Protein AF-0000000072981012 (afdb_homodimer)

Sequence (678 aa):
MKEIEVKGIKKIFNNKNVLDNISFSVEKGELMCLLGPSGCGKSTTLNIIAGLLQEDGGEILISGKNIKNIPVEKREIVIVFQEYMLFPHLNVYNNIAFGLNMRKENKNRIKEKVNKILEMLSLQGLEYKYPKELSGGQKQRVAIGRALAIEPRVLLLDEPFTSLDINIRNSIRELVLKIQKKLGITTILVTHDKEEALMMSDHISLMINGEIIQHGTPKEIYENPNSKEVANFFGERNYFKGKIIENKFYCEFGKFRVKGKKRDYSEIMINPENIKIYKDLENKNCIGEVVSSKYAGDRIYYVVKYKDKDIKIIDYSNNLLEMGEKVSFSIDFSKGVLIMKEIEVKGIKKIFNNKNVLDNISFSVEKGELMCLLGPSGCGKSTTLNIIAGLLQEDGGEILISGKNIKNIPVEKREIVIVFQEYMLFPHLNVYNNIAFGLNMRKENKNRIKEKVNKILEMLSLQGLEYKYPKELSGGQKQRVAIGRALAIEPRVLLLDEPFTSLDINIRNSIRELVLKIQKKLGITTILVTHDKEEALMMSDHISLMINGEIIQHGTPKEIYENPNSKEVANFFGERNYFKGKIIENKFYCEFGKFRVKGKKRDYSEIMINPENIKIYKDLENKNCIGEVVSSKYAGDRIYYVVKYKDKDIKIIDYSNNLLEMGEKVSFSIDFSKGVLI

Organism: Clostridium botulinum (strain Hall / ATCC 3502 / NCTC 13319 / Type A) (NCBI:txid441771)

Foldseek 3Di:
DWQKWWFQFWADDPNRTLAGGATDTFDFLFEEEAAEDPSSCLVVVLCCLLVVDPTPDTFMDGVRHTCNPPDNVRSLEDEQEQVLPFDQVAFLLCSLLVVVVVVVHDPVLSVVLSVVLCVLLVNPPRRGPGPVPDDLLNSLSSSVSSSPSVPGQEYEYEASQVVDDPVSSVVVLVSVLVVSNVSSHHYYYYDHDLVSNLVRGQKYFYGGNNYGQDIDHSCCQALAPPDPVSPPSNHDKDKFKFADDPQWTQGPQGIDGHDDDHDGIWIKIAHQAQKFKFLDDPPAPFKWFWADWDDDPQWIWTWTDTPPDTRIHIGRPPDGDDGGGMIGMDGDRVSIYID/DWFKWWFQFWADDPNRTLAGGATDTFRFLFEEEAAEDPSSCLVVVLCCLLVVDPTPDTFMDGVRHTCNPPDNLRSLEDEQEQVLPFDQVAFLLCSLLVVVVVVVHDPVLSVVLSVVLCVLLVNPPRRGPGPVPDDLLNSLSSSVSSSPSVPGQEYEYEASQVVDDPVSSVVVLVSVLVVSNVSSHHYYYYDHDLVSNLVRGQKYFYGGNNYGQDIDHSCCQALAPPDPVSPPSNHDKDKFKFADDPQWTQGPQGIDGHDDDHDGIWIKIAHQAQKFKFLDPPPAPFKWFWADWDDDPQWIWTWTDTPPDTRIHIGRPPDGDDGGGMIGMDGDRVSIYID

Nearest PDB structures (foldseek):
  8zx1-assembly1_D  TM=9.207E-01  e=3.035E-38  Escherichia coli
  8y5f-assembly1_D  TM=9.090E-01  e=2.027E-38  Escherichia coli
  1z47-assembly1_B-2  TM=8.978E-01  e=3.061E-36  Alicyclobacillus acidocaldarius
  4khz-assembly1_B  TM=9.073E-01  e=1.837E-34  Escherichia coli DH1
  3pux-assembly1_B  TM=8.669E-01  e=1.377E-34  Escherichia coli K-12

Radius of gyration: 27.17 Å; Cα contacts (8 Å, |Δi|>4): 1439; chains: 2; bounding box: 65×70×68 Å

Secondary structure (DSSP, 8-state):
-EEEEEEEEEEEETTEEEEEEEEEEEETT-EEEEE--TTSSHHHHHHHHHTSS--SEEEEEETTEE-TTS-GGGTTEEEE-TT----TTS-HHHHHHHHHHHTT--HHHHHHHHHHHHHHTT-TT-TT--GGGS-HHHHHHHHHHHHHHT--SEEEEESTTTTS-HHHHHHHHHHHHHHHHHHT-EEEEEES-HHHHHHH-SEEEEEETTEEEEEE-HHHHHHS-SSHHHHHHTS--EEEEEEEETTEEEETTEEEE------SSEEEEE-GGGEEEES--TT-SEEEEEEEEEE-SS-EEEEEEETTEEEEEEE-S---PPTT-EEEEEE-GGG-EE-/-EEEEEEEEEEEETTEEEEEEEEEEEETT-EEEEE--TTSSHHHHHHHHHTSS--SEEEEEETTEE-TTS-GGGTTEEEE-TT----TTS-HHHHHHHHHHHTT--HHHHHHHHHHHHHHTT-TT-TT--GGGS-HHHHHHHHHHHHHHT--SEEEEESTTTTS-HHHHHHHHHHHHHHHHHHT-EEEEEES-HHHHHHH-SEEEEEETTEEEEEE-HHHHHHS-SSHHHHHHTS--EEEEEEEETTEEEETTEEEE------SSEEEEE-GGGEEEES--TT-SEEEEEEEEEE-SS-EEEEEEETTEEEEEEE-S---PPTT-EEEEEE-GGG-EE-

Solvent-accessible surface area (backbone atoms only — not comparable to full-atom values): 36111 Å² total; per-residue (Å²): 106,63,33,36,37,38,40,41,30,22,32,70,53,98,88,36,74,44,30,54,52,33,60,52,74,38,41,62,37,32,37,32,21,41,32,34,60,87,87,22,38,62,67,60,51,50,31,36,73,54,56,79,38,82,66,74,38,61,51,45,27,49,68,81,38,72,45,86,87,51,54,46,90,72,61,44,51,38,76,41,51,57,80,42,78,69,56,70,90,33,28,44,48,51,47,28,36,42,60,40,57,74,67,64,54,54,69,68,56,47,52,51,51,46,51,51,44,28,56,75,61,72,40,71,93,41,45,80,38,37,57,89,76,46,53,72,66,53,43,44,45,46,36,51,36,26,49,51,60,65,61,41,61,30,41,35,34,43,39,69,52,74,89,46,54,62,70,57,28,52,54,49,49,51,49,52,51,51,50,34,62,73,70,41,37,19,30,40,36,34,38,61,50,62,56,58,44,27,44,66,28,61,30,37,37,35,31,54,83,12,26,64,77,49,74,39,34,41,65,45,47,66,66,55,35,89,37,66,68,55,42,52,68,79,37,82,69,36,77,43,64,34,31,38,55,92,40,26,37,38,39,97,87,44,76,42,72,45,97,57,77,84,39,74,70,45,32,36,37,36,55,20,68,50,29,48,78,36,75,67,59,86,89,41,94,36,65,29,30,26,71,39,64,31,44,52,79,75,35,33,44,34,31,29,38,40,92,96,39,79,44,53,29,39,42,67,82,81,72,85,66,54,70,69,38,66,30,12,43,51,74,50,63,83,68,40,33,77,84,105,64,33,36,38,39,42,41,30,23,30,69,53,97,88,37,75,45,29,54,53,33,61,53,71,38,42,63,36,33,38,34,22,42,32,34,59,86,87,21,38,63,67,61,52,51,32,35,74,53,55,78,38,83,66,76,36,61,49,45,26,50,68,81,38,71,44,86,88,50,54,46,89,72,61,44,53,37,76,42,51,58,81,42,76,69,56,70,91,34,28,45,48,50,47,27,35,41,60,41,56,74,67,63,53,54,68,68,55,48,52,52,51,45,52,51,43,29,55,75,60,71,41,71,91,42,44,81,39,38,56,90,76,44,54,72,67,53,43,44,43,46,36,51,36,26,49,52,60,64,60,41,62,32,41,36,33,42,40,70,52,74,88,47,55,64,69,57,29,53,54,50,49,51,49,50,51,52,49,34,62,73,69,41,37,18,30,42,36,33,39,61,51,65,56,58,43,28,44,67,30,61,31,35,36,35,31,54,83,12,25,64,77,48,73,36,36,42,63,46,48,67,67,54,35,87,37,66,68,56,42,52,69,80,35,82,70,37,77,43,65,34,32,39,55,96,42,25,36,38,40,97,88,44,77,40,74,46,96,57,79,85,40,73,70,43,31,36,36,36,54,21,68,48,28,48,78,34,75,60,63,75,93,44,91,37,66,29,30,27,71,39,65,32,43,51,80,76,35,32,43,35,31,28,39,40,90,96,38,79,43,55,30,38,43,67,83,82,73,85,65,55,70,70,39,65,28,14,44,49,74,51,65,85,66,40,34,76,84

pLDDT: mean 91.13, std 7.12, range [56.25, 98.06]

Structure (mmCIF, N/CA/C/O backbone):
data_AF-0000000072981012-model_v1
#
loop_
_entity.id
_entity.type
_entity.pdbx_description
1 polymer 'ABC-type quaternary amine transporter'
#
loop_
_atom_site.group_PDB
_atom_site.id
_atom_site.type_symbol
_atom_site.label_atom_id
_atom_site.label_alt_id
_atom_site.label_comp_id
_atom_site.label_asym_id
_atom_site.label_entity_id
_atom_site.label_seq_id
_atom_site.pdbx_PDB_ins_code
_atom_site.Cartn_x
_atom_site.Cartn_y
_atom_site.Cartn_z
_atom_site.occupancy
_atom_site.B_iso_or_equiv
_atom_site.auth_seq_id
_atom_site.auth_comp_id
_atom_site.auth_asym_id
_atom_site.auth_atom_id
_atom_site.pdbx_PDB_model_num
ATOM 1 N N . MET A 1 1 ? 0.684 -31.188 -10.961 1 84.06 1 MET A N 1
ATOM 2 C CA . MET A 1 1 ? 1.246 -31.234 -12.305 1 84.06 1 MET A CA 1
ATOM 3 C C . MET A 1 1 ? 1.528 -29.828 -12.82 1 84.06 1 MET A C 1
ATOM 5 O O . MET A 1 1 ? 0.723 -28.906 -12.625 1 84.06 1 MET A O 1
ATOM 9 N N . LYS A 1 2 ? 2.691 -29.656 -13.375 1 90.94 2 LYS A N 1
ATOM 10 C CA . LYS A 1 2 ? 3.096 -28.359 -13.883 1 90.94 2 LYS A CA 1
ATOM 11 C C . LYS A 1 2 ? 2.229 -27.922 -15.062 1 90.94 2 LYS A C 1
ATOM 13 O O . LYS A 1 2 ? 2.1 -28.672 -16.047 1 90.94 2 LYS A O 1
ATOM 18 N N . GLU A 1 3 ? 1.56 -26.844 -14.906 1 93.31 3 GLU A N 1
ATOM 19 C CA . GLU A 1 3 ? 0.727 -26.328 -15.984 1 93.31 3 GLU A CA 1
ATOM 20 C C . GLU A 1 3 ? 1.533 -25.422 -16.922 1 93.31 3 GLU A C 1
ATOM 22 O O . GLU A 1 3 ? 1.368 -25.484 -18.141 1 93.31 3 GLU A O 1
ATOM 27 N N . ILE A 1 4 ? 2.398 -24.656 -16.328 1 95.5 4 ILE A N 1
ATOM 28 C CA . ILE A 1 4 ? 3.27 -23.766 -17.094 1 95.5 4 ILE A CA 1
ATOM 29 C C . ILE A 1 4 ? 4.727 -24 -16.703 1 95.5 4 ILE A C 1
ATOM 31 O O . ILE A 1 4 ? 5.039 -24.109 -15.516 1 95.5 4 ILE A O 1
ATOM 35 N N . GLU A 1 5 ? 5.527 -24.125 -17.703 1 96.75 5 GLU A N 1
ATOM 36 C CA . GLU A 1 5 ? 6.969 -24.219 -17.484 1 96.75 5 GLU A CA 1
ATOM 37 C C . GLU A 1 5 ? 7.723 -23.203 -18.344 1 96.75 5 GLU A C 1
ATOM 39 O O . GLU A 1 5 ? 7.656 -23.25 -19.578 1 96.75 5 GLU A O 1
ATOM 44 N N . VAL A 1 6 ? 8.328 -22.297 -17.719 1 96.69 6 VAL A N 1
ATOM 45 C CA . VAL A 1 6 ? 9.195 -21.312 -18.375 1 96.69 6 VAL A CA 1
ATOM 46 C C . VAL A 1 6 ? 10.656 -21.719 -18.188 1 96.69 6 VAL A C 1
ATOM 48 O O . VAL A 1 6 ? 11.141 -21.859 -17.062 1 96.69 6 VAL A O 1
ATOM 51 N N . LYS A 1 7 ? 11.328 -21.922 -19.312 1 97.06 7 LYS A N 1
ATOM 52 C CA . LYS A 1 7 ? 12.672 -22.484 -19.25 1 97.06 7 LYS A CA 1
ATOM 53 C C . LYS A 1 7 ? 13.68 -21.578 -19.938 1 97.06 7 LYS A C 1
ATOM 55 O O . LYS A 1 7 ? 13.742 -21.531 -21.172 1 97.06 7 LYS A O 1
ATOM 60 N N . GLY A 1 8 ? 14.477 -20.906 -19.141 1 96.94 8 GLY A N 1
ATOM 61 C CA . GLY A 1 8 ? 15.641 -20.172 -19.625 1 96.94 8 GLY A CA 1
ATOM 62 C C . GLY A 1 8 ? 15.289 -19.062 -20.609 1 96.94 8 GLY A C 1
ATOM 63 O O . GLY A 1 8 ? 15.969 -18.891 -21.625 1 96.94 8 GLY A O 1
ATOM 64 N N . ILE A 1 9 ? 14.297 -18.344 -20.422 1 96.62 9 ILE A N 1
ATOM 65 C CA . ILE A 1 9 ? 13.836 -17.328 -21.344 1 96.62 9 ILE A CA 1
ATOM 66 C C . ILE A 1 9 ? 14.789 -16.141 -21.328 1 96.62 9 ILE A C 1
ATOM 68 O O . ILE A 1 9 ? 15.219 -15.695 -20.266 1 96.62 9 ILE A O 1
ATOM 72 N N . LYS A 1 10 ? 15.133 -15.734 -22.484 1 97.19 10 LYS A N 1
ATOM 73 C CA . LYS A 1 10 ? 15.977 -14.562 -22.688 1 97.19 10 LYS A CA 1
ATOM 74 C C . LYS A 1 10 ? 15.297 -13.555 -23.609 1 97.19 10 LYS A C 1
ATOM 76 O O . LYS A 1 10 ? 14.578 -13.93 -24.531 1 97.19 10 LYS A O 1
ATOM 81 N N . LYS A 1 11 ? 15.469 -12.305 -23.344 1 96.56 11 LYS A N 1
ATOM 82 C CA . LYS A 1 11 ? 14.961 -11.234 -24.203 1 96.56 11 LYS A CA 1
ATOM 83 C C . LYS A 1 11 ? 15.938 -10.07 -24.25 1 96.56 11 LYS A C 1
ATOM 85 O O . LYS A 1 11 ? 16.391 -9.578 -23.219 1 96.56 11 LYS A O 1
ATOM 90 N N . ILE A 1 12 ? 16.266 -9.656 -25.391 1 94.94 12 ILE A N 1
ATOM 91 C CA . ILE A 1 12 ? 17.188 -8.555 -25.625 1 94.94 12 ILE A CA 1
ATOM 92 C C . ILE A 1 12 ? 16.469 -7.418 -26.344 1 94.94 12 ILE A C 1
ATOM 94 O O . ILE A 1 12 ? 15.781 -7.645 -27.344 1 94.94 12 ILE A O 1
ATOM 98 N N . PHE A 1 13 ? 16.484 -6.219 -25.766 1 90.94 13 PHE A N 1
ATOM 99 C CA . PHE A 1 13 ? 16.016 -5.004 -26.422 1 90.94 13 PHE A CA 1
ATOM 100 C C . PHE A 1 13 ? 17.172 -4.039 -26.656 1 90.94 13 PHE A C 1
ATOM 102 O O . PHE A 1 13 ? 17.922 -3.723 -25.719 1 90.94 13 PHE A O 1
ATOM 109 N N . ASN A 1 14 ? 17.281 -3.467 -27.859 1 89.81 14 ASN A N 1
ATOM 110 C CA . ASN A 1 14 ? 18.312 -2.473 -28.156 1 89.81 14 ASN A CA 1
ATOM 111 C C . ASN A 1 14 ? 19.656 -2.861 -27.562 1 89.81 14 ASN A C 1
ATOM 113 O O . ASN A 1 14 ? 20.281 -2.066 -26.859 1 89.81 14 ASN A O 1
ATOM 117 N N . ASN A 1 15 ? 20.047 -4.059 -27.562 1 88.25 15 ASN A N 1
ATOM 118 C CA . ASN A 1 15 ? 21.328 -4.621 -27.156 1 88.25 15 ASN A CA 1
ATOM 119 C C . ASN A 1 15 ? 21.438 -4.707 -25.641 1 88.25 15 ASN A C 1
ATOM 121 O O . ASN A 1 15 ? 22.547 -4.727 -25.094 1 88.25 15 ASN A O 1
ATOM 125 N N . LYS A 1 16 ? 20.391 -4.531 -25 1 89.44 16 LYS A N 1
ATOM 126 C CA . LYS A 1 16 ? 20.375 -4.723 -23.547 1 89.44 16 LYS A CA 1
ATOM 127 C C . LYS A 1 16 ? 19.594 -5.984 -23.172 1 89.44 16 LYS A C 1
ATOM 129 O O . LYS A 1 16 ? 18.5 -6.223 -23.688 1 89.44 16 LYS A O 1
ATOM 134 N N . ASN A 1 17 ? 20.203 -6.812 -22.328 1 91.56 17 ASN A N 1
ATOM 135 C CA . ASN A 1 17 ? 19.531 -8 -21.828 1 91.56 17 ASN A CA 1
ATOM 136 C C . ASN A 1 17 ? 18.469 -7.652 -20.781 1 91.56 17 ASN A C 1
ATOM 138 O O . ASN A 1 17 ? 18.797 -7.367 -19.625 1 91.56 17 ASN A O 1
ATOM 142 N N . VAL A 1 18 ? 17.25 -7.703 -21.219 1 92.62 18 VAL A N 1
ATOM 143 C CA . VAL A 1 18 ? 16.141 -7.355 -20.328 1 92.62 18 VAL A CA 1
ATOM 144 C C . VAL A 1 18 ? 15.758 -8.57 -19.484 1 92.62 18 VAL A C 1
ATOM 146 O O . VAL A 1 18 ? 15.469 -8.438 -18.297 1 92.62 18 VAL A O 1
ATOM 149 N N . LEU A 1 19 ? 15.68 -9.695 -20.109 1 96.88 19 LEU A N 1
ATOM 150 C CA . LEU A 1 19 ? 15.492 -10.969 -19.422 1 96.88 19 LEU A CA 1
ATOM 151 C C . LEU A 1 19 ? 16.688 -11.883 -19.609 1 96.88 19 LEU A C 1
ATOM 153 O O . LEU A 1 19 ? 17.172 -12.055 -20.734 1 96.88 19 LEU A O 1
ATOM 157 N N . ASP A 1 20 ? 17.172 -12.375 -18.5 1 95.81 20 ASP A N 1
ATOM 158 C CA . ASP A 1 20 ? 18.359 -13.227 -18.547 1 95.81 20 ASP A CA 1
ATOM 159 C C . ASP A 1 20 ? 18.094 -14.562 -17.844 1 95.81 20 ASP A C 1
ATOM 161 O O . ASP A 1 20 ? 18.312 -14.688 -16.641 1 95.81 20 ASP A O 1
ATOM 165 N N . ASN A 1 21 ? 17.672 -15.57 -18.625 1 95.5 21 ASN A N 1
ATOM 166 C CA . ASN A 1 21 ? 17.531 -16.953 -18.172 1 95.5 21 ASN A CA 1
ATOM 167 C C . ASN A 1 21 ? 16.422 -17.094 -17.125 1 95.5 21 ASN A C 1
ATOM 169 O O . ASN A 1 21 ? 16.656 -17.594 -16.031 1 95.5 21 ASN A O 1
ATOM 173 N N . ILE A 1 22 ? 15.297 -16.609 -17.453 1 97.06 22 ILE A N 1
ATOM 174 C CA . ILE A 1 22 ? 14.141 -16.688 -16.562 1 97.06 22 ILE A CA 1
ATOM 175 C C . ILE A 1 22 ? 13.578 -18.109 -16.562 1 97.06 22 ILE A C 1
ATOM 177 O O . ILE A 1 22 ? 13.234 -18.641 -17.625 1 97.06 22 ILE A O 1
ATOM 181 N N . SER A 1 23 ? 13.531 -18.719 -15.398 1 97.31 23 SER A N 1
ATOM 182 C CA . SER A 1 23 ? 12.984 -20.078 -15.289 1 97.31 23 SER A CA 1
ATOM 183 C C . SER A 1 23 ? 12.094 -20.203 -14.055 1 97.31 23 SER A C 1
ATOM 185 O O . SER A 1 23 ? 12.477 -19.766 -12.961 1 97.31 23 SER A O 1
ATOM 187 N N . PHE A 1 24 ? 10.93 -20.688 -14.258 1 96.19 24 PHE A N 1
ATOM 188 C CA . PHE A 1 24 ? 10.016 -21.031 -13.172 1 96.19 24 PHE A CA 1
ATOM 189 C C . PHE A 1 24 ? 8.891 -21.922 -13.68 1 96.19 24 PHE A C 1
ATOM 191 O O . PHE A 1 24 ? 8.742 -22.125 -14.883 1 96.19 24 PHE A O 1
ATOM 198 N N . SER A 1 25 ? 8.172 -22.484 -12.758 1 96.56 25 SER A N 1
ATOM 199 C CA . SER A 1 25 ? 7.016 -23.312 -13.109 1 96.56 25 SER A CA 1
ATOM 200 C C . SER A 1 25 ? 5.816 -22.969 -12.234 1 96.56 25 SER A C 1
ATOM 202 O O . SER A 1 25 ? 5.973 -22.453 -11.125 1 96.56 25 SER A O 1
ATOM 204 N N . VAL A 1 26 ? 4.676 -23.188 -12.781 1 96.94 26 VAL A N 1
ATOM 205 C CA . VAL A 1 26 ? 3.416 -22.984 -12.07 1 96.94 26 VAL A CA 1
ATOM 206 C C . VAL A 1 26 ? 2.576 -24.25 -12.133 1 96.94 26 VAL A C 1
ATOM 208 O O . VAL A 1 26 ? 2.381 -24.828 -13.203 1 96.94 26 VAL A O 1
ATOM 211 N N . GLU A 1 27 ? 2.125 -24.672 -10.992 1 96.44 27 GLU A N 1
ATOM 212 C CA . GLU A 1 27 ? 1.292 -25.859 -10.93 1 96.44 27 GLU A CA 1
ATOM 213 C C . GLU A 1 27 ? -0.148 -25.562 -11.336 1 96.44 27 GLU A C 1
ATOM 215 O O . GLU A 1 27 ? -0.581 -24.406 -11.273 1 96.44 27 GLU A O 1
ATOM 220 N N . LYS A 1 28 ? -0.795 -26.641 -11.781 1 96.12 28 LYS A N 1
ATOM 221 C CA . LYS A 1 28 ? -2.193 -26.5 -12.172 1 96.12 28 LYS A CA 1
ATOM 222 C C . LYS A 1 28 ? -3.037 -25.984 -11.016 1 96.12 28 LYS A C 1
ATOM 224 O O . LYS A 1 28 ? -2.951 -26.5 -9.898 1 96.12 28 LYS A O 1
ATOM 229 N N . GLY A 1 29 ? -3.773 -24.891 -11.258 1 95.44 29 GLY A N 1
ATOM 230 C CA . GLY A 1 29 ? -4.695 -24.359 -10.273 1 95.44 29 GLY A CA 1
ATOM 231 C C . GLY A 1 29 ? -4.027 -23.422 -9.281 1 95.44 29 GLY A C 1
ATOM 232 O O . GLY A 1 29 ? -4.695 -22.812 -8.438 1 95.44 29 GLY A O 1
ATOM 233 N N . GLU A 1 30 ? -2.797 -23.203 -9.484 1 95.94 30 GLU A N 1
ATOM 234 C CA . GLU A 1 30 ? -2.008 -22.391 -8.555 1 95.94 30 GLU A CA 1
ATOM 235 C C . GLU A 1 30 ? -2.025 -20.922 -8.953 1 95.94 30 GLU A C 1
ATOM 237 O O . GLU A 1 30 ? -2.191 -20.594 -10.133 1 95.94 30 GLU A O 1
ATOM 242 N N . LEU A 1 31 ? -1.947 -20.078 -7.93 1 97.12 31 LEU A N 1
ATOM 243 C CA . LEU A 1 31 ? -1.676 -18.672 -8.164 1 97.12 31 LEU A CA 1
ATOM 244 C C . LEU A 1 31 ? -0.22 -18.328 -7.852 1 97.12 31 LEU A C 1
ATOM 246 O O . LEU A 1 31 ? 0.199 -18.375 -6.695 1 97.12 31 LEU A O 1
ATOM 250 N N . MET A 1 32 ? 0.485 -18.062 -8.883 1 97.75 32 MET A N 1
ATOM 251 C CA . MET A 1 32 ? 1.888 -17.688 -8.75 1 97.75 32 MET A CA 1
ATOM 252 C C . MET A 1 32 ? 2.072 -16.188 -9 1 97.75 32 MET A C 1
ATOM 254 O O . MET A 1 32 ? 1.52 -15.648 -9.953 1 97.75 32 MET A O 1
ATOM 258 N N . CYS A 1 33 ? 2.824 -15.562 -8.117 1 97.62 33 CYS A N 1
ATOM 259 C CA . CYS A 1 33 ? 3.104 -14.148 -8.305 1 97.62 33 CYS A CA 1
ATOM 260 C C . CYS A 1 33 ? 4.52 -13.93 -8.82 1 97.62 33 CYS A C 1
ATOM 262 O O . CYS A 1 33 ? 5.465 -14.555 -8.328 1 97.62 33 CYS A O 1
ATOM 264 N N . LEU A 1 34 ? 4.613 -13.281 -9.891 1 97.38 34 LEU A N 1
ATOM 265 C CA . LEU A 1 34 ? 5.879 -12.695 -10.328 1 97.38 34 LEU A CA 1
ATOM 266 C C . LEU A 1 34 ? 6.062 -11.305 -9.742 1 97.38 34 LEU A C 1
ATOM 268 O O . LEU A 1 34 ? 5.426 -10.344 -10.195 1 97.38 34 LEU A O 1
ATOM 272 N N . LEU A 1 35 ? 6.934 -11.258 -8.742 1 96.25 35 LEU A N 1
ATOM 273 C CA . LEU A 1 35 ? 7.121 -10.055 -7.945 1 96.25 35 LEU A CA 1
ATOM 274 C C . LEU A 1 35 ? 8.453 -9.391 -8.258 1 96.25 35 LEU A C 1
ATOM 276 O O . LEU A 1 35 ? 9.453 -10.078 -8.508 1 96.25 35 LEU A O 1
ATOM 280 N N . GLY A 1 36 ? 8.484 -8.102 -8.25 1 93.5 36 GLY A N 1
ATOM 281 C CA . GLY A 1 36 ? 9.719 -7.367 -8.484 1 93.5 36 GLY A CA 1
ATOM 282 C C . GLY A 1 36 ? 9.5 -5.879 -8.672 1 93.5 36 GLY A C 1
ATOM 283 O O . GLY A 1 36 ? 8.359 -5.422 -8.789 1 93.5 36 GLY A O 1
ATOM 284 N N . PRO A 1 37 ? 10.617 -5.156 -8.672 1 89.31 37 PRO A N 1
ATOM 285 C CA . PRO A 1 37 ? 10.5 -3.711 -8.883 1 89.31 37 PRO A CA 1
ATOM 286 C C . PRO A 1 37 ? 10.078 -3.352 -10.305 1 89.31 37 PRO A C 1
ATOM 288 O O . PRO A 1 37 ? 10.023 -4.223 -11.18 1 89.31 37 PRO A O 1
ATOM 291 N N . SER A 1 38 ? 9.727 -2.129 -10.445 1 82.88 38 SER A N 1
ATOM 292 C CA . SER A 1 38 ? 9.344 -1.656 -11.766 1 82.88 38 SER A CA 1
ATOM 293 C C . SER A 1 38 ? 10.508 -1.766 -12.75 1 82.88 38 SER A C 1
ATOM 295 O O . SER A 1 38 ? 11.648 -1.471 -12.398 1 82.88 38 SER A O 1
ATOM 297 N N . GLY A 1 39 ? 10.219 -2.223 -13.867 1 83.31 39 GLY A N 1
ATOM 298 C CA . GLY A 1 39 ? 11.203 -2.234 -14.938 1 83.31 39 GLY A CA 1
ATOM 299 C C . GLY A 1 39 ? 12.102 -3.461 -14.914 1 83.31 39 GLY A C 1
ATOM 300 O O . GLY A 1 39 ? 13.039 -3.564 -15.695 1 83.31 39 GLY A O 1
ATOM 301 N N . CYS A 1 40 ? 11.75 -4.391 -14.078 1 89.44 40 CYS A N 1
ATOM 302 C CA . CYS A 1 40 ? 12.672 -5.516 -13.945 1 89.44 40 CYS A CA 1
ATOM 303 C C . CYS A 1 40 ? 12.359 -6.602 -14.969 1 89.44 40 CYS A C 1
ATOM 305 O O . CYS A 1 40 ? 13.07 -7.602 -15.055 1 89.44 40 CYS A O 1
ATOM 307 N N . GLY A 1 41 ? 11.234 -6.477 -15.695 1 93.38 41 GLY A N 1
ATOM 308 C CA . GLY A 1 41 ? 10.984 -7.406 -16.781 1 93.38 41 GLY A CA 1
ATOM 309 C C . GLY A 1 41 ? 9.734 -8.25 -16.562 1 93.38 41 GLY A C 1
ATOM 310 O O . GLY A 1 41 ? 9.477 -9.18 -17.328 1 93.38 41 GLY A O 1
ATOM 311 N N . LYS A 1 42 ? 8.953 -8.008 -15.539 1 94.75 42 LYS A N 1
ATOM 312 C CA . LYS A 1 42 ? 7.781 -8.82 -15.219 1 94.75 42 LYS A CA 1
ATOM 313 C C . LYS A 1 42 ? 6.777 -8.82 -16.375 1 94.75 42 LYS A C 1
ATOM 315 O O . LYS A 1 42 ? 6.344 -9.883 -16.812 1 94.75 42 LYS A O 1
ATOM 320 N N . SER A 1 43 ? 6.477 -7.613 -16.906 1 92.38 43 SER A N 1
ATOM 321 C CA . SER A 1 43 ? 5.52 -7.488 -18 1 92.38 43 SER A CA 1
ATOM 322 C C . SER A 1 43 ? 6.066 -8.117 -19.281 1 92.38 43 SER A C 1
ATOM 324 O O . SER A 1 43 ? 5.316 -8.734 -20.031 1 92.38 43 SER A O 1
ATOM 326 N N . THR A 1 44 ? 7.324 -7.934 -19.531 1 94.88 44 THR A N 1
ATOM 327 C CA . THR A 1 44 ? 7.965 -8.578 -20.672 1 94.88 44 THR A CA 1
ATOM 328 C C . THR A 1 44 ? 7.797 -10.094 -20.609 1 94.88 44 THR A C 1
ATOM 330 O O . THR A 1 44 ? 7.441 -10.727 -21.594 1 94.88 44 THR A O 1
ATOM 333 N N . THR A 1 45 ? 7.984 -10.609 -19.453 1 96.44 45 THR A N 1
ATOM 334 C CA . THR A 1 45 ? 7.828 -12.039 -19.25 1 96.44 45 THR A CA 1
ATOM 335 C C . THR A 1 45 ? 6.391 -12.477 -19.516 1 96.44 45 THR A C 1
ATOM 337 O O . THR A 1 45 ? 6.156 -13.453 -20.234 1 96.44 45 THR A O 1
ATOM 340 N N . LEU A 1 46 ? 5.449 -11.742 -18.984 1 95.56 46 LEU A N 1
ATOM 341 C CA . LEU A 1 46 ? 4.035 -12.055 -19.172 1 95.56 46 LEU A CA 1
ATOM 342 C C . LEU A 1 46 ? 3.656 -12.008 -20.641 1 95.56 46 LEU A C 1
ATOM 344 O O . LEU A 1 46 ? 2.924 -12.867 -21.125 1 95.56 46 LEU A O 1
ATOM 348 N N . ASN A 1 47 ? 4.16 -11.039 -21.359 1 94.31 47 ASN A N 1
ATOM 349 C CA . ASN A 1 47 ? 3.857 -10.883 -22.766 1 94.31 47 ASN A CA 1
ATOM 350 C C . ASN A 1 47 ? 4.441 -12.023 -23.594 1 94.31 47 ASN A C 1
ATOM 352 O O . ASN A 1 47 ? 3.848 -12.438 -24.594 1 94.31 47 ASN A O 1
ATOM 356 N N . ILE A 1 48 ? 5.551 -12.445 -23.203 1 94.94 48 ILE A N 1
ATOM 357 C CA . ILE A 1 48 ? 6.16 -13.586 -23.891 1 94.94 48 ILE A CA 1
ATOM 358 C C . ILE A 1 48 ? 5.301 -14.836 -23.672 1 94.94 48 ILE A C 1
ATOM 360 O O . ILE A 1 48 ? 5.027 -15.578 -24.609 1 94.94 48 ILE A O 1
ATOM 364 N N . ILE A 1 49 ? 4.828 -15.008 -22.453 1 94.5 49 ILE A N 1
ATOM 365 C CA . ILE A 1 49 ? 3.977 -16.156 -22.125 1 94.5 49 ILE A CA 1
ATOM 366 C C . ILE A 1 49 ? 2.676 -16.062 -22.922 1 94.5 49 ILE A C 1
ATOM 368 O O . ILE A 1 49 ? 2.209 -17.047 -23.484 1 94.5 49 ILE A O 1
ATOM 372 N N . ALA A 1 50 ? 2.152 -14.906 -23.047 1 92.44 50 ALA A N 1
ATOM 373 C CA . ALA A 1 50 ? 0.886 -14.68 -23.75 1 92.44 50 ALA A CA 1
ATOM 374 C C . ALA A 1 50 ? 1.055 -14.797 -25.25 1 92.44 50 ALA A C 1
ATOM 376 O O . ALA A 1 50 ? 0.07 -14.906 -25.984 1 92.44 50 ALA A O 1
ATOM 377 N N . GLY A 1 51 ? 2.26 -14.656 -25.766 1 91.56 51 GLY A N 1
ATOM 378 C CA . GLY A 1 51 ? 2.531 -14.727 -27.188 1 91.56 51 GLY A CA 1
ATOM 379 C C . GLY A 1 51 ? 2.527 -13.367 -27.875 1 91.56 51 GLY A C 1
ATOM 380 O O . GLY A 1 51 ? 2.535 -13.281 -29.094 1 91.56 51 GLY A O 1
ATOM 381 N N . LEU A 1 52 ? 2.514 -12.32 -27.094 1 91.94 52 LEU A N 1
ATOM 382 C CA . LEU A 1 52 ? 2.488 -10.961 -27.625 1 91.94 52 LEU A CA 1
ATOM 383 C C . LEU A 1 52 ? 3.9 -10.469 -27.922 1 91.94 52 LEU A C 1
ATOM 385 O O . LEU A 1 52 ? 4.078 -9.469 -28.625 1 91.94 52 LEU A O 1
ATOM 389 N N . LEU A 1 53 ? 4.867 -11.125 -27.359 1 91.75 53 LEU A N 1
ATOM 390 C CA . LEU A 1 53 ? 6.281 -10.836 -27.562 1 91.75 53 LEU A CA 1
ATOM 391 C C . LEU A 1 53 ? 7.078 -12.117 -27.766 1 91.75 53 LEU A C 1
ATOM 393 O O . LEU A 1 53 ? 6.84 -13.117 -27.078 1 91.75 53 LEU A O 1
ATOM 397 N N . GLN A 1 54 ? 8.023 -12.117 -28.688 1 92.5 54 GLN A N 1
ATOM 398 C CA . GLN A 1 54 ? 8.836 -13.297 -28.953 1 92.5 54 GLN A CA 1
ATOM 399 C C . GLN A 1 54 ? 10.102 -13.305 -28.109 1 92.5 54 GLN A C 1
ATOM 401 O O . GLN A 1 54 ? 10.766 -12.281 -27.969 1 92.5 54 GLN A O 1
ATOM 406 N N . GLU A 1 55 ? 10.375 -14.367 -27.562 1 94.81 55 GLU A N 1
ATOM 407 C CA . GLU A 1 55 ? 11.609 -14.523 -26.812 1 94.81 55 GLU A CA 1
ATOM 408 C C . GLU A 1 55 ? 12.812 -14.656 -27.734 1 94.81 55 GLU A C 1
ATOM 410 O O . GLU A 1 55 ? 12.664 -15 -28.906 1 94.81 55 GLU A O 1
ATOM 415 N N . ASP A 1 56 ? 14.023 -14.414 -27.234 1 95.81 56 ASP A N 1
ATOM 416 C CA . ASP A 1 56 ? 15.258 -14.562 -28 1 95.81 56 ASP A CA 1
ATOM 417 C C . ASP A 1 56 ? 15.992 -15.844 -27.609 1 95.81 56 ASP A C 1
ATOM 419 O O . ASP A 1 56 ? 17 -16.188 -28.234 1 95.81 56 ASP A O 1
ATOM 423 N N . GLY A 1 57 ? 15.523 -16.516 -26.641 1 95.31 57 GLY A N 1
ATOM 424 C CA . GLY A 1 57 ? 16.047 -17.797 -26.188 1 95.31 57 GLY A CA 1
ATOM 425 C C . GLY A 1 57 ? 15.18 -18.453 -25.141 1 95.31 57 GLY A C 1
ATOM 426 O O . GLY A 1 57 ? 14.336 -17.797 -24.531 1 95.31 57 GLY A O 1
ATOM 427 N N . GLY A 1 58 ? 15.336 -19.734 -25 1 96.25 58 GLY A N 1
ATOM 428 C CA . GLY A 1 58 ? 14.547 -20.5 -24.047 1 96.25 58 GLY A CA 1
ATOM 429 C C . GLY A 1 58 ? 13.25 -21.031 -24.625 1 96.25 58 GLY A C 1
ATOM 430 O O . GLY A 1 58 ? 13.055 -20.984 -25.844 1 96.25 58 GLY A O 1
ATOM 431 N N . GLU A 1 59 ? 12.43 -21.609 -23.734 1 96.06 59 GLU A N 1
ATOM 432 C CA . GLU A 1 59 ? 11.156 -22.141 -24.219 1 96.06 59 GLU A CA 1
ATOM 433 C C . GLU A 1 59 ? 10.094 -22.109 -23.109 1 96.06 59 GLU A C 1
ATOM 435 O O . GLU A 1 59 ? 10.43 -21.984 -21.938 1 96.06 59 GLU A O 1
ATOM 440 N N . ILE A 1 60 ? 8.891 -22.156 -23.516 1 95.56 60 ILE A N 1
ATOM 441 C CA . ILE A 1 60 ? 7.746 -22.172 -22.609 1 95.56 60 ILE A CA 1
ATOM 442 C C . ILE A 1 60 ? 6.867 -23.391 -22.938 1 95.56 60 ILE A C 1
ATOM 444 O O . ILE A 1 60 ? 6.555 -23.641 -24.109 1 95.56 60 ILE A O 1
ATOM 448 N N . LEU A 1 61 ? 6.582 -24.109 -21.922 1 95.19 61 LEU A N 1
ATOM 449 C CA . LEU A 1 61 ? 5.688 -25.25 -22.062 1 95.19 61 LEU A CA 1
ATOM 450 C C . LEU A 1 61 ? 4.379 -25.031 -21.312 1 95.19 61 LEU A C 1
ATOM 452 O O . LEU A 1 61 ? 4.383 -24.531 -20.188 1 95.19 61 LEU A O 1
ATOM 456 N N . ILE A 1 62 ? 3.279 -25.359 -21.953 1 92.12 62 ILE A N 1
ATOM 457 C CA . ILE A 1 62 ? 1.966 -25.391 -21.328 1 92.12 62 ILE A CA 1
ATOM 458 C C . ILE A 1 62 ? 1.404 -26.812 -21.359 1 92.12 62 ILE A C 1
ATOM 460 O O . ILE A 1 62 ? 1.225 -27.391 -22.422 1 92.12 62 ILE A O 1
ATOM 464 N N . SER A 1 63 ? 1.181 -27.297 -20.234 1 90.25 63 SER A N 1
ATOM 465 C CA . SER A 1 63 ? 0.757 -28.688 -20.109 1 90.25 63 SER A CA 1
ATOM 466 C C . SER A 1 63 ? 1.697 -29.609 -20.859 1 90.25 63 SER A C 1
ATOM 468 O O . SER A 1 63 ? 1.248 -30.484 -21.625 1 90.25 63 SER A O 1
ATOM 470 N N . GLY A 1 64 ? 2.977 -29.266 -20.875 1 90.5 64 GLY A N 1
ATOM 471 C CA . GLY A 1 64 ? 4.004 -30.125 -21.453 1 90.5 64 GLY A CA 1
ATOM 472 C C . GLY A 1 64 ? 4.242 -29.859 -22.922 1 90.5 64 GLY A C 1
ATOM 473 O O . GLY A 1 64 ? 5.148 -30.438 -23.531 1 90.5 64 GLY A O 1
ATOM 474 N N . LYS A 1 65 ? 3.467 -29 -23.5 1 90.88 65 LYS A N 1
ATOM 475 C CA . LYS A 1 65 ? 3.59 -28.703 -24.922 1 90.88 65 LYS A CA 1
ATOM 476 C C . LYS A 1 65 ? 4.277 -27.375 -25.172 1 90.88 65 LYS A C 1
ATOM 478 O O . LYS A 1 65 ? 3.906 -26.359 -24.562 1 90.88 65 LYS A O 1
ATOM 483 N N . ASN A 1 66 ? 5.223 -27.422 -26.016 1 92.56 66 ASN A N 1
ATOM 484 C CA . ASN A 1 66 ? 5.922 -26.203 -26.391 1 92.56 66 ASN A CA 1
ATOM 485 C C . ASN A 1 66 ? 5.016 -25.25 -27.156 1 92.56 66 ASN A C 1
ATOM 487 O O . ASN A 1 66 ? 4.379 -25.641 -28.125 1 92.56 66 ASN A O 1
ATOM 491 N N . ILE A 1 67 ? 4.953 -24.016 -26.766 1 89.06 67 ILE A N 1
ATOM 492 C CA . ILE A 1 67 ? 3.951 -23.109 -27.312 1 89.06 67 ILE A CA 1
ATOM 493 C C . ILE A 1 67 ? 4.602 -22.188 -28.344 1 89.06 67 ILE A C 1
ATOM 495 O O . ILE A 1 67 ? 3.947 -21.297 -28.891 1 89.06 67 ILE A O 1
ATOM 499 N N . LYS A 1 68 ? 5.859 -22.297 -28.609 1 83.69 68 LYS A N 1
ATOM 500 C CA . LYS A 1 68 ? 6.602 -21.406 -29.484 1 83.69 68 LYS A CA 1
ATOM 501 C C . LYS A 1 68 ? 5.875 -21.219 -30.828 1 83.69 68 LYS A C 1
ATOM 503 O O . LYS A 1 68 ? 5.766 -20.109 -31.328 1 83.69 68 LYS A O 1
ATOM 508 N N . ASN A 1 69 ? 5.289 -22.266 -31.406 1 82.94 69 ASN A N 1
ATOM 509 C CA . ASN A 1 69 ? 4.668 -22.172 -32.719 1 82.94 69 ASN A CA 1
ATOM 510 C C . ASN A 1 69 ? 3.146 -22.188 -32.625 1 82.94 69 ASN A C 1
ATOM 512 O O . ASN A 1 69 ? 2.457 -22.391 -33.625 1 82.94 69 ASN A O 1
ATOM 516 N N . ILE A 1 70 ? 2.666 -21.953 -31.422 1 86.69 70 ILE A N 1
ATOM 517 C CA . ILE A 1 70 ? 1.219 -21.906 -31.25 1 86.69 70 ILE A CA 1
ATOM 518 C C . ILE A 1 70 ? 0.746 -20.453 -31.266 1 86.69 70 ILE A C 1
ATOM 520 O O . IL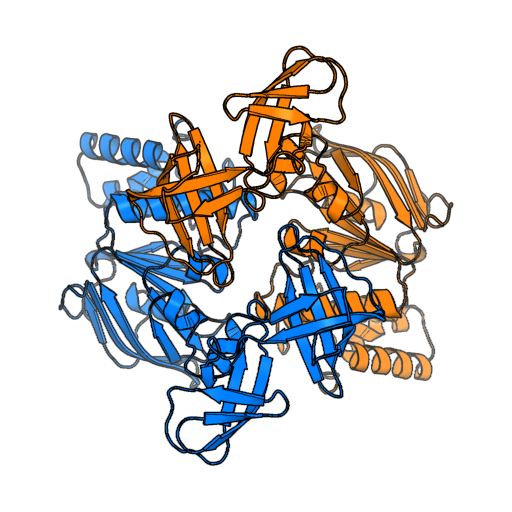E A 1 70 ? 1.255 -19.609 -30.516 1 86.69 70 ILE A O 1
ATOM 524 N N . PRO A 1 71 ? -0.191 -20.188 -32.156 1 84 71 PRO A N 1
ATOM 525 C CA . PRO A 1 71 ? -0.722 -18.828 -32.188 1 84 71 PRO A CA 1
ATOM 526 C C . PRO A 1 71 ? -1.389 -18.406 -30.875 1 84 71 PRO A C 1
ATOM 528 O O . PRO A 1 71 ? -1.86 -19.266 -30.125 1 84 71 PRO A O 1
ATOM 531 N N . VAL A 1 72 ? -1.425 -17.109 -30.641 1 84 72 VAL A N 1
ATOM 532 C CA . VAL A 1 72 ? -1.901 -16.516 -29.391 1 84 72 VAL A CA 1
ATOM 533 C C . VAL A 1 72 ? -3.316 -17 -29.094 1 84 72 VAL A C 1
ATOM 535 O O . VAL A 1 72 ? -3.613 -17.406 -27.969 1 84 72 VAL A O 1
ATOM 538 N N . GLU A 1 73 ? -4.133 -17.078 -30.125 1 81 73 GLU A N 1
ATOM 539 C CA . GLU A 1 73 ? -5.551 -17.375 -29.953 1 81 73 GLU A CA 1
ATOM 540 C C . GLU A 1 73 ? -5.762 -18.844 -29.594 1 81 73 GLU A C 1
ATOM 542 O O . GLU A 1 73 ? -6.836 -19.219 -29.109 1 81 73 GLU A O 1
ATOM 547 N N . LYS A 1 74 ? -4.734 -19.625 -29.766 1 83.06 74 LYS A N 1
ATOM 548 C CA . LYS A 1 74 ? -4.871 -21.062 -29.531 1 83.06 74 LYS A CA 1
ATOM 549 C C . LYS A 1 74 ? -4.152 -21.484 -28.266 1 83.06 74 LYS A C 1
ATOM 551 O O . LYS A 1 74 ? -4.18 -22.656 -27.891 1 83.06 74 LYS A O 1
ATOM 556 N N . ARG A 1 75 ? -3.549 -20.562 -27.562 1 84.94 75 ARG A N 1
ATOM 557 C CA . ARG A 1 75 ? -2.76 -20.875 -26.375 1 84.94 75 ARG A CA 1
ATOM 558 C C . ARG A 1 75 ? -3.656 -21.109 -25.156 1 84.94 75 ARG A C 1
ATOM 560 O O . ARG A 1 75 ? -3.209 -21.641 -24.141 1 84.94 75 ARG A O 1
ATOM 567 N N . GLU A 1 76 ? -4.914 -20.75 -25.266 1 89.12 76 GLU A N 1
ATOM 568 C CA . GLU A 1 76 ? -5.863 -20.844 -24.156 1 89.12 76 GLU A CA 1
ATOM 569 C C . GLU A 1 76 ? -5.406 -20.031 -22.953 1 89.12 76 GLU A C 1
ATOM 571 O O . GLU A 1 76 ? -5.547 -20.453 -21.812 1 89.12 76 GLU A O 1
ATOM 576 N N . ILE A 1 77 ? -4.672 -19.016 -23.266 1 93.06 77 ILE A N 1
ATOM 577 C CA . ILE A 1 77 ? -4.184 -18.062 -22.266 1 93.06 77 ILE A CA 1
ATOM 578 C C . ILE A 1 77 ? -4.867 -16.719 -22.484 1 93.06 77 ILE A C 1
ATOM 580 O O . ILE A 1 77 ? -5.035 -16.266 -23.609 1 93.06 77 ILE A O 1
ATOM 584 N N . VAL A 1 78 ? -5.285 -16.172 -21.375 1 93 78 VAL A N 1
ATOM 585 C CA . VAL A 1 78 ? -5.863 -14.828 -21.453 1 93 78 VAL A CA 1
ATOM 586 C C . VAL A 1 78 ? -5.109 -13.883 -20.531 1 93 78 VAL A C 1
ATOM 588 O O . VAL A 1 78 ? -4.762 -14.258 -19.406 1 93 78 VAL A O 1
ATOM 591 N N . ILE A 1 79 ? -4.836 -12.734 -21.016 1 93.38 79 ILE A N 1
ATOM 592 C CA . ILE A 1 79 ? -4.117 -11.727 -20.234 1 93.38 79 ILE A CA 1
ATOM 593 C C . ILE A 1 79 ? -5.051 -10.555 -19.922 1 93.38 79 ILE A C 1
ATOM 595 O O . ILE A 1 79 ? -5.832 -10.133 -20.781 1 93.38 79 ILE A O 1
ATOM 599 N N . VAL A 1 80 ? -5.027 -10.172 -18.656 1 92.75 80 VAL A N 1
ATOM 600 C CA . VAL A 1 80 ? -5.684 -8.945 -18.234 1 92.75 80 VAL A CA 1
ATOM 601 C C . VAL A 1 80 ? -4.633 -7.871 -17.953 1 92.75 80 VAL A C 1
ATOM 603 O O . VAL A 1 80 ? -3.783 -8.039 -17.062 1 92.75 80 VAL A O 1
ATOM 606 N N . PHE A 1 81 ? -4.812 -6.715 -18.656 1 87.69 81 PHE A N 1
ATOM 607 C CA . PHE A 1 81 ? -3.828 -5.645 -18.547 1 87.69 81 PHE A CA 1
ATOM 608 C C . PHE A 1 81 ? -4.199 -4.668 -17.453 1 87.69 81 PHE A C 1
ATOM 610 O O . PHE A 1 81 ? -5.34 -4.656 -16.984 1 87.69 81 PHE A O 1
ATOM 617 N N . GLN A 1 82 ? -3.232 -3.832 -17.172 1 82.12 82 GLN A N 1
ATOM 618 C CA . GLN A 1 82 ? -3.402 -2.795 -16.172 1 82.12 82 GLN A CA 1
ATOM 619 C C . GLN A 1 82 ? -4.469 -1.786 -16.594 1 82.12 82 GLN A C 1
ATOM 621 O O . GLN A 1 82 ? -5.25 -1.321 -15.758 1 82.12 82 GLN A O 1
ATOM 626 N N . GLU A 1 83 ? -4.566 -1.272 -17.797 1 81.94 83 GLU A N 1
ATOM 627 C CA . GLU A 1 83 ? -5.512 -0.28 -18.297 1 81.94 83 GLU A CA 1
ATOM 628 C C . GLU A 1 83 ? -6.867 -0.913 -18.594 1 81.94 83 GLU A C 1
ATOM 630 O O . GLU A 1 83 ? -7.734 -0.282 -19.203 1 81.94 83 GLU A O 1
ATOM 635 N N . TYR A 1 84 ? -7.32 -1.811 -18.141 1 83.44 84 TYR A N 1
ATOM 636 C CA . TYR A 1 84 ? -8.555 -2.57 -18.266 1 83.44 84 TYR A CA 1
ATOM 637 C C . TYR A 1 84 ? -8.773 -3.029 -19.703 1 83.44 84 TYR A C 1
ATOM 639 O O . TYR A 1 84 ? -9.211 -4.16 -19.938 1 83.44 84 TYR A O 1
ATOM 647 N N . MET A 1 85 ? -8.508 -2.076 -20.703 1 85.94 85 MET A N 1
ATOM 648 C CA . MET A 1 85 ? -8.625 -2.314 -22.141 1 85.94 85 MET A CA 1
ATOM 649 C C . MET A 1 85 ? -10.031 -2.777 -22.5 1 85.94 85 MET A C 1
ATOM 651 O O . MET A 1 85 ? -10.195 -3.762 -23.219 1 85.94 85 MET A O 1
ATOM 655 N N . LEU A 1 86 ? -11.055 -2.193 -21.844 1 93.38 86 LEU A N 1
ATOM 656 C CA . LEU A 1 86 ? -12.445 -2.5 -22.172 1 93.38 86 LEU A CA 1
ATOM 657 C C . LEU A 1 86 ? -12.836 -1.858 -23.5 1 93.38 86 LEU A C 1
ATOM 659 O O . LEU A 1 86 ? -12.32 -0.801 -23.859 1 93.38 86 LEU A O 1
ATOM 663 N N . PHE A 1 87 ? -13.758 -2.527 -24.219 1 93.31 87 PHE A N 1
ATOM 664 C CA . PHE A 1 87 ? -14.32 -1.927 -25.422 1 93.31 87 PHE A CA 1
ATOM 665 C C . PHE A 1 87 ? -15.297 -0.818 -25.062 1 93.31 87 PHE A C 1
ATOM 667 O O . PHE A 1 87 ? -16.375 -1.084 -24.531 1 93.31 87 PHE A O 1
ATOM 674 N N . PRO A 1 88 ? -14.945 0.346 -25.438 1 93 88 PRO A N 1
ATOM 675 C CA . PRO A 1 88 ? -15.773 1.473 -24.984 1 93 88 PRO A CA 1
ATOM 676 C C . PRO A 1 88 ? -17.156 1.475 -25.625 1 93 88 PRO A C 1
ATOM 678 O O . PRO A 1 88 ? -18.094 2.033 -25.062 1 93 88 PRO A O 1
ATOM 681 N N . HIS A 1 89 ? -17.281 0.838 -26.781 1 93.81 89 HIS A N 1
ATOM 682 C CA . HIS A 1 89 ? -18.531 0.868 -27.531 1 93.81 89 HIS A CA 1
ATOM 683 C C . HIS A 1 89 ? -19.406 -0.325 -27.188 1 93.81 89 HIS A C 1
ATOM 685 O O . HIS A 1 89 ? -20.516 -0.463 -27.703 1 93.81 89 HIS A O 1
ATOM 691 N N . LEU A 1 90 ? -18.969 -1.218 -26.344 1 96.5 90 LEU A N 1
ATOM 692 C CA . LEU A 1 90 ? -19.75 -2.354 -25.875 1 96.5 90 LEU A CA 1
ATOM 693 C C . LEU A 1 90 ? -20.156 -2.162 -24.422 1 96.5 90 LEU A C 1
ATOM 695 O O . LEU A 1 90 ? -19.391 -1.625 -23.609 1 96.5 90 LEU A O 1
ATOM 699 N N . ASN A 1 91 ? -21.297 -2.549 -24.156 1 97.5 91 ASN A N 1
ATOM 700 C CA . ASN A 1 91 ? -21.719 -2.514 -22.766 1 97.5 91 ASN A CA 1
ATOM 701 C C . ASN A 1 91 ? -21.094 -3.641 -21.953 1 97.5 91 ASN A C 1
ATOM 703 O O . ASN A 1 91 ? -20.328 -4.449 -22.5 1 97.5 91 ASN A O 1
ATOM 707 N N . VAL A 1 92 ? -21.344 -3.66 -20.688 1 98.06 92 VAL A N 1
ATOM 708 C CA . VAL A 1 92 ? -20.75 -4.621 -19.766 1 98.06 92 VAL A CA 1
ATOM 709 C C . VAL A 1 92 ? -21.047 -6.043 -20.234 1 98.06 92 VAL A C 1
ATOM 711 O O . VAL A 1 92 ? -20.141 -6.871 -20.328 1 98.06 92 VAL A O 1
ATOM 714 N N . TYR A 1 93 ? -22.266 -6.312 -20.594 1 98 93 TYR A N 1
ATOM 715 C CA . TYR A 1 93 ? -22.672 -7.637 -21.047 1 98 93 TYR A CA 1
ATOM 716 C C . TYR A 1 93 ? -21.859 -8.047 -22.281 1 98 93 TYR A C 1
ATOM 718 O O . TYR A 1 93 ? -21.297 -9.133 -22.328 1 98 93 TYR A O 1
ATOM 726 N N . ASN A 1 94 ? -21.766 -7.219 -23.203 1 97.06 94 ASN A N 1
ATOM 727 C CA . ASN A 1 94 ? -21.109 -7.531 -24.469 1 97.06 94 ASN A CA 1
ATOM 728 C C . ASN A 1 94 ? -19.594 -7.602 -24.312 1 97.06 94 ASN A C 1
ATOM 730 O O . ASN A 1 94 ? -18.922 -8.352 -25.031 1 97.06 94 ASN A O 1
ATOM 734 N N . ASN A 1 95 ? -19.062 -6.773 -23.438 1 97.44 95 ASN A N 1
ATOM 735 C CA . ASN A 1 95 ? -17.656 -6.914 -23.109 1 97.44 95 ASN A CA 1
ATOM 736 C C . ASN A 1 95 ? -17.328 -8.32 -22.609 1 97.44 95 ASN A C 1
ATOM 738 O O . ASN A 1 95 ? -16.391 -8.961 -23.094 1 97.44 95 ASN A O 1
ATOM 742 N N . ILE A 1 96 ? -18.125 -8.773 -21.703 1 97.5 96 ILE A N 1
ATOM 743 C CA . ILE A 1 96 ? -17.906 -10.078 -21.094 1 97.5 96 ILE A CA 1
ATOM 744 C C . ILE A 1 96 ? -18.188 -11.18 -22.109 1 97.5 96 ILE A C 1
ATOM 746 O O . ILE A 1 96 ? -17.484 -12.195 -22.141 1 97.5 96 ILE A O 1
ATOM 750 N N . ALA A 1 97 ? -19.125 -10.945 -23 1 97.12 97 ALA A N 1
ATOM 751 C CA . ALA A 1 97 ? -19.562 -11.961 -23.953 1 97.12 97 ALA A CA 1
ATOM 752 C C . ALA A 1 97 ? -18.641 -11.969 -25.188 1 97.12 97 ALA A C 1
ATOM 754 O O . ALA A 1 97 ? -18.734 -12.859 -26.031 1 97.12 97 ALA A O 1
ATOM 755 N N . PHE A 1 98 ? -17.828 -11.078 -25.266 1 93.62 98 PHE A N 1
ATOM 756 C CA . PHE A 1 98 ? -17.078 -10.828 -26.5 1 93.62 98 PHE A CA 1
ATOM 757 C C . PHE A 1 98 ? -16.375 -12.094 -26.969 1 93.62 98 PHE A C 1
ATOM 759 O O . PHE A 1 98 ? -16.562 -12.523 -28.109 1 93.62 98 PHE A O 1
ATOM 766 N N . GLY A 1 99 ? -15.594 -12.68 -26.078 1 91 99 GLY A N 1
ATOM 767 C CA . GLY A 1 99 ? -14.867 -13.883 -26.438 1 91 99 GLY A CA 1
ATOM 768 C C . GLY A 1 99 ? -15.766 -15.039 -26.812 1 91 99 GLY A C 1
ATOM 769 O O . GLY A 1 99 ? -15.438 -15.82 -27.719 1 91 99 GLY A O 1
ATOM 770 N N . LEU A 1 100 ? -16.844 -15.148 -26.172 1 94.31 100 LEU A N 1
ATOM 771 C CA . LEU A 1 100 ? -17.797 -16.203 -26.469 1 94.31 100 LEU A CA 1
ATOM 772 C C . LEU A 1 100 ? -18.438 -16 -27.844 1 94.31 100 LEU A C 1
ATOM 774 O O . LEU A 1 100 ? -18.641 -16.953 -28.594 1 94.31 100 LEU A O 1
ATOM 778 N N . ASN A 1 101 ? -18.719 -14.758 -28.094 1 93.06 101 ASN A N 1
ATOM 779 C CA . ASN A 1 101 ? -19.266 -14.414 -29.406 1 93.06 101 ASN A CA 1
ATOM 780 C C . ASN A 1 101 ? -18.281 -14.742 -30.531 1 93.06 101 ASN A C 1
ATOM 782 O O . ASN A 1 101 ? -18.672 -15.266 -31.578 1 93.06 101 ASN A O 1
ATOM 786 N N . MET A 1 102 ? -17.094 -14.469 -30.281 1 89.38 102 MET A N 1
ATOM 787 C CA . MET A 1 102 ? -16.047 -14.727 -31.266 1 89.38 102 MET A CA 1
ATOM 788 C C . MET A 1 102 ? -15.898 -16.219 -31.516 1 89.38 102 MET A C 1
ATOM 790 O O . MET A 1 102 ? -15.578 -16.641 -32.625 1 89.38 102 MET A O 1
ATOM 794 N N . ARG A 1 103 ? -16.141 -17 -30.5 1 90.31 103 ARG A N 1
ATOM 795 C CA . ARG A 1 103 ? -16.062 -18.453 -30.609 1 90.31 103 ARG A CA 1
ATOM 796 C C . ARG A 1 103 ? -17.359 -19.031 -31.188 1 90.31 103 ARG A C 1
ATOM 798 O O . ARG A 1 103 ? -17.516 -20.25 -31.297 1 90.31 103 ARG A O 1
ATOM 805 N N . LYS A 1 104 ? -18.312 -18.219 -31.469 1 92 104 LYS A N 1
ATOM 806 C CA . LYS A 1 104 ? -19.609 -18.578 -32.031 1 92 104 LYS A CA 1
ATOM 807 C C . LYS A 1 104 ? -20.344 -19.578 -31.156 1 92 104 LYS A C 1
ATOM 809 O O . LYS A 1 104 ? -20.859 -20.578 -31.656 1 92 104 LYS A O 1
ATOM 814 N N . GLU A 1 105 ? -20.234 -19.297 -29.938 1 92 105 GLU A N 1
ATOM 815 C CA . GLU A 1 105 ? -20.984 -20.125 -28.984 1 92 105 GLU A CA 1
ATOM 816 C C . GLU A 1 105 ? -22.484 -19.891 -29.109 1 92 105 GLU A C 1
ATOM 818 O O . GLU A 1 105 ? -22.922 -18.859 -29.625 1 92 105 GLU A O 1
ATOM 823 N N . ASN A 1 106 ? -23.234 -20.859 -28.625 1 94.69 106 ASN A N 1
ATOM 824 C CA . ASN A 1 106 ? -24.688 -20.75 -28.625 1 94.69 106 ASN A CA 1
ATOM 825 C C . ASN A 1 106 ? -25.156 -19.594 -27.766 1 94.69 106 ASN A C 1
ATOM 827 O O . ASN A 1 106 ? -24.625 -19.359 -26.672 1 94.69 106 ASN A O 1
ATOM 831 N N . LYS A 1 107 ? -26.188 -18.922 -28.312 1 94.44 107 LYS A N 1
ATOM 832 C CA . LYS A 1 107 ? -26.688 -17.719 -27.641 1 94.44 107 LYS A CA 1
ATOM 833 C C . LYS A 1 107 ? -27.172 -18.047 -26.234 1 94.44 107 LYS A C 1
ATOM 835 O O . LYS A 1 107 ? -26.984 -17.25 -25.312 1 94.44 107 LYS A O 1
ATOM 840 N N . ASN A 1 108 ? -27.766 -19.125 -26.094 1 95.81 108 ASN A N 1
ATOM 841 C CA . ASN A 1 108 ? -28.25 -19.516 -24.766 1 95.81 108 ASN A CA 1
ATOM 842 C C . ASN A 1 108 ? -27.109 -19.797 -23.812 1 95.81 108 ASN A C 1
ATOM 844 O O . ASN A 1 108 ? -27.172 -19.422 -22.641 1 95.81 108 ASN A O 1
ATOM 848 N N . ARG A 1 109 ? -26.109 -20.391 -24.328 1 94.38 109 ARG A N 1
ATOM 849 C CA . ARG A 1 109 ? -24.938 -20.672 -23.531 1 94.38 109 ARG A CA 1
ATOM 850 C C . ARG A 1 109 ? -24.203 -19.391 -23.141 1 94.38 109 ARG A C 1
ATOM 852 O O . ARG A 1 109 ? -23.719 -19.266 -22.016 1 94.38 109 ARG A O 1
ATOM 859 N N . ILE A 1 110 ? -24.188 -18.531 -24.094 1 96.56 110 ILE A N 1
ATOM 860 C CA . ILE A 1 110 ? -23.547 -17.234 -23.828 1 96.56 110 ILE A CA 1
ATOM 861 C C . ILE A 1 110 ? -24.281 -16.516 -22.703 1 96.56 110 ILE A C 1
ATOM 863 O O . ILE A 1 110 ? -23.656 -16.047 -21.75 1 96.56 110 ILE A O 1
ATOM 867 N N . LYS A 1 111 ? -25.578 -16.5 -22.812 1 96.62 111 LYS A N 1
ATOM 868 C CA . LYS A 1 111 ? -26.391 -15.828 -21.797 1 96.62 111 LYS A CA 1
ATOM 869 C C . LYS A 1 111 ? -26.172 -16.453 -20.422 1 96.62 111 LYS A C 1
ATOM 871 O O . LYS A 1 111 ? -26.016 -15.742 -19.422 1 96.62 111 LYS A O 1
ATOM 876 N N . GLU A 1 112 ? -26.109 -17.688 -20.391 1 96.25 112 GLU A N 1
ATOM 877 C CA . GLU A 1 112 ? -25.922 -18.391 -19.141 1 96.25 112 GLU A CA 1
ATOM 878 C C . GLU A 1 112 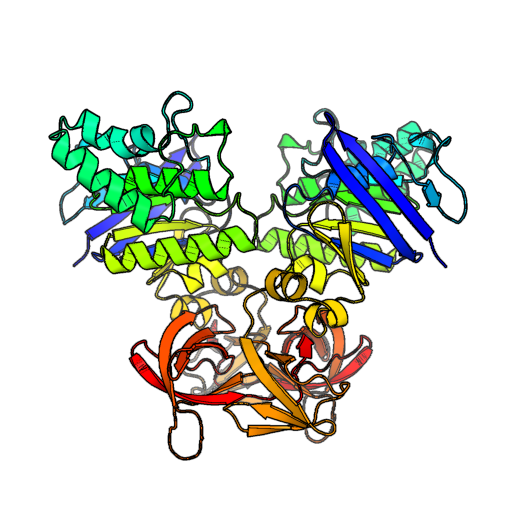? -24.547 -18.109 -18.547 1 96.25 112 GLU A C 1
ATOM 880 O O . GLU A 1 112 ? -24.422 -17.797 -17.359 1 96.25 112 GLU A O 1
ATOM 885 N N . LYS A 1 113 ? -23.516 -18.219 -19.344 1 95.31 113 LYS A N 1
ATOM 886 C CA . LYS A 1 113 ? -22.156 -18.016 -18.891 1 95.31 113 LYS A CA 1
ATOM 887 C C . LYS A 1 113 ? -21.938 -16.562 -18.422 1 95.31 113 LYS A C 1
ATOM 889 O O . LYS A 1 113 ? -21.359 -16.328 -17.359 1 95.31 113 LYS A O 1
ATOM 894 N N . VAL A 1 114 ? -22.484 -15.648 -19.172 1 97.06 114 VAL A N 1
ATOM 895 C CA . VAL A 1 114 ? -22.328 -14.234 -18.844 1 97.06 114 VAL A CA 1
ATOM 896 C C . VAL A 1 114 ? -23.031 -13.914 -17.531 1 97.06 114 VAL A C 1
ATOM 898 O O . VAL A 1 114 ? -22.5 -13.219 -16.672 1 97.06 114 VAL A O 1
ATOM 901 N N . ASN A 1 115 ? -24.203 -14.438 -17.391 1 96.81 115 ASN A N 1
ATOM 902 C CA . ASN A 1 115 ? -24.953 -14.195 -16.156 1 96.81 115 ASN A CA 1
ATOM 903 C C . ASN A 1 115 ? -24.234 -14.75 -14.938 1 96.81 115 ASN A C 1
ATOM 905 O O . ASN A 1 115 ? -24.219 -14.133 -13.875 1 96.81 115 ASN A O 1
ATOM 909 N N . LYS A 1 116 ? -23.656 -15.867 -15.117 1 95.81 116 LYS A N 1
ATOM 910 C CA . LYS A 1 116 ? -22.891 -16.469 -14.031 1 95.81 116 LYS A CA 1
ATOM 911 C C . LYS A 1 116 ? -21.703 -15.594 -13.641 1 95.81 116 LYS A C 1
ATOM 913 O O . LYS A 1 116 ? -21.438 -15.398 -12.453 1 95.81 116 LYS A O 1
ATOM 918 N N . ILE A 1 117 ? -21.047 -15.086 -14.586 1 95.81 117 ILE A N 1
ATOM 919 C CA . ILE A 1 117 ? -19.891 -14.227 -14.367 1 95.81 117 ILE A CA 1
ATOM 920 C C . ILE A 1 117 ? -20.328 -12.938 -13.672 1 95.81 117 ILE A C 1
ATOM 922 O O . ILE A 1 117 ? -19.672 -12.492 -12.727 1 95.81 117 ILE A O 1
ATOM 926 N N . LEU A 1 118 ? -21.422 -12.391 -14.164 1 96.94 118 LEU A N 1
ATOM 927 C CA . LEU A 1 118 ? -21.938 -11.164 -13.57 1 96.94 118 LEU A CA 1
ATOM 928 C C . LEU A 1 118 ? -22.266 -11.375 -12.094 1 96.94 118 LEU A C 1
ATOM 930 O O . LEU A 1 118 ? -21.969 -10.508 -11.266 1 96.94 118 LEU A O 1
ATOM 934 N N . GLU A 1 119 ? -22.766 -12.445 -11.828 1 95.62 119 GLU A N 1
ATOM 935 C CA . GLU A 1 119 ? -23.094 -12.781 -10.445 1 95.62 119 GLU A CA 1
ATOM 936 C C . GLU A 1 119 ? -21.844 -12.977 -9.617 1 95.62 119 GLU A C 1
ATOM 938 O O . GLU A 1 119 ? -21.719 -12.43 -8.516 1 95.62 119 GLU A O 1
ATOM 943 N N . MET A 1 120 ? -20.922 -13.688 -10.117 1 93.69 120 MET A N 1
ATOM 944 C CA . MET A 1 120 ? -19.672 -14.008 -9.422 1 93.69 120 MET A CA 1
ATOM 945 C C . MET A 1 120 ? -18.891 -12.742 -9.102 1 93.69 120 MET A C 1
ATOM 947 O O . MET A 1 120 ? -18.25 -12.656 -8.055 1 93.69 120 MET A O 1
ATOM 951 N N . LEU A 1 121 ? -19 -11.719 -9.938 1 94.56 121 LEU A N 1
ATOM 952 C CA . LEU A 1 121 ? -18.203 -10.5 -9.789 1 94.56 121 LEU A CA 1
ATOM 953 C C . LEU A 1 121 ? -19.062 -9.352 -9.273 1 94.56 121 LEU A C 1
ATOM 955 O O . LEU A 1 121 ? -18.641 -8.195 -9.305 1 94.56 121 LEU A O 1
ATOM 959 N N . SER A 1 122 ? -20.266 -9.617 -8.859 1 93.19 122 SER A N 1
ATOM 960 C CA . SER A 1 122 ? -21.188 -8.641 -8.289 1 93.19 122 SER A CA 1
ATOM 961 C C . SER A 1 122 ? -21.406 -7.469 -9.242 1 93.19 122 SER A C 1
ATOM 963 O O . SER A 1 122 ? -21.281 -6.309 -8.852 1 93.19 122 SER A O 1
ATOM 965 N N . LEU A 1 123 ? -21.703 -7.855 -10.453 1 95.69 123 LEU A N 1
ATOM 966 C CA . LEU A 1 123 ? -21.922 -6.844 -11.484 1 95.69 123 LEU A CA 1
ATOM 967 C C . LEU A 1 123 ? -23.375 -6.824 -11.938 1 95.69 123 LEU A C 1
ATOM 969 O O . LEU A 1 123 ? -23.703 -6.18 -12.93 1 95.69 123 LEU A O 1
ATOM 973 N N . GLN A 1 124 ? -24.188 -7.555 -11.219 1 96.06 124 GLN A N 1
ATOM 974 C CA . GLN A 1 124 ? -25.594 -7.602 -11.578 1 96.06 124 GLN A CA 1
ATOM 975 C C . GLN A 1 124 ? -26.203 -6.199 -11.594 1 96.06 124 GLN A C 1
ATOM 977 O O . GLN A 1 124 ? -25.922 -5.391 -10.703 1 96.06 124 GLN A O 1
ATOM 982 N N . GLY A 1 125 ? -27.016 -5.914 -12.602 1 95.25 125 GLY A N 1
ATOM 983 C CA . GLY A 1 125 ? -27.656 -4.613 -12.719 1 95.25 125 GLY A CA 1
ATOM 984 C C . GLY A 1 125 ? -26.859 -3.631 -13.562 1 95.25 125 GLY A C 1
ATOM 985 O O . GLY A 1 125 ? -27.359 -2.555 -13.898 1 95.25 125 GLY A O 1
ATOM 986 N N . LEU A 1 126 ? -25.688 -4.012 -13.945 1 96.75 126 LEU A N 1
ATOM 987 C CA . LEU A 1 126 ? -24.844 -3.104 -14.695 1 96.75 126 LEU A CA 1
ATOM 988 C C . LEU A 1 126 ? -24.656 -3.592 -16.125 1 96.75 126 LEU A C 1
ATOM 990 O O . LEU A 1 126 ? -23.828 -3.045 -16.875 1 96.75 126 LEU A O 1
ATOM 994 N N . GLU A 1 127 ? -25.406 -4.562 -16.516 1 96.94 127 GLU A N 1
ATOM 995 C CA . GLU A 1 127 ? -25.234 -5.281 -17.781 1 96.94 127 GLU A CA 1
ATOM 996 C C . GLU A 1 127 ? -25.234 -4.324 -18.969 1 96.94 127 GLU A C 1
ATOM 998 O O . GLU A 1 127 ? -24.484 -4.512 -19.922 1 96.94 127 GLU A O 1
ATOM 1003 N N . TYR A 1 128 ? -26 -3.338 -18.844 1 96.69 128 TYR A N 1
ATOM 1004 C CA . TYR A 1 128 ? -26.234 -2.516 -20.016 1 96.69 128 TYR A CA 1
ATOM 1005 C C . TYR A 1 128 ? -25.531 -1.17 -19.891 1 96.69 128 TYR A C 1
ATOM 1007 O O . TYR A 1 128 ? -25.672 -0.304 -20.766 1 96.69 128 TYR A O 1
ATOM 1015 N N . LYS A 1 129 ? -24.766 -1.026 -18.906 1 96.88 129 LYS A N 1
ATOM 1016 C CA . LYS A 1 129 ? -23.922 0.165 -18.766 1 96.88 129 LYS A CA 1
ATOM 1017 C C . LYS A 1 129 ? -22.688 0.066 -19.656 1 96.88 129 LYS A C 1
ATOM 1019 O O . LYS A 1 129 ? -22.234 -1.034 -19.984 1 96.88 129 LYS A O 1
ATOM 1024 N N . TYR A 1 130 ? -22.219 1.209 -19.984 1 95.69 130 TYR A N 1
ATOM 1025 C CA . TYR A 1 130 ? -20.984 1.285 -20.75 1 95.69 130 TYR A CA 1
ATOM 1026 C C . TYR A 1 130 ? -19.797 1.614 -19.844 1 95.69 130 TYR A C 1
ATOM 1028 O O . TYR A 1 130 ? -19.984 2.129 -18.75 1 95.69 130 TYR A O 1
ATOM 1036 N N . PRO A 1 131 ? -18.562 1.311 -20.266 1 94.31 131 PRO A N 1
ATOM 1037 C CA . PRO A 1 131 ? -17.359 1.509 -19.438 1 94.31 131 PRO A CA 1
ATOM 1038 C C . PRO A 1 131 ? -17.266 2.926 -18.875 1 94.31 131 PRO A C 1
ATOM 1040 O O . PRO A 1 131 ? -16.844 3.113 -17.734 1 94.31 131 PRO A O 1
ATOM 1043 N N . LYS A 1 132 ? -17.656 3.881 -19.594 1 91 132 LYS A N 1
ATOM 1044 C CA . LYS A 1 132 ? -17.562 5.273 -19.172 1 91 132 LYS A CA 1
ATOM 1045 C C . LYS A 1 132 ? -18.438 5.539 -17.953 1 91 132 LYS A C 1
ATOM 1047 O O . LYS A 1 132 ? -18.234 6.523 -17.234 1 91 132 LYS A O 1
ATOM 1052 N N . GLU A 1 133 ? -19.375 4.684 -17.734 1 93.38 133 GLU A N 1
ATOM 1053 C CA . GLU A 1 133 ? -20.328 4.859 -16.641 1 93.38 133 GLU A CA 1
ATOM 1054 C C . GLU A 1 133 ? -19.922 4.066 -15.406 1 93.38 133 GLU A C 1
ATOM 1056 O O . GLU A 1 133 ? -20.609 4.09 -14.391 1 93.38 133 GLU A O 1
ATOM 1061 N N . LEU A 1 134 ? -18.844 3.385 -15.492 1 92.25 134 LEU A N 1
ATOM 1062 C CA . LEU A 1 134 ? -18.438 2.471 -14.438 1 92.25 134 LEU A CA 1
ATOM 1063 C C . LEU A 1 134 ? -17.328 3.086 -13.586 1 92.25 134 LEU A C 1
ATOM 1065 O O . LEU A 1 134 ? -16.531 3.893 -14.086 1 92.25 134 LEU A O 1
ATOM 1069 N N . SER A 1 135 ? -17.297 2.713 -12.273 1 84.81 135 SER A N 1
ATOM 1070 C CA . SER A 1 135 ? -16.156 3.037 -11.43 1 84.81 135 SER A CA 1
ATOM 1071 C C . SER A 1 135 ? -14.938 2.205 -11.805 1 84.81 135 SER A C 1
ATOM 1073 O O . SER A 1 135 ? -15.047 1.229 -12.547 1 84.81 135 SER A O 1
ATOM 1075 N N . GLY A 1 136 ? -13.781 2.625 -11.352 1 84.12 136 GLY A N 1
ATOM 1076 C CA . GLY A 1 136 ? -12.555 1.879 -11.602 1 84.12 136 GLY A CA 1
ATOM 1077 C C . GLY A 1 136 ? -12.648 0.426 -11.18 1 84.12 136 GLY A C 1
ATOM 1078 O O . GLY A 1 136 ? -12.234 -0.47 -11.914 1 84.12 136 GLY A O 1
ATOM 1079 N N . GLY A 1 137 ? -13.188 0.231 -9.984 1 87.88 137 GLY A N 1
ATOM 1080 C CA . GLY A 1 137 ? -13.359 -1.127 -9.5 1 87.88 137 GLY A CA 1
ATOM 1081 C C . GLY A 1 137 ? -14.297 -1.955 -10.352 1 87.88 137 GLY A C 1
ATOM 1082 O O . GLY A 1 137 ? -14.062 -3.143 -10.578 1 87.88 137 GLY A O 1
ATOM 1083 N N . GLN A 1 138 ? -15.344 -1.312 -10.812 1 91.94 138 GLN A N 1
ATOM 1084 C CA . GLN A 1 138 ? -16.281 -1.99 -11.695 1 91.94 138 GLN A CA 1
ATOM 1085 C C . GLN A 1 138 ? -15.633 -2.346 -13.023 1 91.94 138 GLN A C 1
ATOM 1087 O O . GLN A 1 138 ? -15.805 -3.457 -13.531 1 91.94 138 GLN A O 1
ATOM 1092 N N . LYS A 1 139 ? -14.891 -1.421 -13.555 1 93.25 139 LYS A N 1
ATOM 1093 C CA . LYS A 1 139 ? -14.18 -1.677 -14.805 1 93.25 139 LYS A CA 1
ATOM 1094 C C . LYS A 1 139 ? -13.25 -2.879 -14.68 1 93.25 139 LYS A C 1
ATOM 1096 O O . LYS A 1 139 ? -13.195 -3.725 -15.57 1 93.25 139 LYS A O 1
ATOM 1101 N N . GLN A 1 140 ? -12.578 -2.92 -13.555 1 91.94 140 GLN A N 1
ATOM 1102 C CA . GLN A 1 140 ? -11.656 -4.023 -13.305 1 91.94 140 GLN A CA 1
ATOM 1103 C C . GLN A 1 140 ? -12.398 -5.359 -13.266 1 91.94 140 GLN A C 1
ATOM 1105 O O . GLN A 1 140 ? -11.93 -6.355 -13.82 1 91.94 140 GLN A O 1
ATOM 1110 N N . ARG A 1 141 ? -13.453 -5.363 -12.57 1 93.94 141 ARG A N 1
ATOM 1111 C CA . ARG A 1 141 ? -14.25 -6.582 -12.469 1 93.94 141 ARG A CA 1
ATOM 1112 C C . ARG A 1 141 ? -14.766 -7.02 -13.836 1 93.94 141 ARG A C 1
ATOM 1114 O O . ARG A 1 141 ? -14.789 -8.211 -14.148 1 93.94 141 ARG A O 1
ATOM 1121 N N . VAL A 1 142 ? -15.125 -6.062 -14.68 1 96.19 142 VAL A N 1
ATOM 1122 C CA . VAL A 1 142 ? -15.578 -6.379 -16.031 1 96.19 142 VAL A CA 1
ATOM 1123 C C . VAL A 1 142 ? -14.43 -6.984 -16.844 1 96.19 142 VAL A C 1
ATOM 1125 O O . VAL A 1 142 ? -14.617 -7.969 -17.547 1 96.19 142 VAL A O 1
ATOM 1128 N N . ALA A 1 143 ? -13.281 -6.363 -16.703 1 94.69 143 ALA A N 1
ATOM 1129 C CA . ALA A 1 143 ? -12.109 -6.875 -17.422 1 94.69 143 ALA A CA 1
ATOM 1130 C C . ALA A 1 143 ? -11.812 -8.312 -17.016 1 94.69 143 ALA A C 1
ATOM 1132 O O . ALA A 1 143 ? -11.547 -9.164 -17.875 1 94.69 143 ALA A O 1
ATOM 1133 N N . ILE A 1 144 ? -11.867 -8.578 -15.773 1 94.62 144 ILE A N 1
ATOM 1134 C CA . ILE A 1 144 ? -11.625 -9.914 -15.25 1 94.62 144 ILE A CA 1
ATOM 1135 C C . ILE A 1 144 ? -12.719 -10.859 -15.734 1 94.62 144 ILE A C 1
ATOM 1137 O O . ILE A 1 144 ? -12.445 -11.992 -16.141 1 94.62 144 ILE A O 1
ATOM 1141 N N . GLY A 1 145 ? -13.938 -10.367 -15.695 1 95.81 145 GLY A N 1
ATOM 1142 C CA . GLY A 1 145 ? -15.062 -11.156 -16.172 1 95.81 145 GLY A CA 1
ATOM 1143 C C . GLY A 1 145 ? -14.922 -11.562 -17.625 1 95.81 145 GLY A C 1
ATOM 1144 O O . GLY A 1 145 ? -15.211 -12.703 -17.984 1 95.81 145 GLY A O 1
ATOM 1145 N N . ARG A 1 146 ? -14.531 -10.68 -18.422 1 95.75 146 ARG A N 1
ATOM 1146 C CA . ARG A 1 146 ? -14.297 -10.961 -19.828 1 95.75 146 ARG A CA 1
ATOM 1147 C C . ARG A 1 146 ? -13.281 -12.078 -20 1 95.75 146 ARG A C 1
ATOM 1149 O O . ARG A 1 146 ? -13.477 -12.984 -20.828 1 95.75 146 ARG A O 1
ATOM 1156 N N . ALA A 1 147 ? -12.266 -11.992 -19.203 1 94.06 147 ALA A N 1
ATOM 1157 C CA . ALA A 1 147 ? -11.211 -13 -19.281 1 94.06 147 ALA A CA 1
ATOM 1158 C C . ALA A 1 147 ? -11.727 -14.359 -18.812 1 94.06 147 ALA A C 1
ATOM 1160 O O . ALA A 1 147 ? -11.422 -15.391 -19.422 1 94.06 147 ALA A O 1
ATOM 1161 N N . LEU A 1 148 ? -12.547 -14.414 -17.844 1 94.75 148 LEU A N 1
ATOM 1162 C CA . LEU A 1 148 ? -13.008 -15.648 -17.219 1 94.75 148 LEU A CA 1
ATOM 1163 C C . LEU A 1 148 ? -14.086 -16.312 -18.062 1 94.75 148 LEU A C 1
ATOM 1165 O O . LEU A 1 148 ? -14.266 -17.531 -18 1 94.75 148 LEU A O 1
ATOM 1169 N N . ALA A 1 149 ? -14.75 -15.508 -18.781 1 93.81 149 ALA A N 1
ATOM 1170 C CA . ALA A 1 149 ? -15.891 -16 -19.547 1 93.81 149 ALA A CA 1
ATOM 1171 C C . ALA A 1 149 ? -15.477 -17.141 -20.484 1 93.81 149 ALA A C 1
ATOM 1173 O O . ALA A 1 149 ? -16.234 -18.094 -20.672 1 93.81 149 ALA A O 1
ATOM 1174 N N . ILE A 1 150 ? -14.352 -17.078 -21.016 1 91.5 150 ILE A N 1
ATOM 1175 C CA . ILE A 1 150 ? -13.961 -18.062 -22.016 1 91.5 150 ILE A CA 1
ATOM 1176 C C . ILE A 1 150 ? -13.273 -19.234 -21.344 1 91.5 150 ILE A C 1
ATOM 1178 O O . ILE A 1 150 ? -12.773 -20.141 -22.016 1 91.5 150 ILE A O 1
ATOM 1182 N N . GLU A 1 151 ? -13.172 -19.156 -19.984 1 90.81 151 GLU A N 1
ATOM 1183 C CA . GLU A 1 151 ? -12.633 -20.266 -19.203 1 90.81 151 GLU A CA 1
ATOM 1184 C C . GLU A 1 151 ? -11.219 -20.625 -19.641 1 90.81 151 GLU A C 1
ATOM 1186 O O . GLU A 1 151 ? -10.969 -21.766 -20.047 1 90.81 151 GLU A O 1
ATOM 1191 N N . PRO A 1 152 ? -10.352 -19.75 -19.484 1 92.94 152 PRO A N 1
ATOM 1192 C CA . PRO A 1 152 ? -8.977 -20 -19.922 1 92.94 152 PRO A CA 1
ATOM 1193 C C . PRO A 1 152 ? -8.258 -21.047 -19.078 1 92.94 152 PRO A C 1
ATOM 1195 O O . PRO A 1 152 ? -8.602 -21.25 -17.922 1 92.94 152 PRO A O 1
ATOM 1198 N N . ARG A 1 153 ? -7.273 -21.641 -19.703 1 92.25 153 ARG A N 1
ATOM 1199 C CA . ARG A 1 153 ? -6.41 -22.562 -18.984 1 92.25 153 ARG A CA 1
ATOM 1200 C C . ARG A 1 153 ? -5.48 -21.812 -18.031 1 92.25 153 ARG A C 1
ATOM 1202 O O . ARG A 1 153 ? -5.207 -22.266 -16.922 1 92.25 153 ARG A O 1
ATOM 1209 N N . VAL A 1 154 ? -5.035 -20.719 -18.562 1 95.19 154 VAL A N 1
ATOM 1210 C CA . VAL A 1 154 ? -4.133 -19.875 -17.781 1 95.19 154 VAL A CA 1
ATOM 1211 C C . VAL A 1 154 ? -4.605 -18.422 -17.828 1 95.19 154 VAL A C 1
ATOM 1213 O O . VAL A 1 154 ? -4.945 -17.922 -18.891 1 95.19 154 VAL A O 1
ATOM 1216 N N . LEU A 1 155 ? -4.652 -17.859 -16.656 1 96.31 155 LEU A N 1
ATOM 1217 C CA . LEU A 1 155 ? -4.996 -16.453 -16.531 1 96.31 155 LEU A CA 1
ATOM 1218 C C . LEU A 1 155 ? -3.777 -15.625 -16.141 1 96.31 155 LEU A C 1
ATOM 1220 O O . LEU A 1 155 ? -3.098 -15.938 -15.156 1 96.31 155 LEU A O 1
ATOM 1224 N N . LEU A 1 156 ? -3.436 -14.633 -16.953 1 96.94 156 LEU A N 1
ATOM 1225 C CA . LEU A 1 156 ? -2.342 -13.711 -16.672 1 96.94 156 LEU A CA 1
ATOM 1226 C C . LEU A 1 156 ? -2.875 -12.344 -16.25 1 96.94 156 LEU A C 1
ATOM 1228 O O . LEU A 1 156 ? -3.721 -11.766 -16.922 1 96.94 156 LEU A O 1
ATOM 1232 N N . LEU A 1 157 ? -2.414 -11.898 -15.117 1 96 157 LEU A N 1
ATOM 1233 C CA . LEU A 1 157 ? -2.822 -10.594 -14.594 1 96 157 LEU A CA 1
ATOM 1234 C C . LEU A 1 157 ? -1.626 -9.656 -14.484 1 96 157 LEU A C 1
ATOM 1236 O O . LEU A 1 157 ? -0.689 -9.922 -13.734 1 96 157 LEU A O 1
ATOM 1240 N N . ASP A 1 158 ? -1.663 -8.609 -15.219 1 94.12 158 ASP A N 1
ATOM 1241 C CA . ASP A 1 158 ? -0.57 -7.645 -15.227 1 94.12 158 ASP A CA 1
ATOM 1242 C C . ASP A 1 158 ? -0.922 -6.41 -14.398 1 94.12 158 ASP A C 1
ATOM 1244 O O . ASP A 1 158 ? -1.484 -5.445 -14.922 1 94.12 158 ASP A O 1
ATOM 1248 N N . GLU A 1 159 ? -0.551 -6.43 -13.109 1 89.88 159 GLU A N 1
ATOM 1249 C CA . GLU A 1 159 ? -0.77 -5.355 -12.148 1 89.88 159 GLU A CA 1
ATOM 1250 C C . GLU A 1 159 ? -2.229 -4.91 -12.141 1 89.88 159 GLU A C 1
ATOM 1252 O O . GLU A 1 159 ? -2.52 -3.717 -12.25 1 89.88 159 GLU A O 1
ATOM 1257 N N . PRO A 1 160 ? -3.088 -5.789 -11.82 1 88.69 160 PRO A N 1
ATOM 1258 C CA . PRO A 1 160 ? -4.516 -5.52 -12.008 1 88.69 160 PRO A CA 1
ATOM 1259 C C . PRO A 1 160 ? -5.082 -4.578 -10.945 1 88.69 160 PRO A C 1
ATOM 1261 O O . PRO A 1 160 ? -6.152 -3.996 -11.148 1 88.69 160 PRO A O 1
ATOM 1264 N N . PHE A 1 161 ? -4.332 -4.34 -9.891 1 85.75 161 PHE A N 1
ATOM 1265 C CA . PHE A 1 161 ? -4.973 -3.637 -8.789 1 85.75 161 PHE A CA 1
ATOM 1266 C C . PHE A 1 161 ? -4.285 -2.301 -8.531 1 85.75 161 PHE A C 1
ATOM 1268 O O . PHE A 1 161 ? -4.645 -1.585 -7.59 1 85.75 161 PHE A O 1
ATOM 1275 N N . THR A 1 162 ? -3.367 -1.847 -9.273 1 76.12 162 THR A N 1
ATOM 1276 C CA . THR A 1 162 ? -2.5 -0.704 -9 1 76.12 162 THR A CA 1
ATOM 1277 C C . THR A 1 162 ? -3.275 0.604 -9.125 1 76.12 162 THR A C 1
ATOM 1279 O O . THR A 1 162 ? -2.957 1.588 -8.453 1 76.12 162 THR A O 1
ATOM 1282 N N . SER A 1 163 ? -4.254 0.656 -9.898 1 68.69 163 SER A N 1
ATOM 1283 C CA . SER A 1 163 ? -4.934 1.913 -10.195 1 68.69 163 SER A CA 1
ATOM 1284 C C . SER A 1 163 ? -6.086 2.158 -9.227 1 68.69 163 SER A C 1
ATOM 1286 O O . SER A 1 163 ? -6.723 3.213 -9.266 1 68.69 163 SER A O 1
ATOM 1288 N N . LEU A 1 164 ? -6.293 1.235 -8.352 1 71.88 164 LEU A N 1
ATOM 1289 C CA . LEU A 1 164 ? -7.449 1.301 -7.469 1 71.88 164 LEU A CA 1
ATOM 1290 C C . LEU A 1 164 ? -7.066 1.878 -6.113 1 71.88 164 LEU A C 1
ATOM 1292 O O . LEU A 1 164 ? -5.914 1.755 -5.684 1 71.88 164 LEU A O 1
ATOM 1296 N N . ASP A 1 165 ? -8.023 2.588 -5.551 1 75.5 165 ASP A N 1
ATOM 1297 C CA . ASP A 1 165 ? -7.805 2.996 -4.168 1 75.5 165 ASP A CA 1
ATOM 1298 C C . ASP A 1 165 ? -7.691 1.783 -3.246 1 75.5 165 ASP A C 1
ATOM 1300 O O . ASP A 1 165 ? -8.086 0.676 -3.619 1 75.5 165 ASP A O 1
ATOM 1304 N N . ILE A 1 166 ? -7.191 1.989 -2.105 1 69.69 166 ILE A N 1
ATOM 1305 C CA . ILE A 1 166 ? -6.758 0.923 -1.209 1 69.69 166 ILE A CA 1
ATOM 1306 C C . ILE A 1 166 ? -7.953 0.052 -0.829 1 69.69 166 ILE A C 1
ATOM 1308 O O . ILE A 1 166 ? -7.859 -1.178 -0.831 1 69.69 166 ILE A O 1
ATOM 1312 N N . ASN A 1 167 ? -9.055 0.61 -0.513 1 73.5 167 ASN A N 1
ATOM 1313 C CA . ASN A 1 167 ? -10.195 -0.183 -0.068 1 73.5 167 ASN A CA 1
ATOM 1314 C C . ASN A 1 167 ? -10.781 -1.01 -1.208 1 73.5 167 ASN A C 1
ATOM 1316 O O . ASN A 1 167 ? -11.094 -2.188 -1.027 1 73.5 167 ASN A O 1
ATOM 1320 N N . ILE A 1 168 ? -10.875 -0.401 -2.334 1 78.69 168 ILE A N 1
ATOM 1321 C CA . ILE A 1 168 ? -11.375 -1.104 -3.512 1 78.69 168 ILE A CA 1
ATOM 1322 C C . ILE A 1 168 ? -10.383 -2.188 -3.926 1 78.69 168 ILE A C 1
ATOM 1324 O O . ILE A 1 168 ? -10.781 -3.311 -4.246 1 78.69 168 ILE A O 1
ATOM 1328 N N . ARG A 1 169 ? -9.188 -1.847 -3.717 1 84.69 169 ARG A N 1
ATOM 1329 C CA . ARG A 1 169 ? -8.117 -2.781 -4.055 1 84.69 169 ARG A CA 1
ATOM 1330 C C . ARG A 1 169 ? -8.227 -4.055 -3.225 1 84.69 169 ARG A C 1
ATOM 1332 O O . ARG A 1 169 ? -8.18 -5.16 -3.768 1 84.69 169 ARG A O 1
ATOM 1339 N N . ASN A 1 170 ? -8.383 -3.916 -1.994 1 83.31 170 ASN A N 1
ATOM 1340 C CA . ASN A 1 170 ? -8.469 -5.066 -1.1 1 83.31 170 ASN A CA 1
ATOM 1341 C C . ASN A 1 170 ? -9.688 -5.93 -1.417 1 83.31 170 ASN A C 1
ATOM 1343 O O . ASN A 1 170 ? -9.586 -7.16 -1.456 1 83.31 170 ASN A O 1
ATOM 1347 N N . SER A 1 171 ? -10.75 -5.289 -1.675 1 86.06 171 SER A N 1
ATOM 1348 C CA . SER A 1 171 ? -11.977 -6.02 -1.958 1 86.06 171 SER A CA 1
ATOM 1349 C C . SER A 1 171 ? -11.867 -6.812 -3.256 1 86.06 171 SER A C 1
ATOM 1351 O O . SER A 1 171 ? -12.266 -7.977 -3.316 1 86.06 171 SER A O 1
ATOM 1353 N N . ILE A 1 172 ? -11.32 -6.219 -4.219 1 88.94 172 ILE A N 1
ATOM 1354 C CA . ILE A 1 172 ? -11.203 -6.879 -5.516 1 88.94 172 ILE A CA 1
ATOM 1355 C C . ILE A 1 172 ? -10.172 -7.996 -5.434 1 88.94 172 ILE A C 1
ATOM 1357 O O . ILE A 1 172 ? -10.352 -9.07 -6.02 1 88.94 172 ILE A O 1
ATOM 1361 N N . ARG A 1 173 ? -9.117 -7.73 -4.691 1 89.56 173 ARG A N 1
ATOM 1362 C CA . ARG A 1 173 ? -8.125 -8.773 -4.477 1 89.56 173 ARG A CA 1
ATOM 1363 C C . ARG A 1 173 ? -8.758 -10.023 -3.877 1 89.56 173 ARG A C 1
ATOM 1365 O O . ARG A 1 173 ? -8.516 -11.141 -4.348 1 89.56 173 ARG A O 1
ATOM 1372 N N . GLU A 1 174 ? -9.531 -9.805 -2.957 1 88.38 174 GLU A N 1
ATOM 1373 C CA . GLU A 1 174 ? -10.203 -10.914 -2.285 1 88.38 174 GLU A CA 1
ATOM 1374 C C . GLU A 1 174 ? -11.141 -11.648 -3.234 1 88.38 174 GLU A C 1
ATOM 1376 O O . GLU A 1 174 ? -11.203 -12.883 -3.23 1 88.38 174 GLU A O 1
ATOM 1381 N N . LEU A 1 175 ? -11.812 -10.875 -3.912 1 89.56 175 LEU A N 1
ATOM 1382 C CA . LEU A 1 175 ? -12.75 -11.453 -4.867 1 89.56 175 LEU A CA 1
ATOM 1383 C C . LEU A 1 175 ? -12.016 -12.305 -5.898 1 89.56 175 LEU A C 1
ATOM 1385 O O . LEU A 1 175 ? -12.406 -13.445 -6.16 1 89.56 175 LEU A O 1
ATOM 1389 N N . VAL A 1 176 ? -10.961 -11.797 -6.402 1 90.75 176 VAL A N 1
ATOM 1390 C CA . VAL A 1 176 ? -10.195 -12.492 -7.434 1 90.75 176 VAL A CA 1
ATOM 1391 C C . VAL A 1 176 ? -9.617 -13.789 -6.863 1 90.75 176 VAL A C 1
ATOM 1393 O O . VAL A 1 176 ? -9.672 -14.836 -7.508 1 90.75 176 VAL A O 1
ATOM 1396 N N . LEU A 1 177 ? -9.109 -13.719 -5.723 1 91.31 177 LEU A N 1
ATOM 1397 C CA . LEU A 1 177 ? -8.547 -14.898 -5.07 1 91.31 177 LEU A CA 1
ATOM 1398 C C . LEU A 1 177 ? -9.625 -15.961 -4.863 1 91.31 177 LEU A C 1
ATOM 1400 O O . LEU A 1 177 ? -9.398 -17.141 -5.152 1 91.31 177 LEU A O 1
ATOM 1404 N N . LYS A 1 178 ? -10.711 -15.539 -4.395 1 90.12 178 LYS A N 1
ATOM 1405 C CA . LYS A 1 178 ? -11.828 -16.453 -4.16 1 90.12 178 LYS A CA 1
ATOM 1406 C C . LYS A 1 178 ? -12.25 -17.156 -5.449 1 90.12 178 LYS A C 1
ATOM 1408 O O . LYS A 1 178 ? -12.461 -18.359 -5.473 1 90.12 178 LYS A O 1
ATOM 1413 N N . ILE A 1 179 ? -12.359 -16.375 -6.418 1 92.38 179 ILE A N 1
ATOM 1414 C CA . ILE A 1 179 ? -12.797 -16.906 -7.707 1 92.38 179 ILE A CA 1
ATOM 1415 C C . ILE A 1 179 ? -11.742 -17.859 -8.258 1 92.38 179 ILE A C 1
ATOM 1417 O O . ILE A 1 179 ? -12.078 -18.938 -8.758 1 92.38 179 ILE A O 1
ATOM 1421 N N . GLN A 1 180 ? -10.516 -17.484 -8.234 1 93.06 180 GLN A N 1
ATOM 1422 C CA . GLN A 1 180 ? -9.422 -18.328 -8.711 1 93.06 180 GLN A CA 1
ATOM 1423 C C . GLN A 1 180 ? -9.414 -19.672 -7.988 1 93.06 180 GLN A C 1
ATOM 1425 O O . GLN A 1 180 ? -9.281 -20.719 -8.625 1 93.06 180 GLN A O 1
ATOM 1430 N N . LYS A 1 181 ? -9.57 -19.703 -6.746 1 90.44 181 LYS A N 1
ATOM 1431 C CA . LYS A 1 181 ? -9.586 -20.922 -5.957 1 90.44 181 LYS A CA 1
ATOM 1432 C C . LYS A 1 181 ? -10.805 -21.781 -6.281 1 90.44 181 LYS A C 1
ATOM 1434 O O . LYS A 1 181 ? -10.695 -23 -6.426 1 90.44 181 LYS A O 1
ATOM 1439 N N . LYS A 1 182 ? -11.883 -21.125 -6.414 1 90.62 182 LYS A N 1
ATOM 1440 C CA . LYS A 1 182 ? -13.133 -21.828 -6.703 1 90.62 182 LYS A CA 1
ATOM 1441 C C . LYS A 1 182 ? -13.07 -22.5 -8.062 1 90.62 182 LYS A C 1
ATOM 1443 O O . LYS A 1 182 ? -13.477 -23.656 -8.203 1 90.62 182 LYS A O 1
ATOM 1448 N N . LEU A 1 183 ? -12.547 -21.828 -9.039 1 92.5 183 LEU A N 1
ATOM 1449 C CA . LEU A 1 183 ? -12.531 -22.328 -10.406 1 92.5 183 LEU A CA 1
ATOM 1450 C C . LEU A 1 183 ? -11.281 -23.172 -10.664 1 92.5 183 LEU A C 1
ATOM 1452 O O . LEU A 1 183 ? -11.219 -23.891 -11.656 1 92.5 183 LEU A O 1
ATOM 1456 N N . GLY A 1 184 ? -10.289 -23 -9.82 1 93.69 184 GLY A N 1
ATOM 1457 C CA . GLY A 1 184 ? -9.047 -23.734 -9.977 1 93.69 184 GLY A CA 1
ATOM 1458 C C . GLY A 1 184 ? -8.258 -23.312 -11.203 1 93.69 184 GLY A C 1
ATOM 1459 O O . GLY A 1 184 ? -7.656 -24.141 -11.875 1 93.69 184 GLY A O 1
ATOM 1460 N N . ILE A 1 185 ? -8.359 -22.109 -11.531 1 94.94 185 ILE A N 1
ATOM 1461 C CA . ILE A 1 185 ? -7.668 -21.625 -12.727 1 94.94 185 ILE A CA 1
ATOM 1462 C C . ILE A 1 185 ? -6.203 -21.344 -12.398 1 94.94 185 ILE A C 1
ATOM 1464 O O . ILE A 1 185 ? -5.898 -20.75 -11.359 1 94.94 185 ILE A O 1
ATOM 1468 N N . THR A 1 186 ? -5.316 -21.812 -13.258 1 97.12 186 THR A N 1
ATOM 1469 C CA . THR A 1 186 ? -3.902 -21.469 -13.125 1 97.12 186 THR A CA 1
ATOM 1470 C C . THR A 1 186 ? -3.674 -20 -13.422 1 97.12 186 THR A C 1
ATOM 1472 O O . THR A 1 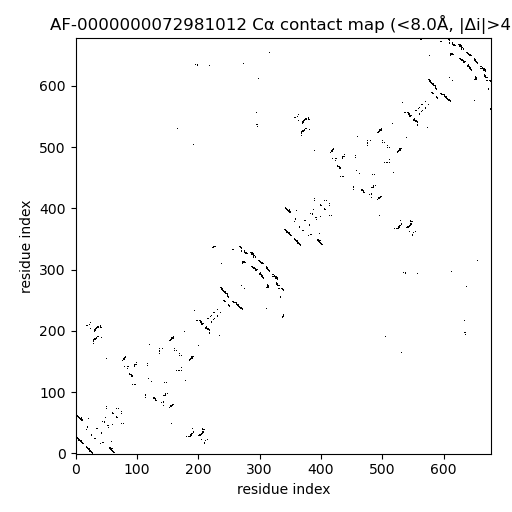186 ? -4.105 -19.5 -14.461 1 97.12 186 THR A O 1
ATOM 1475 N N . THR A 1 187 ? -3.021 -19.297 -12.461 1 97.38 187 THR A N 1
ATOM 1476 C CA . THR A 1 187 ? -2.936 -17.844 -12.594 1 97.38 187 THR A CA 1
ATOM 1477 C C . THR A 1 187 ? -1.518 -17.359 -12.312 1 97.38 187 THR A C 1
ATOM 1479 O O . THR A 1 187 ? -0.87 -17.828 -11.375 1 97.38 187 THR A O 1
ATOM 1482 N N . ILE A 1 188 ? -1.038 -16.484 -13.164 1 97.75 188 ILE A N 1
ATOM 1483 C CA . ILE A 1 188 ? 0.187 -15.727 -12.906 1 97.75 188 ILE A CA 1
ATOM 1484 C C . ILE A 1 188 ? -0.143 -14.25 -12.703 1 97.75 188 ILE A C 1
ATOM 1486 O O . ILE A 1 188 ? -0.735 -13.617 -13.578 1 97.75 188 ILE A O 1
ATOM 1490 N N . LEU A 1 189 ? 0.208 -13.797 -11.555 1 97.12 189 LEU A N 1
ATOM 1491 C CA . LEU A 1 189 ? -0.031 -12.406 -11.203 1 97.12 189 LEU A CA 1
ATOM 1492 C C . LEU A 1 189 ? 1.28 -11.633 -11.125 1 97.12 189 LEU A C 1
ATOM 1494 O O . LEU A 1 189 ? 2.197 -12.023 -10.406 1 97.12 189 LEU A O 1
ATOM 1498 N N . VAL A 1 190 ? 1.335 -10.648 -11.93 1 95.62 190 VAL A N 1
ATOM 1499 C CA . VAL A 1 190 ? 2.475 -9.734 -11.867 1 95.62 190 VAL A CA 1
ATOM 1500 C C . VAL A 1 190 ? 2.139 -8.539 -10.977 1 95.62 190 VAL A C 1
ATOM 1502 O O . VAL A 1 190 ? 1.078 -7.93 -11.125 1 95.62 190 VAL A O 1
ATOM 1505 N N . THR A 1 191 ? 3.053 -8.25 -10.07 1 92.25 191 THR A N 1
ATOM 1506 C CA . THR A 1 191 ? 2.828 -7.105 -9.195 1 92.25 191 THR A CA 1
ATOM 1507 C C . THR A 1 191 ? 4.145 -6.613 -8.602 1 92.25 191 THR A C 1
ATOM 1509 O O . THR A 1 191 ? 5.129 -7.352 -8.555 1 92.25 191 THR A O 1
ATOM 1512 N N . HIS A 1 192 ? 4.148 -5.43 -8.242 1 89.31 192 HIS A N 1
ATOM 1513 C CA . HIS A 1 192 ? 5.262 -4.883 -7.473 1 89.31 192 HIS A CA 1
ATOM 1514 C C . HIS A 1 192 ? 4.891 -4.727 -6 1 89.31 192 HIS A C 1
ATOM 1516 O O . HIS A 1 192 ? 5.715 -4.289 -5.191 1 89.31 192 HIS A O 1
ATOM 1522 N N . ASP A 1 193 ? 3.713 -5.078 -5.656 1 88.31 193 ASP A N 1
ATOM 1523 C CA . ASP A 1 193 ? 3.223 -4.949 -4.289 1 88.31 193 ASP A CA 1
ATOM 1524 C C . ASP A 1 193 ? 3.547 -6.195 -3.471 1 88.31 193 ASP A C 1
ATOM 1526 O O . ASP A 1 193 ? 2.949 -7.254 -3.682 1 88.31 193 ASP A O 1
ATOM 1530 N N . LYS A 1 194 ? 4.375 -5.977 -2.514 1 91.94 194 LYS A N 1
ATOM 1531 C CA . LYS A 1 194 ? 4.855 -7.117 -1.739 1 91.94 194 LYS A CA 1
ATOM 1532 C C . LYS A 1 194 ? 3.732 -7.734 -0.912 1 91.94 194 LYS A C 1
ATOM 1534 O O . LYS A 1 194 ? 3.656 -8.953 -0.77 1 91.94 194 LYS A O 1
ATOM 1539 N N . GLU A 1 195 ? 2.936 -6.895 -0.326 1 90.5 195 GLU A N 1
ATOM 1540 C CA . GLU A 1 195 ? 1.862 -7.414 0.514 1 90.5 195 GLU A CA 1
ATOM 1541 C C . GLU A 1 195 ? 0.857 -8.219 -0.309 1 90.5 195 GLU A C 1
ATOM 1543 O O . GLU A 1 195 ? 0.377 -9.258 0.135 1 90.5 195 GLU A O 1
ATOM 1548 N N . GLU A 1 196 ? 0.577 -7.727 -1.435 1 91.69 196 GLU A N 1
ATOM 1549 C CA . GLU A 1 196 ? -0.3 -8.445 -2.357 1 91.69 196 GLU A CA 1
ATOM 1550 C C . GLU A 1 196 ? 0.245 -9.836 -2.674 1 91.69 196 GLU A C 1
ATOM 1552 O O . GLU A 1 196 ? -0.486 -10.82 -2.605 1 91.69 196 GLU A O 1
ATOM 1557 N N . ALA A 1 197 ? 1.466 -9.852 -2.982 1 95.44 197 ALA A N 1
ATOM 1558 C CA . ALA A 1 197 ? 2.107 -11.117 -3.33 1 95.44 197 ALA A CA 1
ATOM 1559 C C . ALA A 1 197 ? 2.084 -12.086 -2.15 1 95.44 197 ALA A C 1
ATOM 1561 O O . ALA A 1 197 ? 1.746 -13.258 -2.312 1 95.44 197 ALA A O 1
ATOM 1562 N N . LEU A 1 198 ? 2.342 -11.57 -1.012 1 96 198 LEU A N 1
ATOM 1563 C CA . LEU A 1 198 ? 2.404 -12.414 0.177 1 96 198 LEU A CA 1
ATOM 1564 C C . LEU A 1 198 ? 1.029 -12.977 0.521 1 96 198 LEU A C 1
ATOM 1566 O O . LEU A 1 198 ? 0.906 -14.141 0.898 1 96 198 LEU A O 1
ATOM 1570 N N . MET A 1 199 ? 0.059 -12.172 0.308 1 94.31 199 MET A N 1
ATOM 1571 C CA . MET A 1 199 ? -1.271 -12.531 0.792 1 94.31 199 MET A CA 1
ATOM 1572 C C . MET A 1 199 ? -1.996 -13.414 -0.22 1 94.31 199 MET A C 1
ATOM 1574 O O . MET A 1 199 ? -2.824 -14.242 0.156 1 94.31 199 MET A O 1
ATOM 1578 N N . MET A 1 200 ? -1.672 -13.305 -1.456 1 94.5 200 MET A N 1
ATOM 1579 C CA . MET A 1 200 ? -2.516 -13.922 -2.475 1 94.5 200 MET A CA 1
ATOM 1580 C C . MET A 1 200 ? -1.86 -15.188 -3.033 1 94.5 200 MET A C 1
ATOM 1582 O O . MET A 1 200 ? -2.551 -16.094 -3.482 1 94.5 200 MET A O 1
ATOM 1586 N N . SER A 1 201 ? -0.609 -15.281 -3.006 1 96.44 201 SER A N 1
ATOM 1587 C CA . SER A 1 201 ? 0.081 -16.25 -3.848 1 96.44 201 SER A CA 1
ATOM 1588 C C . SER A 1 201 ? 0.317 -17.562 -3.102 1 96.44 201 SER A C 1
ATOM 1590 O O . SER A 1 201 ? 0.476 -17.562 -1.88 1 96.44 201 SER A O 1
ATOM 1592 N N . ASP A 1 202 ? 0.326 -18.609 -3.883 1 96.19 202 ASP A N 1
ATOM 1593 C CA . ASP A 1 202 ? 0.845 -19.891 -3.398 1 96.19 202 ASP A CA 1
ATOM 1594 C C . ASP A 1 202 ? 2.371 -19.906 -3.436 1 96.19 202 ASP A C 1
ATOM 1596 O O . ASP A 1 202 ? 3.014 -20.406 -2.506 1 96.19 202 ASP A O 1
ATOM 1600 N N . HIS A 1 203 ? 2.812 -19.391 -4.469 1 97.56 203 HIS A N 1
ATOM 1601 C CA . HIS A 1 203 ? 4.25 -19.234 -4.641 1 97.56 203 HIS A CA 1
ATOM 1602 C C . HIS A 1 203 ? 4.582 -17.859 -5.215 1 97.56 203 HIS A C 1
ATOM 1604 O O . HIS A 1 203 ? 3.748 -17.25 -5.887 1 97.56 203 HIS A O 1
ATOM 1610 N N . ILE A 1 204 ? 5.793 -17.422 -4.898 1 98 204 ILE A N 1
ATOM 1611 C CA . ILE A 1 204 ? 6.297 -16.141 -5.395 1 98 204 ILE A CA 1
ATOM 1612 C C . ILE A 1 204 ? 7.625 -16.359 -6.117 1 98 204 ILE A C 1
ATOM 1614 O O . ILE A 1 204 ? 8.484 -17.109 -5.637 1 98 204 ILE A O 1
ATOM 1618 N N . SER A 1 205 ? 7.766 -15.828 -7.285 1 97.94 205 SER A N 1
ATOM 1619 C CA . SER A 1 205 ? 9.047 -15.648 -7.961 1 97.94 205 SER A CA 1
ATOM 1620 C C . SER A 1 205 ? 9.492 -14.188 -7.926 1 97.94 205 SER A C 1
ATOM 1622 O O . SER A 1 205 ? 8.875 -13.328 -8.555 1 97.94 205 SER A O 1
ATOM 1624 N N . LEU A 1 206 ? 10.508 -13.977 -7.195 1 97.69 206 LEU A N 1
ATOM 1625 C CA . LEU A 1 206 ? 11.031 -12.625 -7.105 1 97.69 206 LEU A CA 1
ATOM 1626 C C . LEU A 1 206 ? 12.031 -12.352 -8.227 1 97.69 206 LEU A C 1
ATOM 1628 O O . LEU A 1 206 ? 13.031 -13.055 -8.352 1 97.69 206 LEU A O 1
ATOM 1632 N N . MET A 1 207 ? 11.719 -11.336 -8.984 1 96.62 207 MET A N 1
ATOM 1633 C CA . MET A 1 207 ? 12.539 -10.961 -10.133 1 96.62 207 MET A CA 1
ATOM 1634 C C . MET A 1 207 ? 13.266 -9.648 -9.875 1 96.62 207 MET A C 1
ATOM 1636 O O . MET A 1 207 ? 12.648 -8.656 -9.477 1 96.62 207 MET A O 1
ATOM 1640 N N . ILE A 1 208 ? 14.562 -9.711 -10.031 1 94.19 208 ILE A N 1
ATOM 1641 C CA . ILE A 1 208 ? 15.391 -8.516 -9.938 1 94.19 208 ILE A CA 1
ATOM 1642 C C . ILE A 1 208 ? 16.344 -8.453 -11.133 1 94.19 208 ILE A C 1
ATOM 1644 O O . ILE A 1 208 ? 17.016 -9.438 -11.453 1 94.19 208 ILE A O 1
ATOM 1648 N N . ASN A 1 209 ? 16.375 -7.324 -11.844 1 92.06 209 ASN A N 1
ATOM 1649 C CA . ASN A 1 209 ? 17.281 -7.059 -12.953 1 92.06 209 ASN A CA 1
ATOM 1650 C C . ASN A 1 209 ? 17.219 -8.164 -14 1 92.06 209 ASN A C 1
ATOM 1652 O O . ASN A 1 209 ? 18.266 -8.672 -14.438 1 92.06 209 ASN A O 1
ATOM 1656 N N . GLY A 1 210 ? 16.062 -8.641 -14.234 1 95.06 210 GLY A N 1
ATOM 1657 C CA . GLY A 1 210 ? 15.844 -9.555 -15.344 1 95.06 210 GLY A CA 1
ATOM 1658 C C . GLY A 1 210 ? 16.125 -11 -14.984 1 95.06 210 GLY A C 1
ATOM 1659 O O . GLY A 1 210 ? 16.234 -11.852 -15.867 1 95.06 210 GLY A O 1
ATOM 1660 N N . GLU A 1 211 ? 16.25 -11.25 -13.703 1 96.38 211 GLU A N 1
ATOM 1661 C CA . GLU A 1 211 ? 16.516 -12.609 -13.219 1 96.38 211 GLU A CA 1
ATOM 1662 C C . GLU A 1 211 ? 15.602 -12.969 -12.055 1 96.38 211 GLU A C 1
ATOM 1664 O O . GLU A 1 211 ? 15.195 -12.094 -11.289 1 96.38 211 GLU A O 1
ATOM 1669 N N . ILE A 1 212 ? 15.297 -14.25 -12 1 97.31 212 ILE A N 1
ATOM 1670 C CA . ILE A 1 212 ? 14.602 -14.742 -10.812 1 97.31 212 ILE A CA 1
ATOM 1671 C C . ILE A 1 212 ? 15.617 -15.023 -9.703 1 97.31 212 ILE A C 1
ATOM 1673 O O . ILE A 1 212 ? 16.453 -15.93 -9.836 1 97.31 212 ILE A O 1
ATOM 1677 N N . ILE A 1 213 ? 15.5 -14.359 -8.609 1 96.75 213 ILE A N 1
ATOM 1678 C CA . ILE A 1 213 ? 16.531 -14.453 -7.578 1 96.75 213 ILE A CA 1
ATOM 1679 C C . ILE A 1 213 ? 16.109 -15.469 -6.52 1 96.75 213 ILE A C 1
ATOM 1681 O O . ILE A 1 213 ? 16.969 -16.078 -5.871 1 96.75 213 ILE A O 1
ATOM 1685 N N . GLN A 1 214 ? 14.852 -15.609 -6.289 1 97.31 214 GLN A N 1
ATOM 1686 C CA . GLN A 1 214 ? 14.352 -16.609 -5.348 1 97.31 214 GLN A CA 1
ATOM 1687 C C . GLN A 1 214 ? 12.906 -16.984 -5.676 1 97.31 214 GLN A C 1
ATOM 1689 O O . GLN A 1 214 ? 12.102 -16.141 -6.059 1 97.31 214 GLN A O 1
ATOM 1694 N N . HIS A 1 215 ? 12.695 -18.234 -5.629 1 96.94 215 HIS A N 1
ATOM 1695 C CA . HIS A 1 215 ? 11.367 -18.812 -5.789 1 96.94 215 HIS A CA 1
ATOM 1696 C C . HIS A 1 215 ? 10.969 -19.641 -4.57 1 96.94 215 HIS A C 1
ATOM 1698 O O . HIS A 1 215 ? 11.781 -20.406 -4.039 1 96.94 215 HIS A O 1
ATOM 1704 N N . GLY A 1 216 ? 9.719 -19.406 -4.07 1 96.94 216 GLY A N 1
ATOM 1705 C CA . GLY A 1 216 ? 9.234 -20.172 -2.932 1 96.94 216 GLY A CA 1
ATOM 1706 C C . GLY A 1 216 ? 7.867 -19.719 -2.447 1 96.94 216 GLY A C 1
ATOM 1707 O O . GLY A 1 216 ? 7.215 -18.891 -3.096 1 96.94 216 GLY A O 1
ATOM 1708 N N . THR A 1 217 ? 7.418 -20.297 -1.405 1 96.44 217 THR A N 1
ATOM 1709 C CA . THR A 1 217 ? 6.18 -19.859 -0.773 1 96.44 217 THR A CA 1
ATOM 1710 C C . THR A 1 217 ? 6.355 -18.484 -0.145 1 96.44 217 THR A C 1
ATOM 1712 O O . THR A 1 217 ? 7.48 -18.047 0.112 1 96.44 217 THR A O 1
ATOM 1715 N N . PRO A 1 218 ? 5.281 -17.797 0.073 1 96.31 218 PRO A N 1
ATOM 1716 C CA . PRO A 1 218 ? 5.379 -16.5 0.744 1 96.31 218 PRO A CA 1
ATOM 1717 C C . PRO A 1 218 ? 6.152 -16.578 2.059 1 96.31 218 PRO A C 1
ATOM 1719 O O . PRO A 1 218 ? 7.023 -15.734 2.312 1 96.31 218 PRO A O 1
ATOM 1722 N N . LYS A 1 219 ? 5.926 -17.578 2.811 1 94.38 219 LYS A N 1
ATOM 1723 C CA . LYS A 1 219 ? 6.602 -17.734 4.098 1 94.38 219 LYS A CA 1
ATOM 1724 C C . LYS A 1 219 ? 8.102 -17.953 3.912 1 94.38 219 LYS A C 1
ATOM 1726 O O . LYS A 1 219 ? 8.914 -17.328 4.598 1 94.38 219 LYS A O 1
ATOM 1731 N N . GLU A 1 220 ? 8.414 -18.75 2.994 1 94.81 220 GLU A N 1
ATOM 1732 C CA . GLU A 1 220 ? 9.82 -19.047 2.727 1 94.81 220 GLU A CA 1
ATOM 1733 C C . GLU A 1 220 ? 10.578 -17.812 2.254 1 94.81 220 GLU A C 1
ATOM 1735 O O . GLU A 1 220 ? 11.664 -17.516 2.754 1 94.81 220 GLU A O 1
ATOM 1740 N N . ILE A 1 221 ? 9.984 -17.125 1.348 1 95.75 221 ILE A N 1
ATOM 1741 C CA . ILE A 1 221 ? 10.664 -15.984 0.744 1 95.75 221 ILE A CA 1
ATOM 1742 C C . ILE A 1 221 ? 10.828 -14.875 1.776 1 95.75 221 ILE A C 1
ATOM 1744 O O . ILE A 1 221 ? 11.859 -14.188 1.804 1 95.75 221 ILE A O 1
ATOM 1748 N N . TYR A 1 222 ? 9.883 -14.703 2.672 1 95.81 222 TYR A N 1
ATOM 1749 C CA . TYR A 1 222 ? 9.914 -13.633 3.658 1 95.81 222 TYR A CA 1
ATOM 1750 C C . TYR A 1 222 ? 10.805 -14.008 4.844 1 95.81 222 TYR A C 1
ATOM 1752 O O . TYR A 1 222 ? 11.609 -13.195 5.305 1 95.81 222 TYR A O 1
ATOM 1760 N N . GLU A 1 223 ? 10.719 -15.188 5.281 1 93.38 223 GLU A N 1
ATOM 1761 C CA . GLU A 1 223 ? 11.375 -15.578 6.527 1 93.38 223 GLU A CA 1
ATOM 1762 C C . GLU A 1 223 ? 12.766 -16.141 6.266 1 93.38 223 GLU A C 1
ATOM 1764 O O . GLU A 1 223 ? 13.625 -16.125 7.152 1 93.38 223 GLU A O 1
ATOM 1769 N N . ASN A 1 224 ? 12.93 -16.656 5.055 1 94.31 224 ASN A N 1
ATOM 1770 C CA . ASN A 1 224 ? 14.211 -17.266 4.723 1 94.31 224 ASN A CA 1
ATOM 1771 C C . ASN A 1 224 ? 14.734 -16.766 3.381 1 94.31 224 ASN A C 1
ATOM 1773 O O . ASN A 1 224 ? 14.984 -17.562 2.471 1 94.31 224 ASN A O 1
ATOM 1777 N N . PRO A 1 225 ? 14.945 -15.484 3.348 1 96.44 225 PRO A N 1
ATOM 1778 C CA . PRO A 1 225 ? 15.562 -14.977 2.125 1 96.44 225 PRO A CA 1
ATOM 1779 C C . PRO A 1 225 ? 16.953 -15.547 1.887 1 96.44 225 PRO A C 1
ATOM 1781 O O . PRO A 1 225 ? 17.719 -15.75 2.84 1 96.44 225 PRO A O 1
ATOM 1784 N N . ASN A 1 226 ? 17.297 -15.766 0.665 1 95.56 226 ASN A N 1
ATOM 1785 C CA . ASN A 1 226 ? 18.578 -16.391 0.356 1 95.56 226 ASN A CA 1
ATOM 1786 C C . ASN A 1 226 ? 19.672 -15.344 0.2 1 95.56 226 ASN A C 1
ATOM 1788 O O . ASN A 1 226 ? 20.844 -15.695 0.026 1 95.56 226 ASN A O 1
ATOM 1792 N N . SER A 1 227 ? 19.328 -14.055 0.235 1 95 227 SER A N 1
ATOM 1793 C CA . SER A 1 227 ? 20.281 -12.969 0.1 1 95 227 SER A CA 1
ATOM 1794 C C . SER A 1 227 ? 19.766 -11.688 0.757 1 95 227 SER A C 1
ATOM 1796 O O . SER A 1 227 ? 18.578 -11.586 1.075 1 95 227 SER A O 1
ATOM 1798 N N . LYS A 1 228 ? 20.656 -10.758 0.941 1 94.56 228 LYS A N 1
ATOM 1799 C CA . LYS A 1 228 ? 20.281 -9.461 1.488 1 94.56 228 LYS A CA 1
ATOM 1800 C C . LYS A 1 228 ? 19.359 -8.711 0.531 1 94.56 228 LYS A C 1
ATOM 1802 O O . LYS A 1 228 ? 18.469 -7.973 0.965 1 94.56 228 LYS A O 1
ATOM 1807 N N . GLU A 1 229 ? 19.578 -8.922 -0.694 1 93.81 229 GLU A N 1
ATOM 1808 C CA . GLU A 1 229 ? 18.75 -8.273 -1.71 1 93.81 229 GLU A CA 1
ATOM 1809 C C . GLU A 1 229 ? 17.297 -8.695 -1.592 1 93.81 229 GLU A C 1
ATOM 1811 O O . GLU A 1 229 ? 16.391 -7.848 -1.615 1 93.81 229 GLU A O 1
ATOM 1816 N N . VAL A 1 230 ? 17.094 -9.977 -1.397 1 95.25 230 VAL A N 1
ATOM 1817 C CA . VAL A 1 230 ? 15.734 -10.5 -1.232 1 95.25 230 VAL A CA 1
ATOM 1818 C C . VAL A 1 230 ? 15.141 -9.984 0.074 1 95.25 230 VAL A C 1
ATOM 1820 O O . VAL A 1 230 ? 14 -9.516 0.1 1 95.25 230 VAL A O 1
ATOM 1823 N N . ALA A 1 231 ? 15.953 -10.055 1.084 1 94.94 231 ALA A N 1
ATOM 1824 C CA . ALA A 1 231 ? 15.5 -9.609 2.398 1 94.94 231 ALA A CA 1
ATOM 1825 C C . ALA A 1 231 ? 15.086 -8.141 2.369 1 94.94 231 ALA A C 1
ATOM 1827 O O . ALA A 1 231 ? 13.984 -7.793 2.797 1 94.94 231 ALA A O 1
ATOM 1828 N N . ASN A 1 232 ? 15.922 -7.34 1.78 1 93 232 ASN A N 1
ATOM 1829 C CA . ASN A 1 232 ? 15.703 -5.898 1.778 1 93 232 ASN A CA 1
ATOM 1830 C C . ASN A 1 232 ? 14.562 -5.504 0.848 1 93 232 ASN A C 1
ATOM 1832 O O . ASN A 1 232 ? 14.008 -4.406 0.965 1 93 232 ASN A O 1
ATOM 1836 N N . PHE A 1 233 ? 14.25 -6.355 -0.052 1 92.56 233 PHE A N 1
ATOM 1837 C CA . PHE A 1 233 ? 13.109 -6.082 -0.924 1 92.56 233 PHE A CA 1
ATOM 1838 C C . PHE A 1 233 ? 11.812 -6.023 -0.124 1 92.56 233 PHE A C 1
ATOM 1840 O O . PHE A 1 233 ? 10.922 -5.234 -0.435 1 92.56 233 PHE A O 1
ATOM 1847 N N . PHE A 1 234 ? 11.68 -6.805 0.881 1 93.19 234 PHE A N 1
ATOM 1848 C CA . PHE A 1 234 ? 10.438 -6.906 1.646 1 93.19 234 PHE A CA 1
ATOM 1849 C C . PHE A 1 234 ? 10.438 -5.906 2.799 1 93.19 234 PHE A C 1
ATOM 1851 O O . PHE A 1 234 ? 9.477 -5.848 3.568 1 93.19 234 PHE A O 1
ATOM 1858 N N . GLY A 1 235 ? 11.477 -5.195 2.949 1 88.94 235 GLY A N 1
ATOM 1859 C CA . GLY A 1 235 ? 11.5 -4.164 3.975 1 88.94 235 GLY A CA 1
ATOM 1860 C C . GLY A 1 235 ? 12.828 -4.086 4.711 1 88.94 235 GLY A C 1
ATOM 1861 O O . GLY A 1 235 ? 13.781 -4.789 4.363 1 88.94 235 GLY A O 1
ATOM 1862 N N . GLU A 1 236 ? 12.797 -3.264 5.734 1 89.06 236 GLU A N 1
ATOM 1863 C CA . GLU A 1 236 ? 14.016 -3.082 6.512 1 89.06 236 GLU A CA 1
ATOM 1864 C C . GLU A 1 236 ? 14.305 -4.305 7.383 1 89.06 236 GLU A C 1
ATOM 1866 O O . GLU A 1 236 ? 13.383 -4.926 7.914 1 89.06 236 GLU A O 1
ATOM 1871 N N . ARG A 1 237 ? 15.555 -4.59 7.457 1 95.19 237 ARG A N 1
ATOM 1872 C CA . ARG A 1 237 ? 16.047 -5.699 8.273 1 95.19 237 ARG A CA 1
ATOM 1873 C C . ARG A 1 237 ? 17.156 -5.25 9.203 1 95.19 237 ARG A C 1
ATOM 1875 O O . ARG A 1 237 ? 17.688 -4.145 9.055 1 95.19 237 ARG A O 1
ATOM 1882 N N . ASN A 1 238 ? 17.375 -6.117 10.227 1 96.5 238 ASN A N 1
ATOM 1883 C CA . ASN A 1 238 ? 18.547 -5.941 11.078 1 96.5 238 ASN A CA 1
ATOM 1884 C C . ASN A 1 238 ? 19.625 -6.969 10.766 1 96.5 238 ASN A C 1
ATOM 1886 O O . ASN A 1 238 ? 19.344 -8.164 10.641 1 96.5 238 ASN A O 1
ATOM 1890 N N . TYR A 1 239 ? 20.797 -6.469 10.609 1 95.25 239 TYR A N 1
ATOM 1891 C CA . TYR A 1 239 ? 21.938 -7.344 10.328 1 95.25 239 TYR A CA 1
ATOM 1892 C C . TYR A 1 239 ? 22.984 -7.246 11.422 1 95.25 239 TYR A C 1
ATOM 1894 O O . TYR A 1 239 ? 23.484 -6.16 11.719 1 95.25 239 TYR A O 1
ATOM 1902 N N . PHE A 1 240 ? 23.297 -8.398 11.945 1 93.19 240 PHE A N 1
ATOM 1903 C CA . PHE A 1 240 ? 24.297 -8.438 13.016 1 93.19 240 PHE A CA 1
ATOM 1904 C C . PHE A 1 240 ? 25.484 -9.305 12.625 1 93.19 240 PHE A C 1
ATOM 1906 O O . PHE A 1 240 ? 25.312 -10.477 12.266 1 93.19 240 PHE A O 1
ATOM 1913 N N . LYS A 1 241 ? 26.625 -8.711 12.719 1 92.31 241 LYS A N 1
ATOM 1914 C CA . LYS A 1 241 ? 27.844 -9.453 12.414 1 92.31 241 LYS A CA 1
ATOM 1915 C C . LYS A 1 241 ? 28.266 -10.32 13.594 1 92.31 241 LYS A C 1
ATOM 1917 O O . LYS A 1 241 ? 28 -9.977 14.75 1 92.31 241 LYS A O 1
ATOM 1922 N N . GLY A 1 242 ? 28.859 -11.492 13.188 1 90.06 242 GLY A N 1
ATOM 1923 C CA . GLY A 1 242 ? 29.375 -12.383 14.219 1 90.06 242 GLY A CA 1
ATOM 1924 C C . GLY A 1 242 ? 30.234 -13.5 13.664 1 90.06 242 GLY A C 1
ATOM 1925 O O . GLY A 1 242 ? 30.703 -13.43 12.531 1 90.06 242 GLY A O 1
ATOM 1926 N N . LYS A 1 243 ? 30.609 -14.367 14.586 1 88.69 243 LYS A N 1
ATOM 1927 C CA . LYS A 1 243 ? 31.422 -15.516 14.227 1 88.69 243 LYS A CA 1
ATOM 1928 C C . LYS A 1 243 ? 30.719 -16.828 14.555 1 88.69 243 LYS A C 1
ATOM 1930 O O . LYS A 1 243 ? 30.016 -16.922 15.57 1 88.69 243 LYS A O 1
ATOM 1935 N N . ILE A 1 244 ? 30.828 -17.688 13.609 1 86.44 244 ILE A N 1
ATOM 1936 C CA . ILE A 1 244 ? 30.234 -18.984 13.852 1 86.44 244 ILE A CA 1
ATOM 1937 C C . ILE A 1 244 ? 31.312 -19.984 14.289 1 86.44 244 ILE A C 1
ATOM 1939 O O . ILE A 1 244 ? 32.312 -20.172 13.594 1 86.44 244 ILE A O 1
ATOM 1943 N N . ILE A 1 245 ? 31.156 -20.484 15.492 1 83.44 245 ILE A N 1
ATOM 1944 C CA . ILE A 1 245 ? 32.062 -21.516 16.016 1 83.44 245 ILE A CA 1
ATOM 1945 C C . ILE A 1 245 ? 31.234 -22.719 16.484 1 83.44 245 ILE A C 1
ATOM 1947 O O . ILE A 1 245 ? 30.391 -22.609 17.375 1 83.44 245 ILE A O 1
ATOM 1951 N N . GLU A 1 246 ? 31.469 -23.922 16 1 82.19 246 GLU A N 1
ATOM 1952 C CA . GLU A 1 246 ? 30.812 -25.156 16.391 1 82.19 246 GLU A CA 1
ATOM 1953 C C . GLU A 1 246 ? 29.297 -24.984 16.422 1 82.19 246 GLU A C 1
ATOM 1955 O O . GLU A 1 246 ? 28.641 -25.281 17.422 1 82.19 246 GLU A O 1
ATOM 1960 N N . ASN A 1 247 ? 28.672 -24.391 15.555 1 80.81 247 ASN A N 1
ATOM 1961 C CA . ASN A 1 247 ? 27.234 -24.234 15.375 1 80.81 247 ASN A CA 1
ATOM 1962 C C . ASN A 1 247 ? 26.641 -23.188 16.328 1 80.81 247 ASN A C 1
ATOM 1964 O O . ASN A 1 247 ? 25.484 -23.281 16.703 1 80.81 247 ASN A O 1
ATOM 1968 N N . LYS A 1 248 ? 27.609 -22.422 16.766 1 87 248 LYS A N 1
ATOM 1969 C CA . LYS A 1 248 ? 27.172 -21.297 17.609 1 87 248 LYS A CA 1
ATOM 1970 C C . LYS A 1 248 ? 27.578 -19.969 17 1 87 248 LYS A C 1
ATOM 1972 O O . LYS A 1 248 ? 28.672 -19.828 16.469 1 87 248 LYS A O 1
ATOM 1977 N N . PHE A 1 249 ? 26.625 -19.062 17.016 1 88.19 249 PHE A N 1
ATOM 1978 C CA . PHE A 1 249 ? 26.859 -17.719 16.531 1 88.19 249 PHE A CA 1
ATOM 1979 C C . PHE A 1 249 ? 27.219 -16.781 17.672 1 88.19 249 PHE A C 1
ATOM 1981 O O . PHE A 1 249 ? 26.438 -16.609 18.609 1 88.19 249 PHE A O 1
ATOM 1988 N N . TYR A 1 250 ? 28.375 -16.203 17.609 1 88.69 250 TYR A N 1
ATOM 1989 C CA . TYR A 1 250 ? 28.875 -15.25 18.609 1 88.69 250 TYR A CA 1
ATOM 1990 C C . TYR A 1 250 ? 28.781 -13.82 18.078 1 88.69 250 TYR A C 1
ATOM 1992 O O . TYR A 1 250 ? 29.344 -13.5 17.031 1 88.69 250 TYR A O 1
ATOM 2000 N N . CYS A 1 251 ? 28.016 -12.945 18.75 1 88.44 251 CYS A N 1
ATOM 2001 C CA . CYS A 1 251 ? 27.922 -11.539 18.406 1 88.44 251 CYS A CA 1
ATOM 2002 C C . CYS A 1 251 ? 27.906 -10.664 19.656 1 88.44 251 CYS A C 1
ATOM 2004 O O . CYS A 1 251 ? 28.156 -11.148 20.75 1 88.44 251 CYS A O 1
ATOM 2006 N N . GLU A 1 252 ? 27.719 -9.352 19.453 1 85.88 252 GLU A N 1
ATOM 2007 C CA . GLU A 1 252 ? 27.781 -8.391 20.562 1 85.88 252 GLU A CA 1
ATOM 2008 C C . GLU A 1 252 ? 26.656 -8.609 21.547 1 85.88 252 GLU A C 1
ATOM 2010 O O . GLU A 1 252 ? 26.719 -8.148 22.688 1 85.88 252 GLU A O 1
ATOM 2015 N N . PHE A 1 253 ? 25.703 -9.445 21.156 1 86.25 253 PHE A N 1
ATOM 2016 C CA . PHE A 1 253 ? 24.531 -9.641 22.016 1 86.25 253 PHE A CA 1
ATOM 2017 C C . PHE A 1 253 ? 24.625 -10.969 22.75 1 86.25 253 PHE A C 1
ATOM 2019 O O . PHE A 1 253 ? 23.781 -11.266 23.609 1 86.25 253 PHE A O 1
ATOM 2026 N N . GLY A 1 254 ? 25.547 -11.781 22.344 1 84.56 254 GLY A N 1
ATOM 2027 C CA . GLY A 1 254 ? 25.719 -13.055 23.031 1 84.56 254 GLY A CA 1
ATOM 2028 C C . GLY A 1 254 ? 25.969 -14.203 22.078 1 84.56 254 GLY A C 1
ATOM 2029 O O . GLY A 1 254 ? 26.578 -14.023 21.016 1 84.56 254 GLY A O 1
ATOM 2030 N N . LYS A 1 255 ? 25.797 -15.375 22.656 1 86.38 255 LYS A N 1
ATOM 2031 C CA . LYS A 1 255 ? 25.984 -16.594 21.875 1 86.38 255 LYS A CA 1
ATOM 2032 C C . LYS A 1 255 ? 24.672 -17.312 21.656 1 86.38 255 LYS A C 1
ATOM 2034 O O . LYS A 1 255 ? 23.844 -17.422 22.562 1 86.38 255 LYS A O 1
ATOM 2039 N N . PHE A 1 256 ? 24.5 -17.672 20.375 1 86.19 256 PHE A N 1
ATOM 2040 C CA . PHE A 1 256 ? 23.234 -18.297 20.016 1 86.19 256 PHE A CA 1
ATOM 2041 C C . PHE A 1 256 ? 23.453 -19.516 19.141 1 86.19 256 PHE A C 1
ATOM 2043 O O . PHE A 1 256 ? 24.391 -19.547 18.344 1 86.19 256 PHE A O 1
ATOM 2050 N N . ARG A 1 257 ? 22.578 -20.469 19.281 1 83.25 257 ARG A N 1
ATOM 2051 C CA . ARG A 1 257 ? 22.672 -21.672 18.453 1 83.25 257 ARG A CA 1
ATOM 2052 C C . ARG A 1 257 ? 22.156 -21.422 17.047 1 83.25 257 ARG A C 1
ATOM 2054 O O . ARG A 1 257 ? 21.156 -20.734 16.859 1 83.25 257 ARG A O 1
ATOM 2061 N N . VAL A 1 258 ? 22.859 -21.688 16.047 1 79.06 258 VAL A N 1
ATOM 2062 C CA . VAL A 1 258 ? 22.438 -21.531 14.664 1 79.06 258 VAL A CA 1
ATOM 2063 C C . VAL A 1 258 ? 22.719 -22.828 13.883 1 79.06 258 VAL A C 1
ATOM 2065 O O . VAL A 1 258 ? 23.562 -23.625 14.281 1 79.06 258 VAL A O 1
ATOM 2068 N N . LYS A 1 259 ? 21.688 -23.047 12.859 1 67.69 259 LYS A N 1
ATOM 2069 C CA . LYS A 1 259 ? 21.891 -24.203 11.977 1 67.69 259 LYS A CA 1
ATOM 2070 C C . LYS A 1 259 ? 22.781 -23.828 10.781 1 67.69 259 LYS A C 1
ATOM 2072 O O . LYS A 1 259 ? 22.422 -22.938 10.008 1 67.69 259 LYS A O 1
ATOM 2077 N N . GLY A 1 260 ? 24.031 -23.734 10.883 1 63.53 260 GLY A N 1
ATOM 2078 C CA . GLY A 1 260 ? 24.859 -23.406 9.742 1 63.53 260 GLY A CA 1
ATOM 2079 C C . GLY A 1 260 ? 26.297 -23.859 9.898 1 63.53 260 GLY A C 1
ATOM 2080 O O . GLY A 1 260 ? 26.734 -24.203 11 1 63.53 260 GLY A O 1
ATOM 2081 N N . LYS A 1 261 ? 26.922 -23.969 8.625 1 60.56 261 LYS A N 1
ATOM 2082 C CA . LYS A 1 261 ? 28.281 -24.484 8.578 1 60.56 261 LYS A CA 1
ATOM 2083 C C . LYS A 1 261 ? 29.281 -23.438 9.109 1 60.56 261 LYS A C 1
ATOM 2085 O O . LYS A 1 261 ? 29.016 -22.234 9.039 1 60.56 261 LYS A O 1
ATOM 2090 N N . LYS A 1 262 ? 30.406 -23.953 9.422 1 61.44 262 LYS A N 1
ATOM 2091 C CA . LYS A 1 262 ? 31.578 -23.328 10.031 1 61.44 262 LYS A CA 1
ATOM 2092 C C . LYS A 1 262 ? 32.188 -22.281 9.094 1 61.44 262 LYS A C 1
ATOM 2094 O O . LYS A 1 262 ? 32.75 -22.641 8.047 1 61.44 262 LYS A O 1
ATOM 2099 N N . ARG A 1 263 ? 31.578 -21 8.922 1 63.81 263 ARG A N 1
ATOM 2100 C CA . ARG A 1 263 ? 32.406 -19.969 8.328 1 63.81 263 ARG A CA 1
ATOM 2101 C C . ARG A 1 263 ? 32.844 -18.938 9.367 1 63.81 263 ARG A C 1
ATOM 2103 O O . ARG A 1 263 ? 32.094 -18.656 10.32 1 63.81 263 ARG A O 1
ATOM 2110 N N . ASP A 1 264 ? 34.094 -18.5 9.43 1 66.31 264 ASP A N 1
ATOM 2111 C CA . ASP A 1 264 ? 34.719 -17.578 10.367 1 66.31 264 ASP A CA 1
ATOM 2112 C C . ASP A 1 264 ? 33.875 -16.297 10.531 1 66.31 264 ASP A C 1
ATOM 2114 O O . ASP A 1 264 ? 33.75 -15.789 11.648 1 66.31 264 ASP A O 1
ATOM 2118 N N . TYR A 1 265 ? 33.25 -15.68 9.516 1 67.25 265 TYR A N 1
ATOM 2119 C CA . TYR A 1 265 ? 32.438 -14.469 9.602 1 67.25 265 TYR A CA 1
ATOM 2120 C C . TYR A 1 265 ? 31.141 -14.625 8.828 1 67.25 265 TYR A C 1
ATOM 2122 O O . TYR A 1 265 ? 31.109 -15.227 7.754 1 67.25 265 TYR A O 1
ATOM 2130 N N . SER A 1 266 ? 30.109 -14.375 9.727 1 85.19 266 SER A N 1
ATOM 2131 C CA . SER A 1 266 ? 28.797 -14.43 9.102 1 85.19 266 SER A CA 1
ATOM 2132 C C . SER A 1 266 ? 27.875 -13.336 9.633 1 85.19 266 SER A C 1
ATOM 2134 O O . SER A 1 266 ? 28.25 -12.609 10.562 1 85.19 266 SER A O 1
ATOM 2136 N N . GLU A 1 267 ? 26.875 -13.039 8.938 1 91.69 267 GLU A N 1
ATOM 2137 C CA . GLU A 1 267 ? 25.844 -12.102 9.367 1 91.69 267 GLU A CA 1
ATOM 2138 C C . GLU A 1 267 ? 24.5 -12.812 9.57 1 91.69 267 GLU A C 1
ATOM 2140 O O . GLU A 1 267 ? 24.156 -13.711 8.812 1 91.69 267 GLU A O 1
ATOM 2145 N N . ILE A 1 268 ? 23.938 -12.406 10.648 1 92.38 268 ILE A N 1
ATOM 2146 C CA . ILE A 1 268 ? 22.594 -12.906 10.906 1 92.38 268 ILE A CA 1
ATOM 2147 C C . ILE A 1 268 ? 21.578 -11.789 10.68 1 92.38 268 ILE A C 1
ATOM 2149 O O . ILE A 1 268 ? 21.781 -10.648 11.117 1 92.38 268 ILE A O 1
ATOM 2153 N N . MET A 1 269 ? 20.594 -12.125 9.938 1 95.25 269 MET A N 1
ATOM 2154 C CA . MET A 1 269 ? 19.484 -11.211 9.68 1 95.25 269 MET A CA 1
ATOM 2155 C C . MET A 1 269 ? 18.328 -11.469 10.648 1 95.25 269 MET A C 1
ATOM 2157 O O . MET A 1 269 ? 17.938 -12.617 10.859 1 95.25 269 MET A O 1
ATOM 2161 N N . ILE A 1 270 ? 17.844 -10.406 11.289 1 95.25 270 ILE A N 1
ATOM 2162 C CA . ILE A 1 270 ? 16.703 -10.492 12.188 1 95.25 270 ILE A CA 1
ATOM 2163 C C . ILE A 1 270 ? 15.602 -9.539 11.719 1 95.25 270 ILE A C 1
ATOM 2165 O O . ILE A 1 270 ? 15.859 -8.359 11.461 1 95.25 270 ILE A O 1
ATOM 2169 N N . ASN A 1 271 ? 14.422 -10.07 11.539 1 96 271 ASN A N 1
ATOM 2170 C CA . ASN A 1 271 ? 13.289 -9.211 11.211 1 96 271 ASN A CA 1
ATOM 2171 C C . ASN A 1 271 ? 12.945 -8.273 12.359 1 96 271 ASN A C 1
ATOM 2173 O O . ASN A 1 271 ? 13.039 -8.656 13.531 1 96 271 ASN A O 1
ATOM 2177 N N . PRO A 1 272 ? 12.484 -7.062 11.977 1 96.31 272 PRO A N 1
ATOM 2178 C CA . PRO A 1 272 ? 12.164 -6.094 13.031 1 96.31 272 PRO A CA 1
ATOM 2179 C C . PRO A 1 272 ? 11.094 -6.605 13.992 1 96.31 272 PRO A C 1
ATOM 2181 O O . PRO A 1 272 ? 11.07 -6.219 15.164 1 96.31 272 PRO A O 1
ATOM 2184 N N . GLU A 1 273 ? 10.234 -7.449 13.508 1 94.81 273 GLU A N 1
ATOM 2185 C CA . GLU A 1 273 ? 9.141 -7.938 14.344 1 94.81 273 GLU A CA 1
ATOM 2186 C C . GLU A 1 273 ? 9.633 -8.984 15.344 1 94.81 273 GLU A C 1
ATOM 2188 O O . GLU A 1 273 ? 8.906 -9.352 16.266 1 94.81 273 GLU A O 1
ATOM 2193 N N . ASN A 1 274 ? 10.867 -9.445 15.211 1 93.69 274 ASN A N 1
ATOM 2194 C CA . ASN A 1 274 ? 11.438 -10.438 16.125 1 93.69 274 ASN A CA 1
ATOM 2195 C C . ASN A 1 274 ? 12.305 -9.781 17.188 1 93.69 274 ASN A C 1
ATOM 2197 O O . ASN A 1 274 ? 13.133 -10.445 17.828 1 93.69 274 ASN A O 1
ATOM 2201 N N . ILE A 1 275 ? 12.18 -8.523 17.328 1 93.69 275 ILE A N 1
ATOM 2202 C CA . ILE A 1 275 ? 12.797 -7.758 18.406 1 93.69 275 ILE A CA 1
ATOM 2203 C C . ILE A 1 275 ? 11.711 -7.117 19.266 1 93.69 275 ILE A C 1
ATOM 2205 O O . ILE A 1 275 ? 10.805 -6.457 18.766 1 93.69 275 ILE A O 1
ATOM 2209 N N . LYS A 1 276 ? 11.789 -7.355 20.531 1 92.81 276 LYS A N 1
ATOM 2210 C CA . LYS A 1 276 ? 10.805 -6.812 21.469 1 92.81 276 LYS A CA 1
ATOM 2211 C C . LYS A 1 276 ? 11.352 -5.586 22.188 1 92.81 276 LYS A C 1
ATOM 2213 O O . LYS A 1 276 ? 12.523 -5.559 22.578 1 92.81 276 LYS A O 1
ATOM 2218 N N . ILE A 1 277 ? 10.508 -4.602 22.312 1 93.19 277 ILE A N 1
ATOM 2219 C CA . ILE A 1 277 ? 10.906 -3.342 22.938 1 93.19 277 ILE A CA 1
ATOM 2220 C C . ILE A 1 277 ? 10.141 -3.158 24.25 1 93.19 277 ILE A C 1
ATOM 2222 O O . ILE A 1 277 ? 8.953 -3.484 24.328 1 93.19 277 ILE A O 1
ATOM 2226 N N . TYR A 1 278 ? 10.82 -2.611 25.266 1 90.88 278 TYR A N 1
ATOM 2227 C CA . TYR A 1 278 ? 10.234 -2.43 26.578 1 90.88 278 TYR A CA 1
ATOM 2228 C C . TYR A 1 278 ? 10.516 -1.03 27.125 1 90.88 278 TYR A C 1
ATOM 2230 O O . TYR A 1 278 ? 11.617 -0.501 26.938 1 90.88 278 TYR A O 1
ATOM 2238 N N . LYS A 1 279 ? 9.484 -0.48 27.75 1 88.06 279 LYS A N 1
ATOM 2239 C CA . LYS A 1 279 ? 9.688 0.791 28.438 1 88.06 279 LYS A CA 1
ATOM 2240 C C . LYS A 1 279 ? 10.547 0.609 29.688 1 88.06 279 LYS A C 1
ATOM 2242 O O . LYS A 1 279 ? 11.344 1.483 30.031 1 88.06 279 LYS A O 1
ATOM 2247 N N . ASP A 1 280 ? 10.375 -0.518 30.328 1 82.5 280 ASP A N 1
ATOM 2248 C CA . ASP A 1 280 ? 11.102 -0.844 31.547 1 82.5 280 ASP A CA 1
ATOM 2249 C C . ASP A 1 280 ? 12.555 -1.196 31.25 1 82.5 280 ASP A C 1
ATOM 2251 O O . ASP A 1 280 ? 12.828 -2.066 30.422 1 82.5 280 ASP A O 1
ATOM 2255 N N . LEU A 1 281 ? 13.539 -0.508 31.969 1 82.5 281 LEU A N 1
ATOM 2256 C CA . LEU A 1 281 ? 14.969 -0.677 31.75 1 82.5 281 LEU A CA 1
ATOM 2257 C C . LEU A 1 281 ? 15.523 -1.812 32.594 1 82.5 281 LEU A C 1
ATOM 2259 O O . LEU A 1 281 ? 16.672 -2.211 32.438 1 82.5 281 LEU A O 1
ATOM 2263 N N . GLU A 1 282 ? 15.008 -2.195 33.719 1 67.31 282 GLU A N 1
ATOM 2264 C CA . GLU A 1 282 ? 15.602 -2.994 34.781 1 67.31 282 GLU A CA 1
ATOM 2265 C C . GLU A 1 282 ? 16.219 -4.281 34.219 1 67.31 282 GLU A C 1
ATOM 2267 O O . GLU A 1 282 ? 17.312 -4.664 34.625 1 67.31 282 GLU A O 1
ATOM 2272 N N . ASN A 1 283 ? 15.625 -5.199 33.531 1 56.25 283 ASN A N 1
ATOM 2273 C CA . ASN A 1 283 ? 16.156 -6.543 33.344 1 56.25 283 ASN A CA 1
ATOM 2274 C C . ASN A 1 283 ? 16.547 -6.773 31.875 1 56.25 283 ASN A C 1
ATOM 2276 O O . ASN A 1 283 ? 16.641 -7.914 31.438 1 56.25 283 ASN A O 1
ATOM 2280 N N . LYS A 1 284 ? 16.891 -5.648 31.219 1 63.69 284 LYS A N 1
ATOM 2281 C CA . LYS A 1 284 ? 17.203 -6.113 29.875 1 63.69 284 LYS A CA 1
ATOM 2282 C C . LYS A 1 284 ? 18.531 -5.543 29.391 1 63.69 284 LYS A C 1
ATOM 2284 O O . LYS A 1 284 ? 18.953 -4.477 29.828 1 63.69 284 LYS A O 1
ATOM 2289 N N . ASN A 1 285 ? 19.469 -6.383 28.891 1 68.94 285 ASN A N 1
ATOM 2290 C CA . ASN A 1 285 ? 20.859 -6.211 28.5 1 68.94 285 ASN A CA 1
ATOM 2291 C C . ASN A 1 285 ? 21 -5.145 27.406 1 68.94 285 ASN A C 1
ATOM 2293 O O . ASN A 1 285 ? 22.062 -4.527 27.281 1 68.94 285 ASN A O 1
ATOM 2297 N N . CYS A 1 286 ? 20 -4.863 26.734 1 88.56 286 CYS A N 1
ATOM 2298 C CA . CYS A 1 286 ? 20.188 -3.9 25.656 1 88.56 286 CYS A CA 1
ATOM 2299 C C . CYS A 1 286 ? 19.344 -2.646 25.891 1 88.56 286 CYS A C 1
ATOM 2301 O O . CYS A 1 286 ? 18.109 -2.711 25.906 1 88.56 286 CYS A O 1
ATOM 2303 N N . ILE A 1 287 ? 20.062 -1.567 26.188 1 92.06 287 ILE A N 1
ATOM 2304 C CA . ILE A 1 287 ? 19.391 -0.291 26.406 1 92.06 287 ILE A CA 1
ATOM 2305 C C . ILE A 1 287 ? 19.75 0.676 25.266 1 92.06 287 ILE A C 1
ATOM 2307 O O . ILE A 1 287 ? 20.922 0.841 24.938 1 92.06 287 ILE A O 1
ATOM 2311 N N . GLY A 1 288 ? 18.719 1.198 24.656 1 93.62 288 GLY A N 1
ATOM 2312 C CA . GLY A 1 288 ? 18.891 2.166 23.578 1 93.62 288 GLY A CA 1
ATOM 2313 C C . GLY A 1 288 ? 17.984 3.367 23.703 1 93.62 288 GLY A C 1
ATOM 2314 O O . GLY A 1 288 ? 17.344 3.562 24.734 1 93.62 288 GLY A O 1
ATOM 2315 N N . GLU A 1 289 ? 18.062 4.152 22.703 1 95.75 289 GLU A N 1
ATOM 2316 C CA . GLU A 1 289 ? 17.25 5.363 22.656 1 95.75 289 GLU A CA 1
ATOM 2317 C C . GLU A 1 289 ? 16.391 5.395 21.406 1 95.75 289 GLU A C 1
ATOM 2319 O O . GLU A 1 289 ? 16.875 5.137 20.297 1 95.75 289 GLU A O 1
ATOM 2324 N N . VAL A 1 290 ? 15.141 5.758 21.594 1 95.5 290 VAL A N 1
ATOM 2325 C CA . VAL A 1 290 ? 14.234 5.84 20.453 1 95.5 290 VAL A CA 1
ATOM 2326 C C . VAL A 1 290 ? 14.57 7.062 19.609 1 95.5 290 VAL A C 1
ATOM 2328 O O . VAL A 1 290 ? 14.57 8.188 20.109 1 95.5 290 VAL A O 1
ATOM 2331 N N . VAL A 1 291 ? 14.789 6.824 18.359 1 93.56 291 VAL A N 1
ATOM 2332 C CA . VAL A 1 291 ? 15.141 7.945 17.484 1 93.56 291 VAL A CA 1
ATOM 2333 C C . VAL A 1 291 ? 14.031 8.172 16.469 1 93.56 291 VAL A C 1
ATOM 2335 O O . VAL A 1 291 ? 13.977 9.227 15.82 1 93.56 291 VAL A O 1
ATOM 2338 N N . SER A 1 292 ? 13.211 7.199 16.312 1 91.25 292 SER A N 1
ATOM 2339 C CA . SER A 1 292 ? 12.078 7.316 15.398 1 91.25 292 SER A CA 1
ATOM 2340 C C . SER A 1 292 ? 10.898 6.48 15.883 1 91.25 292 SER A C 1
ATOM 2342 O O . SER A 1 292 ? 11.086 5.371 16.391 1 91.25 292 SER A O 1
ATOM 2344 N N . SER A 1 293 ? 9.781 7.02 15.766 1 92.38 293 SER A N 1
ATOM 2345 C CA . SER A 1 293 ? 8.516 6.379 16.109 1 92.38 293 SER A CA 1
ATOM 2346 C C . SER A 1 293 ? 7.434 6.695 15.086 1 92.38 293 SER A C 1
ATOM 2348 O O . SER A 1 293 ? 7.012 7.844 14.953 1 92.38 293 SER A O 1
ATOM 2350 N N . LYS A 1 294 ? 7.016 5.699 14.422 1 91.56 294 LYS A N 1
ATOM 2351 C CA . LYS A 1 294 ? 5.984 5.871 13.406 1 91.56 294 LYS A CA 1
ATOM 2352 C C . LYS A 1 294 ? 4.781 4.98 13.688 1 91.56 294 LYS A C 1
ATOM 2354 O O . LYS A 1 294 ? 4.895 3.752 13.672 1 91.56 294 LYS A O 1
ATOM 2359 N N . TYR A 1 295 ? 3.666 5.617 13.844 1 94.19 295 TYR A N 1
ATOM 2360 C CA . TYR A 1 295 ? 2.424 4.914 14.141 1 94.19 295 TYR A CA 1
ATOM 2361 C C . TYR A 1 295 ? 1.706 4.5 12.867 1 94.19 295 TYR A C 1
ATOM 2363 O O . TYR A 1 295 ? 1.403 5.344 12.016 1 94.19 295 TYR A O 1
ATOM 2371 N N . ALA A 1 296 ? 1.427 3.121 12.766 1 93.06 296 ALA A N 1
ATOM 2372 C CA . ALA A 1 296 ? 0.802 2.611 11.547 1 93.06 296 ALA A CA 1
ATOM 2373 C C . ALA A 1 296 ? -0.543 1.958 11.852 1 93.06 296 ALA A C 1
ATOM 2375 O O . ALA A 1 296 ? -1 1.087 11.109 1 93.06 296 ALA A O 1
ATOM 2376 N N . GLY A 1 297 ? -1.168 2.324 12.953 1 93 297 GLY A N 1
ATOM 2377 C CA . GLY A 1 297 ? -2.453 1.757 13.328 1 93 297 GLY A CA 1
ATOM 2378 C C . GLY A 1 297 ? -2.332 0.539 14.227 1 93 297 GLY A C 1
ATOM 2379 O O . GLY A 1 297 ? -2.303 0.664 15.453 1 93 297 GLY A O 1
ATOM 2380 N N . ASP A 1 298 ? -2.092 -0.657 13.547 1 92.69 298 ASP A N 1
ATOM 2381 C CA . ASP A 1 298 ? -2.043 -1.9 14.305 1 92.69 298 ASP A CA 1
ATOM 2382 C C . ASP A 1 298 ? -0.622 -2.203 14.773 1 92.69 298 ASP A C 1
ATOM 2384 O O . ASP A 1 298 ? -0.4 -3.148 15.531 1 92.69 298 ASP A O 1
ATOM 2388 N N . ARG A 1 299 ? 0.277 -1.291 14.359 1 93.75 299 ARG A N 1
ATOM 2389 C CA . ARG A 1 299 ? 1.672 -1.48 14.742 1 93.75 299 ARG A CA 1
ATOM 2390 C C . ARG A 1 299 ? 2.418 -0.151 14.766 1 93.75 299 ARG A C 1
ATOM 2392 O O . ARG A 1 299 ? 1.914 0.859 14.273 1 93.75 299 ARG A O 1
ATOM 2399 N N . ILE A 1 300 ? 3.562 -0.217 15.406 1 94.62 300 ILE A N 1
ATOM 2400 C CA . ILE A 1 300 ? 4.434 0.95 15.477 1 94.62 300 ILE A CA 1
ATOM 2401 C C . ILE A 1 300 ? 5.844 0.57 15.031 1 94.62 300 ILE A C 1
ATOM 2403 O O . ILE A 1 300 ? 6.371 -0.469 15.43 1 94.62 300 ILE A O 1
ATOM 2407 N N . TYR A 1 301 ? 6.375 1.35 14.164 1 94.44 301 TYR A N 1
ATOM 2408 C CA . TYR A 1 301 ? 7.754 1.186 13.727 1 94.44 301 TYR A CA 1
ATOM 2409 C C . TYR A 1 301 ? 8.695 2.047 14.555 1 94.44 301 TYR A C 1
ATOM 2411 O O . TYR A 1 301 ? 8.531 3.266 14.633 1 94.44 301 TYR A O 1
ATOM 2419 N N . TYR A 1 302 ? 9.656 1.417 15.148 1 95.19 302 TYR A N 1
ATOM 2420 C CA . TYR A 1 302 ? 10.633 2.15 15.945 1 95.19 302 TYR A CA 1
ATOM 2421 C C . TYR A 1 302 ? 12.039 1.982 15.367 1 95.19 302 TYR A C 1
ATOM 2423 O O . TYR A 1 302 ? 12.352 0.945 14.781 1 95.19 302 TYR A O 1
ATOM 2431 N N . VAL A 1 303 ? 12.766 2.949 15.484 1 95.44 303 VAL A N 1
ATOM 2432 C CA . VAL A 1 303 ? 14.219 2.857 15.359 1 95.44 303 VAL A CA 1
ATOM 2433 C C . VAL A 1 303 ? 14.875 3.223 16.688 1 95.44 303 VAL A C 1
ATOM 2435 O O . VAL A 1 303 ? 14.617 4.293 17.234 1 95.44 303 VAL A O 1
ATOM 2438 N N . VAL A 1 304 ? 15.664 2.324 17.203 1 95.81 304 VAL A N 1
ATOM 2439 C CA . VAL A 1 304 ? 16.344 2.516 18.469 1 95.81 304 VAL A CA 1
ATOM 2440 C C . VAL A 1 304 ? 17.844 2.582 18.25 1 95.81 304 VAL A C 1
ATOM 2442 O O . VAL A 1 304 ? 18.438 1.688 17.641 1 95.81 304 VAL A O 1
ATOM 2445 N N . LYS A 1 305 ? 18.375 3.617 18.734 1 96.19 305 LYS A N 1
ATOM 2446 C CA . LYS A 1 305 ? 19.828 3.746 18.672 1 96.19 305 LYS A CA 1
ATOM 2447 C C . LYS A 1 305 ? 20.484 2.967 19.797 1 96.19 305 LYS A C 1
ATOM 2449 O O . LYS A 1 305 ? 20.203 3.197 20.969 1 96.19 305 LYS A O 1
ATOM 2454 N N . TYR A 1 306 ? 21.266 2.031 19.438 1 93.75 306 TYR A N 1
ATOM 2455 C CA . TYR A 1 306 ? 22.062 1.233 20.375 1 93.75 306 TYR A CA 1
ATOM 2456 C C . TYR A 1 306 ? 23.531 1.263 19.984 1 93.75 306 TYR A C 1
ATOM 2458 O O . TYR A 1 306 ? 23.938 0.659 18.984 1 93.75 306 TYR A O 1
ATOM 2466 N N . LYS A 1 307 ? 24.297 1.957 20.781 1 90.38 307 LYS A N 1
ATOM 2467 C CA . LYS A 1 307 ? 25.688 2.182 20.422 1 90.38 307 LYS A CA 1
ATOM 2468 C C . LYS A 1 307 ? 25.828 2.883 19.078 1 90.38 307 LYS A C 1
ATOM 2470 O O . LYS A 1 307 ? 25.281 3.975 18.891 1 90.38 307 LYS A O 1
ATOM 2475 N N . ASP A 1 308 ? 26.375 2.244 18.078 1 89.25 308 ASP A N 1
ATOM 2476 C CA . ASP A 1 308 ? 26.547 2.875 16.781 1 89.25 308 ASP A CA 1
ATOM 2477 C C . ASP A 1 308 ? 25.625 2.262 15.727 1 89.25 308 ASP A C 1
ATOM 2479 O O . ASP A 1 308 ? 25.875 2.379 14.523 1 89.25 308 ASP A O 1
ATOM 2483 N N . LYS A 1 309 ? 24.594 1.696 16.297 1 92.56 309 LYS A N 1
ATOM 2484 C CA . LYS A 1 309 ? 23.719 0.993 15.367 1 92.56 309 LYS A CA 1
ATOM 2485 C C . LYS A 1 309 ? 22.266 1.448 15.523 1 92.56 309 LYS A C 1
ATOM 2487 O O . LYS A 1 309 ? 21.828 1.797 16.625 1 92.56 309 LYS A O 1
ATOM 2492 N N . ASP A 1 310 ? 21.578 1.49 14.414 1 95.12 310 ASP A N 1
ATOM 2493 C CA . ASP A 1 310 ? 20.125 1.697 14.398 1 95.12 310 ASP A CA 1
ATOM 2494 C C . ASP A 1 310 ? 19.375 0.366 14.367 1 95.12 310 ASP A C 1
ATOM 2496 O O . ASP A 1 310 ? 19.5 -0.401 13.414 1 95.12 310 ASP A O 1
ATOM 2500 N N . ILE A 1 311 ? 18.688 0.107 15.43 1 96.06 311 ILE A N 1
ATOM 2501 C CA . ILE A 1 311 ? 17.922 -1.128 15.516 1 96.06 311 ILE A CA 1
ATOM 2502 C C . ILE A 1 311 ? 16.469 -0.865 15.109 1 96.06 311 ILE A C 1
ATOM 2504 O O . ILE A 1 311 ? 15.781 -0.047 15.734 1 96.06 311 ILE A O 1
ATOM 2508 N N . LYS A 1 312 ? 16.062 -1.565 14.086 1 96.88 312 LYS A N 1
ATOM 2509 C CA . LYS A 1 312 ? 14.68 -1.439 13.625 1 96.88 312 LYS A CA 1
ATOM 2510 C C . LYS A 1 312 ? 13.766 -2.416 14.352 1 96.88 312 LYS A C 1
ATOM 2512 O O . LYS A 1 312 ? 14.062 -3.609 14.445 1 96.88 312 LYS A O 1
ATOM 2517 N N . ILE A 1 313 ? 12.633 -1.905 14.852 1 95.94 313 ILE A N 1
ATOM 2518 C CA . ILE A 1 313 ? 11.727 -2.723 15.648 1 95.94 313 ILE A CA 1
ATOM 2519 C C . ILE A 1 313 ? 10.289 -2.477 15.203 1 95.94 313 ILE A C 1
ATOM 2521 O O . ILE A 1 313 ? 9.891 -1.333 14.961 1 95.94 313 ILE A O 1
ATOM 2525 N N . ILE A 1 314 ? 9.531 -3.486 15.023 1 95.44 314 ILE A N 1
ATOM 2526 C CA . ILE A 1 314 ? 8.086 -3.396 14.859 1 95.44 314 ILE A CA 1
ATOM 2527 C C . ILE A 1 314 ? 7.395 -3.854 16.141 1 95.44 314 ILE A C 1
ATOM 2529 O O . ILE A 1 314 ? 7.57 -4.992 16.578 1 95.44 314 ILE A O 1
ATOM 2533 N N . ASP A 1 315 ? 6.668 -2.959 16.703 1 94.5 315 ASP A N 1
ATOM 2534 C CA . ASP A 1 315 ? 5.992 -3.232 17.969 1 94.5 315 ASP A CA 1
ATOM 2535 C C . ASP A 1 315 ? 4.477 -3.289 17.781 1 94.5 315 ASP A C 1
ATOM 2537 O O . ASP A 1 315 ? 3.908 -2.484 17.047 1 94.5 315 ASP A O 1
ATOM 2541 N N . TYR A 1 316 ? 3.836 -4.195 18.5 1 90.44 316 TYR A N 1
ATOM 2542 C CA . TYR A 1 316 ? 2.402 -4.418 18.328 1 90.44 316 TYR A CA 1
ATOM 2543 C C . TYR A 1 316 ? 1.649 -4.113 19.625 1 90.44 316 TYR A C 1
ATOM 2545 O O . TYR A 1 316 ? 0.428 -4.27 19.688 1 90.44 316 TYR A O 1
ATOM 2553 N N . SER A 1 317 ? 2.256 -3.711 20.734 1 78.56 317 SER A N 1
ATOM 2554 C CA . SER A 1 317 ? 1.655 -3.496 22.047 1 78.56 317 SER A CA 1
ATOM 2555 C C . SER A 1 317 ? 0.99 -2.127 22.141 1 78.56 317 SER A C 1
ATOM 2557 O O . SER A 1 317 ? 0.301 -1.826 23.109 1 78.56 317 SER A O 1
ATOM 2559 N N . ASN A 1 318 ? 0.813 -1.36 21.172 1 71.75 318 ASN A N 1
ATOM 2560 C CA . ASN A 1 318 ? 0.156 -0.059 21.125 1 71.75 318 ASN A CA 1
ATOM 2561 C C . ASN A 1 318 ? 0.788 0.931 22.094 1 71.75 318 ASN A C 1
ATOM 2563 O O . ASN A 1 318 ? 0.166 1.93 22.453 1 71.75 318 ASN A O 1
ATOM 2567 N N . ASN A 1 319 ? 1.858 0.647 22.672 1 77.38 319 ASN A N 1
ATOM 2568 C CA . ASN A 1 319 ? 2.561 1.613 23.5 1 77.38 319 ASN A CA 1
ATOM 2569 C C . ASN A 1 319 ? 3.352 2.613 22.672 1 77.38 319 ASN A C 1
ATOM 2571 O O . ASN A 1 319 ? 4.312 2.238 21.984 1 77.38 319 ASN A O 1
ATOM 2575 N N . LEU A 1 320 ? 2.91 3.797 22.828 1 83.88 320 LEU A N 1
ATOM 2576 C CA . LEU A 1 320 ? 3.596 4.824 22.047 1 83.88 320 LEU A CA 1
ATOM 2577 C C . LEU A 1 320 ? 4.805 5.363 22.797 1 83.88 320 LEU A C 1
ATOM 2579 O O . LEU A 1 320 ? 4.668 5.855 23.922 1 83.88 320 LEU A O 1
ATOM 2583 N N . LEU A 1 321 ? 5.945 5.145 22.281 1 89.06 321 LEU A N 1
ATOM 2584 C CA . LEU A 1 321 ? 7.199 5.672 22.797 1 89.06 321 LEU A CA 1
ATOM 2585 C C . LEU A 1 321 ? 7.617 6.93 22.047 1 89.06 321 LEU A C 1
ATOM 2587 O O . LEU A 1 321 ? 7.434 7.02 20.828 1 89.06 321 LEU A O 1
ATOM 2591 N N . GLU A 1 322 ? 8.094 7.867 22.766 1 87.06 322 GLU A N 1
ATOM 2592 C CA . GLU A 1 322 ? 8.469 9.148 22.172 1 87.06 322 GLU A CA 1
ATOM 2593 C C . GLU A 1 322 ? 9.945 9.164 21.781 1 87.06 322 GLU A C 1
ATOM 2595 O O . GLU A 1 322 ? 10.75 8.414 22.344 1 87.06 322 GLU A O 1
ATOM 2600 N N . MET A 1 323 ? 10.188 10.047 20.844 1 86.94 323 MET A N 1
ATOM 2601 C CA . MET A 1 323 ? 11.586 10.273 20.484 1 86.94 323 MET A CA 1
ATOM 2602 C C . MET A 1 323 ? 12.398 10.734 21.688 1 86.94 323 MET A C 1
ATOM 2604 O O . MET A 1 323 ? 11.938 11.578 22.469 1 86.94 323 MET A O 1
ATOM 2608 N N . GLY A 1 324 ? 13.539 10.148 21.797 1 90.19 324 GLY A N 1
ATOM 2609 C CA . GLY A 1 324 ? 14.422 10.516 22.891 1 90.19 324 GLY A CA 1
ATOM 2610 C C . GLY A 1 324 ? 14.25 9.633 24.109 1 90.19 324 GLY A C 1
ATOM 2611 O O . GLY A 1 324 ? 15.094 9.625 25 1 90.19 324 GLY A O 1
ATOM 2612 N N . GLU A 1 325 ? 13.281 8.867 24.172 1 92.12 325 GLU A N 1
ATOM 2613 C CA . GLU A 1 325 ? 13 8 25.297 1 92.12 325 GLU A CA 1
ATOM 2614 C C . GLU A 1 325 ? 13.977 6.824 25.344 1 92.12 325 GLU A C 1
ATOM 2616 O O . GLU A 1 325 ? 14.297 6.238 24.312 1 92.12 325 GLU A O 1
ATOM 2621 N N . LYS A 1 326 ? 14.406 6.523 26.547 1 93.94 326 LYS A N 1
ATOM 2622 C CA . LYS A 1 326 ? 15.234 5.336 26.75 1 93.94 326 LYS A CA 1
ATOM 2623 C C . LYS A 1 326 ? 14.375 4.082 26.875 1 93.94 326 LYS A C 1
ATOM 2625 O O . LYS A 1 326 ? 13.328 4.105 27.516 1 93.94 326 LYS A O 1
ATOM 2630 N N . VAL A 1 327 ? 14.867 3.066 26.156 1 94.31 327 VAL A N 1
ATOM 2631 C CA . VAL A 1 327 ? 14.109 1.822 26.141 1 94.31 327 VAL A CA 1
ATOM 2632 C C . VAL A 1 327 ? 15.062 0.631 26.172 1 94.31 327 VAL A C 1
ATOM 2634 O O . VAL A 1 327 ? 16.25 0.771 25.859 1 94.31 327 VAL A O 1
ATOM 2637 N N . SER A 1 328 ? 14.539 -0.464 26.641 1 93.69 328 SER A N 1
ATOM 2638 C CA . SER A 1 328 ? 15.258 -1.727 26.516 1 93.69 328 SER A CA 1
ATOM 2639 C C . SER A 1 328 ? 14.648 -2.596 25.422 1 93.69 328 SER A C 1
ATOM 2641 O O . SER A 1 328 ? 13.492 -2.393 25.031 1 93.69 328 SER A O 1
ATOM 2643 N N . PHE A 1 329 ? 15.492 -3.445 24.797 1 92.69 329 PHE A N 1
ATOM 2644 C CA . PHE A 1 329 ? 14.969 -4.344 23.781 1 92.69 329 PHE A CA 1
ATOM 2645 C C . PHE A 1 329 ? 15.648 -5.707 23.859 1 92.69 329 PHE A C 1
ATOM 2647 O O . PHE A 1 329 ? 16.719 -5.844 24.469 1 92.69 329 PHE A O 1
ATOM 2654 N N . SER A 1 330 ? 14.984 -6.75 23.391 1 92 330 SER A N 1
ATOM 2655 C CA . SER A 1 330 ? 15.5 -8.117 23.328 1 92 330 SER A CA 1
ATOM 2656 C C . SER A 1 330 ? 15.352 -8.688 21.922 1 92 330 SER A C 1
ATOM 2658 O O . SER A 1 330 ? 14.359 -8.438 21.234 1 92 330 SER A O 1
ATOM 2660 N N . ILE A 1 331 ? 16.344 -9.414 21.469 1 91.62 331 ILE A N 1
ATOM 2661 C CA . ILE A 1 331 ? 16.375 -9.984 20.125 1 91.62 331 ILE A CA 1
ATOM 2662 C C . ILE A 1 331 ? 16.188 -11.492 20.203 1 91.62 331 ILE A C 1
ATOM 2664 O O . ILE A 1 331 ? 16.828 -12.172 21 1 91.62 331 ILE A O 1
ATOM 2668 N N . ASP A 1 332 ? 15.32 -12.016 19.422 1 89.31 332 ASP A N 1
ATOM 2669 C CA . ASP A 1 332 ? 15.125 -13.461 19.312 1 89.31 332 ASP A CA 1
ATOM 2670 C C . ASP A 1 332 ? 15.984 -14.047 18.203 1 89.31 332 ASP A C 1
ATOM 2672 O O . ASP A 1 332 ? 15.508 -14.219 17.078 1 89.31 332 ASP A O 1
ATOM 2676 N N . PHE A 1 333 ? 17.109 -14.547 18.516 1 88.88 333 PHE A N 1
ATOM 2677 C CA . PHE A 1 333 ? 18.078 -15.008 17.516 1 88.88 333 PHE A CA 1
ATOM 2678 C C . PHE A 1 333 ? 17.672 -16.375 16.969 1 88.88 333 PHE A C 1
ATOM 2680 O O . PHE A 1 333 ? 18.219 -16.812 15.953 1 88.88 333 PHE A O 1
ATOM 2687 N N . SER A 1 334 ? 16.719 -17.016 17.625 1 87.12 334 SER A N 1
ATOM 2688 C CA . SER A 1 334 ? 16.234 -18.281 17.094 1 87.12 334 SER A CA 1
ATOM 2689 C C . SER A 1 334 ? 15.5 -18.078 15.781 1 87.12 334 SER A C 1
ATOM 2691 O O . SER A 1 334 ? 15.352 -19.031 15 1 87.12 334 SER A O 1
ATOM 2693 N N . LYS A 1 335 ? 15.086 -16.844 15.539 1 89.62 335 LYS A N 1
ATOM 2694 C CA . LYS A 1 335 ? 14.375 -16.531 14.312 1 89.62 335 LYS A CA 1
ATOM 2695 C C . LYS A 1 335 ? 15.305 -15.898 13.281 1 89.62 335 LYS A C 1
ATOM 2697 O O . LYS A 1 335 ? 14.844 -15.398 12.25 1 89.62 335 LYS A O 1
ATOM 2702 N N . GLY A 1 336 ? 16.516 -15.914 13.625 1 90.88 336 GLY A N 1
ATOM 2703 C CA . GLY A 1 336 ? 17.484 -15.297 12.734 1 90.88 336 GLY A CA 1
ATOM 2704 C C . GLY A 1 336 ? 17.844 -16.172 11.539 1 90.88 336 GLY A C 1
ATOM 2705 O O . GLY A 1 336 ? 17.703 -17.391 11.594 1 90.88 336 GLY A O 1
ATOM 2706 N N . VAL A 1 337 ? 18.188 -15.547 10.469 1 91.75 337 VAL A N 1
ATOM 2707 C CA . VAL A 1 337 ? 18.609 -16.219 9.25 1 91.75 337 VAL A CA 1
ATOM 2708 C C . VAL A 1 337 ? 20.047 -15.828 8.914 1 91.75 337 VAL A C 1
ATOM 2710 O O . VAL A 1 337 ? 20.391 -14.641 8.898 1 91.75 337 VAL A O 1
ATOM 2713 N N . LEU A 1 338 ? 20.828 -16.844 8.68 1 88.44 338 LEU A N 1
ATOM 2714 C CA . LEU A 1 338 ? 22.188 -16.578 8.234 1 88.44 338 LEU A CA 1
ATOM 2715 C C . LEU A 1 338 ? 22.203 -16.141 6.773 1 88.44 338 LEU A C 1
ATOM 2717 O O . LEU A 1 338 ? 21.594 -16.781 5.922 1 88.44 338 LEU A O 1
ATOM 2721 N N . ILE A 1 339 ? 22.812 -15.078 6.57 1 85.5 339 ILE A N 1
ATOM 2722 C CA . ILE A 1 339 ? 22.781 -14.555 5.211 1 85.5 339 ILE A CA 1
ATOM 2723 C C . ILE A 1 339 ? 24.203 -14.172 4.773 1 85.5 339 ILE A C 1
ATOM 2725 O O . ILE A 1 339 ? 25.031 -13.789 5.598 1 85.5 339 ILE A O 1
ATOM 2729 N N . MET B 1 1 ? 0.369 28.047 17 1 84.12 1 MET B N 1
ATOM 2730 C CA . MET B 1 1 ? -0.417 29.047 16.297 1 84.12 1 MET B CA 1
ATOM 2731 C C . MET B 1 1 ? -0.886 28.531 14.945 1 84.12 1 MET B C 1
ATOM 2733 O O . MET B 1 1 ? -0.126 27.875 14.234 1 84.12 1 MET B O 1
ATOM 2737 N N . LYS B 1 2 ? -2.127 28.766 14.656 1 90.81 2 LYS B N 1
ATOM 2738 C CA . LYS B 1 2 ? -2.705 28.281 13.406 1 90.81 2 LYS B CA 1
ATOM 2739 C C . LYS B 1 2 ? -2.076 28.969 12.203 1 90.81 2 LYS B C 1
ATOM 2741 O O . LYS B 1 2 ? -2.049 30.203 12.133 1 90.81 2 LYS B O 1
ATOM 2746 N N . GLU B 1 3 ? -1.486 28.219 11.359 1 93.25 3 GLU B N 1
ATOM 2747 C CA . GLU B 1 3 ? -0.884 28.766 10.148 1 93.25 3 GLU B CA 1
ATOM 2748 C C . GLU B 1 3 ? -1.898 28.844 9.016 1 93.25 3 GLU B C 1
ATOM 2750 O O . GLU B 1 3 ? -1.936 29.828 8.273 1 93.25 3 GLU B O 1
ATOM 2755 N N . ILE B 1 4 ? -2.701 27.828 8.938 1 95.5 4 ILE B N 1
ATOM 2756 C CA . ILE B 1 4 ? -3.75 27.781 7.922 1 95.5 4 ILE B CA 1
ATOM 2757 C C . ILE B 1 4 ? -5.098 27.516 8.586 1 95.5 4 ILE B C 1
ATOM 2759 O O . ILE B 1 4 ? -5.207 26.641 9.453 1 95.5 4 ILE B O 1
ATOM 2763 N N . GLU B 1 5 ? -6.039 28.312 8.18 1 96.69 5 GLU B N 1
ATOM 2764 C CA . GLU B 1 5 ? -7.414 28.094 8.617 1 96.69 5 GLU B CA 1
ATOM 2765 C C . GLU B 1 5 ? -8.367 28.031 7.43 1 96.69 5 GLU B C 1
ATOM 2767 O O . GLU B 1 5 ? -8.508 29.016 6.688 1 96.69 5 GLU B O 1
ATOM 2772 N N . VAL B 1 6 ? -8.938 26.938 7.215 1 96.69 6 VAL B N 1
ATOM 2773 C CA . VAL B 1 6 ? -9.969 26.734 6.203 1 96.69 6 VAL B CA 1
ATOM 2774 C C . VAL B 1 6 ? -11.352 26.734 6.859 1 96.69 6 VAL B C 1
ATOM 2776 O O . VAL B 1 6 ? -11.625 25.922 7.742 1 96.69 6 VAL B O 1
ATOM 2779 N N . LYS B 1 7 ? -12.172 27.688 6.426 1 97.06 7 LYS B N 1
ATOM 2780 C CA . LYS B 1 7 ? -13.438 27.891 7.117 1 97.06 7 LYS B CA 1
ATOM 2781 C C . LYS B 1 7 ? -14.617 27.766 6.152 1 97.06 7 LYS B C 1
ATOM 2783 O O . LYS B 1 7 ? -14.875 28.672 5.363 1 97.06 7 LYS B O 1
ATOM 2788 N N . GLY B 1 8 ? -15.328 26.656 6.266 1 96.88 8 GLY B N 1
ATOM 2789 C CA . GLY B 1 8 ? -16.609 26.469 5.598 1 96.88 8 GLY B CA 1
ATOM 2790 C C . GLY B 1 8 ? -16.5 26.531 4.086 1 96.88 8 GLY B C 1
ATOM 2791 O O . GLY B 1 8 ? -17.344 27.141 3.428 1 96.88 8 GLY B O 1
ATOM 2792 N N . ILE B 1 9 ? -15.555 26.016 3.494 1 96.56 9 ILE B N 1
ATOM 2793 C CA . ILE B 1 9 ? -15.32 26.109 2.055 1 96.56 9 ILE B CA 1
ATOM 2794 C C . ILE B 1 9 ? -16.359 25.25 1.314 1 96.56 9 ILE B C 1
ATOM 2796 O O . ILE B 1 9 ? -16.641 24.125 1.71 1 96.56 9 ILE B O 1
ATOM 2800 N N . LYS B 1 10 ? -16.906 25.859 0.349 1 97.19 10 LYS B N 1
ATOM 2801 C CA . LYS B 1 10 ? -17.859 25.203 -0.538 1 97.19 10 LYS B CA 1
ATOM 2802 C C . LYS B 1 10 ? -17.422 25.312 -1.996 1 97.19 10 LYS B C 1
ATOM 2804 O O . LYS B 1 10 ? -16.844 26.328 -2.4 1 97.19 10 LYS B O 1
ATOM 2809 N N . LYS B 1 11 ? -17.641 24.297 -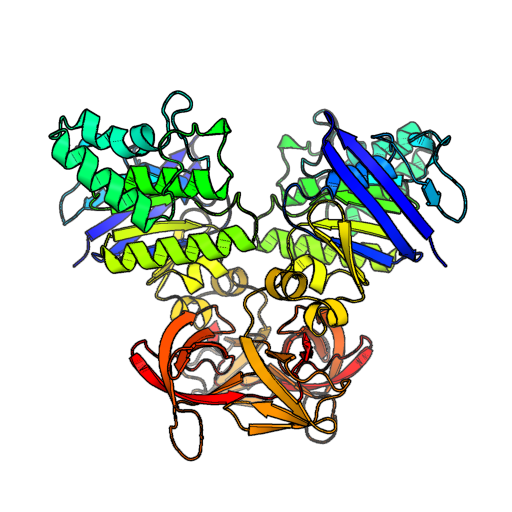2.758 1 96.5 11 LYS B N 1
ATOM 2810 C CA . LYS B 1 11 ? -17.375 24.312 -4.191 1 96.5 11 LYS B CA 1
ATOM 2811 C C . LYS B 1 11 ? -18.438 23.531 -4.961 1 96.5 11 LYS B C 1
ATOM 2813 O O . LYS B 1 11 ? -18.75 22.391 -4.617 1 96.5 11 LYS B O 1
ATOM 2818 N N . ILE B 1 12 ? -18.969 24.125 -5.93 1 94.88 12 ILE B N 1
ATOM 2819 C CA . ILE B 1 12 ? -20 23.531 -6.766 1 94.88 12 ILE B CA 1
ATOM 2820 C C . ILE B 1 12 ? -19.5 23.406 -8.203 1 94.88 12 ILE B C 1
ATOM 2822 O O . ILE B 1 12 ? -18.969 24.359 -8.758 1 94.88 12 ILE B O 1
ATOM 2826 N N . PHE B 1 13 ? -19.5 22.188 -8.766 1 90.81 13 PHE B N 1
ATOM 2827 C CA . PHE B 1 13 ? -19.25 21.969 -10.188 1 90.81 13 PHE B CA 1
ATOM 2828 C C . PHE B 1 13 ? -20.5 21.438 -10.883 1 90.81 13 PHE B C 1
ATOM 2830 O O . PHE B 1 13 ? -21.109 20.453 -10.43 1 90.81 13 PHE B O 1
ATOM 2837 N N . ASN B 1 14 ? -20.828 21.984 -12.039 1 89.81 14 ASN B N 1
ATOM 2838 C CA . ASN B 1 14 ? -21.953 21.5 -12.828 1 89.81 14 ASN B CA 1
ATOM 2839 C C . ASN B 1 14 ? -23.156 21.188 -11.938 1 89.81 14 ASN B C 1
ATOM 2841 O O . ASN B 1 14 ? -23.719 20.094 -12.016 1 89.81 14 ASN B O 1
ATOM 2845 N N . ASN B 1 15 ? -23.453 21.906 -10.953 1 88 15 ASN B N 1
ATOM 2846 C CA . ASN B 1 15 ? -24.609 21.844 -10.062 1 88 15 ASN B CA 1
ATOM 2847 C C . ASN B 1 15 ? -24.469 20.734 -9.031 1 88 15 ASN B C 1
ATOM 2849 O O . ASN B 1 15 ? -25.453 20.234 -8.5 1 88 15 ASN B O 1
ATOM 2853 N N . LYS B 1 16 ? -23.344 20.203 -8.945 1 89.19 16 LYS B N 1
ATOM 2854 C CA . LYS B 1 16 ? -23.062 19.219 -7.906 1 89.19 16 LYS B CA 1
ATOM 2855 C C . LYS B 1 16 ? -22.156 19.797 -6.832 1 89.19 16 LYS B C 1
ATOM 2857 O O . LYS B 1 16 ? -21.141 20.422 -7.145 1 89.19 16 LYS B O 1
ATOM 2862 N N . ASN B 1 17 ? -22.547 19.641 -5.586 1 91.5 17 ASN B N 1
ATOM 2863 C CA . ASN B 1 17 ? -21.719 20.078 -4.461 1 91.5 17 ASN B CA 1
ATOM 2864 C C . ASN B 1 17 ? -20.531 19.125 -4.246 1 91.5 17 ASN B C 1
ATOM 2866 O O . ASN B 1 17 ? -20.703 18.047 -3.686 1 91.5 17 ASN B O 1
ATOM 2870 N N . VAL B 1 18 ? -19.391 19.578 -4.676 1 92.56 18 VAL B N 1
ATOM 2871 C CA . VAL B 1 18 ? -18.188 18.766 -4.566 1 92.56 18 VAL B CA 1
ATOM 2872 C C . VAL B 1 18 ? -17.578 18.922 -3.178 1 92.56 18 VAL B C 1
ATOM 2874 O O . VAL B 1 18 ? -17.109 17.953 -2.582 1 92.56 18 VAL B O 1
ATOM 2877 N N . LEU B 1 19 ? -17.531 20.125 -2.717 1 96.81 19 LEU B N 1
ATOM 2878 C CA . LEU B 1 19 ? -17.125 20.422 -1.346 1 96.81 19 LEU B CA 1
ATOM 2879 C C . LEU B 1 19 ? -18.281 21.062 -0.575 1 96.81 19 LEU B C 1
ATOM 2881 O O . LEU B 1 19 ? -18.906 22 -1.066 1 96.81 19 LEU B O 1
ATOM 2885 N N . ASP B 1 20 ? -18.531 20.5 0.572 1 95.69 20 ASP B N 1
ATOM 2886 C CA . ASP B 1 20 ? -19.625 20.984 1.391 1 95.69 20 ASP B CA 1
ATOM 2887 C C . ASP B 1 20 ? -19.156 21.328 2.805 1 95.69 20 ASP B C 1
ATOM 2889 O O . ASP B 1 20 ? -19.156 20.469 3.684 1 95.69 20 ASP B O 1
ATOM 2893 N N . ASN B 1 21 ? -18.797 22.594 3.037 1 95.44 21 ASN B N 1
ATOM 2894 C CA . ASN B 1 21 ? -18.484 23.141 4.355 1 95.44 21 ASN B CA 1
ATOM 2895 C C . ASN B 1 21 ? -17.203 22.516 4.926 1 95.44 21 ASN B C 1
ATOM 2897 O O . ASN B 1 21 ? -17.219 21.969 6.035 1 95.44 21 ASN B O 1
ATOM 2901 N N . ILE B 1 22 ? -16.188 22.562 4.172 1 97.06 22 ILE B N 1
ATOM 2902 C CA . ILE B 1 22 ? -14.898 22.016 4.59 1 97.06 22 ILE B CA 1
ATOM 2903 C C . ILE B 1 22 ? -14.234 22.969 5.582 1 97.06 22 ILE B C 1
ATOM 2905 O O . ILE B 1 22 ? -14.023 24.141 5.273 1 97.06 22 ILE B O 1
ATOM 2909 N N . SER B 1 23 ? -13.953 22.484 6.785 1 97.25 23 SER B N 1
ATOM 2910 C CA . SER B 1 23 ? -13.289 23.297 7.797 1 97.25 23 SER B CA 1
ATOM 2911 C C . SER B 1 23 ? -12.203 22.5 8.523 1 97.25 23 SER B C 1
ATOM 2913 O O . SER B 1 23 ? -12.43 21.359 8.938 1 97.25 23 SER B O 1
ATOM 2915 N N . PHE B 1 24 ? -11.055 23.062 8.57 1 96.19 24 PHE B N 1
ATOM 2916 C CA . PHE B 1 24 ? -9.953 22.516 9.359 1 96.19 24 PHE B CA 1
ATOM 2917 C C . PHE B 1 24 ? -8.859 23.562 9.539 1 96.19 24 PHE B C 1
ATOM 2919 O O . PHE B 1 24 ? -8.898 24.625 8.922 1 96.19 24 PHE B O 1
ATOM 2926 N N . SER B 1 25 ? -7.957 23.281 10.438 1 96.56 25 SER B N 1
ATOM 2927 C CA . SER B 1 25 ? -6.816 24.172 10.656 1 96.56 25 SER B CA 1
ATOM 2928 C C . SER B 1 25 ? -5.516 23.375 10.758 1 96.56 25 SER B C 1
ATOM 2930 O O . SER B 1 25 ? -5.531 22.188 11.086 1 96.56 25 SER B O 1
ATOM 2932 N N . VAL B 1 26 ? -4.477 24.016 10.383 1 97 26 VAL B N 1
ATOM 2933 C CA . VAL B 1 26 ? -3.139 23.438 10.461 1 97 26 VAL B CA 1
ATOM 2934 C C . VAL B 1 26 ? -2.223 24.359 11.266 1 97 26 VAL B C 1
ATOM 2936 O O . VAL B 1 26 ? -2.164 25.562 11 1 97 26 VAL B O 1
ATOM 2939 N N . GLU B 1 27 ? -1.562 23.797 12.219 1 96.5 27 GLU B N 1
ATOM 2940 C CA . GLU B 1 27 ? -0.643 24.578 13.031 1 96.5 27 GLU B CA 1
ATOM 2941 C C . GLU B 1 27 ? 0.684 24.797 12.312 1 96.5 27 GLU B C 1
ATOM 2943 O O . GLU B 1 27 ? 1.032 24.047 11.398 1 96.5 27 GLU B O 1
ATOM 2948 N N . LYS B 1 28 ? 1.328 25.891 12.766 1 96.12 28 LYS B N 1
ATOM 2949 C CA . LYS B 1 28 ? 2.629 26.203 12.18 1 96.12 28 LYS B CA 1
ATOM 2950 C C . LYS B 1 28 ? 3.607 25.047 12.375 1 96.12 28 LYS B C 1
ATOM 2952 O O . LYS B 1 28 ? 3.744 24.516 13.484 1 96.12 28 LYS B O 1
ATOM 2957 N N . GLY B 1 29 ? 4.207 24.594 11.266 1 95.44 29 GLY B N 1
ATOM 2958 C CA . GLY B 1 29 ? 5.234 23.562 11.32 1 95.44 29 GLY B CA 1
ATOM 2959 C C . GLY B 1 29 ? 4.664 22.156 11.328 1 95.44 29 GLY B C 1
ATOM 2960 O O . GLY B 1 29 ? 5.414 21.172 11.281 1 95.44 29 GLY B O 1
ATOM 2961 N N . GLU B 1 30 ? 3.41 22.078 11.234 1 95.94 30 GLU B N 1
ATOM 2962 C CA . GLU B 1 30 ? 2.723 20.797 11.32 1 95.94 30 GLU B CA 1
ATOM 2963 C C . GLU B 1 30 ? 2.572 20.156 9.945 1 95.94 30 GLU B C 1
ATOM 2965 O O . GLU B 1 30 ? 2.521 20.859 8.93 1 95.94 30 GLU B O 1
ATOM 2970 N N . LEU B 1 31 ? 2.594 18.828 9.953 1 97.12 31 LEU B N 1
ATOM 2971 C CA . LEU B 1 31 ? 2.184 18.078 8.773 1 97.12 31 LEU B CA 1
ATOM 2972 C C . LEU B 1 31 ? 0.777 17.516 8.945 1 97.12 31 LEU B C 1
ATOM 2974 O O . LEU B 1 31 ? 0.559 16.625 9.766 1 97.12 31 LEU B O 1
ATOM 2978 N N . MET B 1 32 ? -0.108 18.078 8.219 1 97.75 32 MET B N 1
ATOM 2979 C CA . MET B 1 32 ? -1.495 17.625 8.234 1 97.75 32 MET B CA 1
ATOM 2980 C C . MET B 1 32 ? -1.832 16.844 6.969 1 97.75 32 MET B C 1
ATOM 2982 O O . MET B 1 32 ? -1.483 17.266 5.863 1 97.75 32 MET B O 1
ATOM 2986 N N . CYS B 1 33 ? -2.477 15.711 7.16 1 97.62 33 CYS B N 1
ATOM 2987 C CA . CYS B 1 33 ? -2.889 14.922 6.004 1 97.62 33 CYS B CA 1
ATOM 2988 C C . CYS B 1 33 ? -4.383 15.078 5.746 1 97.62 33 CYS B C 1
ATOM 2990 O O . CYS B 1 33 ? -5.188 15.031 6.68 1 97.62 33 CYS B O 1
ATOM 2992 N N . LEU B 1 34 ? -4.699 15.469 4.594 1 97.38 34 LEU B N 1
ATOM 2993 C CA . LEU B 1 34 ? -6.059 15.328 4.082 1 97.38 34 LEU B CA 1
ATOM 2994 C C . LEU B 1 34 ? -6.254 13.977 3.408 1 97.38 34 LEU B C 1
ATOM 2996 O O . LEU B 1 34 ? -5.77 13.758 2.295 1 97.38 34 LEU B O 1
ATOM 3000 N N . LEU B 1 35 ? -6.945 13.117 4.133 1 96.25 35 LEU B N 1
ATOM 3001 C CA . LEU B 1 35 ? -7.094 11.719 3.74 1 96.25 35 LEU B CA 1
ATOM 3002 C C . LEU B 1 35 ? -8.508 11.438 3.258 1 96.25 35 LEU B C 1
ATOM 3004 O O . LEU B 1 35 ? -9.477 11.984 3.793 1 96.25 35 LEU B O 1
ATOM 3008 N N . GLY B 1 36 ? -8.641 10.609 2.289 1 93.5 36 GLY B N 1
ATOM 3009 C CA . GLY B 1 36 ? -9.945 10.219 1.782 1 93.5 36 GLY B CA 1
ATOM 3010 C C . GLY B 1 36 ? -9.875 9.43 0.49 1 93.5 36 GLY B C 1
ATOM 3011 O O . GLY B 1 36 ? -8.805 9.32 -0.118 1 93.5 36 GLY B O 1
ATOM 3012 N N . PRO B 1 37 ? -11.023 8.875 0.115 1 89.25 37 PRO B N 1
ATOM 3013 C CA . PRO B 1 37 ? -11.062 8.125 -1.141 1 89.25 37 PRO B CA 1
ATOM 3014 C C . PRO B 1 37 ? -10.898 9.016 -2.369 1 89.25 37 PRO B C 1
ATOM 3016 O O . PRO B 1 37 ? -10.93 10.242 -2.252 1 89.25 37 PRO B O 1
ATOM 3019 N N . SER B 1 38 ? -10.672 8.359 -3.443 1 82.69 38 SER B N 1
ATOM 3020 C CA . SER B 1 38 ? -10.547 9.102 -4.691 1 82.69 38 SER B CA 1
ATOM 3021 C C . SER B 1 38 ? -11.844 9.828 -5.031 1 82.69 38 SER B C 1
ATOM 3023 O O . SER B 1 38 ? -12.938 9.281 -4.855 1 82.69 38 SER B O 1
ATOM 3025 N N . GLY B 1 39 ? -11.719 11.008 -5.43 1 83.25 39 GLY B N 1
ATOM 3026 C CA . GLY B 1 39 ? -12.859 11.758 -5.926 1 83.25 39 GLY B CA 1
ATOM 3027 C C . GLY B 1 39 ? -13.641 12.453 -4.828 1 83.25 39 GLY B C 1
ATOM 3028 O O . GLY B 1 39 ? -14.688 13.047 -5.082 1 83.25 39 GLY B O 1
ATOM 3029 N N . CYS B 1 40 ? -13.094 12.43 -3.658 1 89.5 40 CYS B N 1
ATOM 3030 C CA . CYS B 1 40 ? -13.891 12.977 -2.566 1 89.5 40 CYS B CA 1
ATOM 3031 C C . CYS B 1 40 ? -13.664 14.477 -2.424 1 89.5 40 CYS B C 1
ATOM 3033 O O . CYS B 1 40 ? -14.305 15.133 -1.593 1 89.5 40 CYS B O 1
ATOM 3035 N N . GLY B 1 41 ? -12.68 15.039 -3.15 1 93.31 41 GLY B N 1
ATOM 3036 C CA . GLY B 1 41 ? -12.539 16.484 -3.158 1 93.31 41 GLY B CA 1
ATOM 3037 C C . GLY B 1 41 ? -11.219 16.953 -2.582 1 93.31 41 GLY B C 1
ATOM 3038 O O . GLY B 1 41 ? -11.016 18.156 -2.391 1 93.31 41 GLY B O 1
ATOM 3039 N N . LYS B 1 42 ? -10.297 16.078 -2.254 1 94.81 42 LYS B N 1
ATOM 3040 C CA . LYS B 1 42 ? -9.031 16.438 -1.626 1 94.81 42 LYS B CA 1
ATOM 3041 C C . LYS B 1 42 ? -8.234 17.406 -2.504 1 94.81 42 LYS B C 1
ATOM 3043 O O . LYS B 1 42 ? -7.797 18.453 -2.041 1 94.81 42 LYS B O 1
ATOM 3048 N N . SER B 1 43 ? -8.117 17.047 -3.805 1 92.38 43 SER B N 1
ATOM 3049 C CA . SER B 1 43 ? -7.367 17.891 -4.738 1 92.38 43 SER B CA 1
ATOM 3050 C C . SER B 1 43 ? -8.062 19.219 -4.965 1 92.38 43 SER B C 1
ATOM 3052 O O . SER B 1 43 ? -7.402 20.266 -5.09 1 92.38 43 SER B O 1
ATOM 3054 N N . THR B 1 44 ? -9.352 19.219 -5.059 1 94.81 44 THR B N 1
ATOM 3055 C CA . THR B 1 44 ? -10.117 20.453 -5.172 1 94.81 44 THR B CA 1
ATOM 3056 C C . THR B 1 44 ? -9.828 21.375 -3.998 1 94.81 44 THR B C 1
ATOM 3058 O O . THR B 1 44 ? -9.594 22.578 -4.188 1 94.81 44 THR B O 1
ATOM 3061 N N . THR B 1 45 ? -9.789 20.812 -2.854 1 96.44 45 THR B N 1
ATOM 3062 C CA . THR B 1 45 ? -9.492 21.578 -1.65 1 96.44 45 THR B CA 1
ATOM 3063 C C . THR B 1 45 ? -8.086 22.172 -1.724 1 96.44 45 THR B C 1
ATOM 3065 O O . THR B 1 45 ? -7.898 23.359 -1.455 1 96.44 45 THR B O 1
ATOM 3068 N N . LEU B 1 46 ? -7.137 21.375 -2.117 1 95.56 46 LEU B N 1
ATOM 3069 C CA . LEU B 1 46 ? -5.754 21.828 -2.219 1 95.56 46 LEU B CA 1
ATOM 3070 C C . LEU B 1 46 ? -5.625 22.953 -3.234 1 95.56 46 LEU B C 1
ATOM 3072 O O . LEU B 1 46 ? -4.918 23.938 -2.992 1 95.56 46 LEU B O 1
ATOM 3076 N N . ASN B 1 47 ? -6.301 22.844 -4.332 1 94.31 47 ASN B N 1
ATOM 3077 C CA . ASN B 1 47 ? -6.25 23.844 -5.383 1 94.31 47 ASN B CA 1
ATOM 3078 C C . ASN B 1 47 ? -6.871 25.156 -4.926 1 94.31 47 ASN B C 1
ATOM 3080 O O . ASN B 1 47 ? -6.422 26.234 -5.324 1 94.31 47 ASN B O 1
ATOM 3084 N N . ILE B 1 48 ? -7.863 25.047 -4.18 1 94.94 48 ILE B N 1
ATOM 3085 C CA . ILE B 1 48 ? -8.484 26.25 -3.631 1 94.94 48 ILE B CA 1
ATOM 3086 C C . ILE B 1 48 ? -7.516 26.938 -2.68 1 94.94 48 ILE B C 1
ATOM 3088 O O . ILE B 1 48 ? -7.344 28.156 -2.74 1 94.94 48 ILE B O 1
ATOM 3092 N N . ILE B 1 49 ? -6.84 26.156 -1.855 1 94.56 49 ILE B N 1
ATOM 3093 C CA . ILE B 1 49 ? -5.859 26.719 -0.924 1 94.56 49 ILE B CA 1
ATOM 3094 C C . ILE B 1 49 ? -4.719 27.359 -1.7 1 94.56 49 ILE B C 1
ATOM 3096 O O . ILE B 1 49 ? -4.273 28.469 -1.36 1 94.56 49 ILE B O 1
ATOM 3100 N N . ALA B 1 50 ? -4.312 26.766 -2.744 1 92.44 50 ALA B N 1
ATOM 3101 C CA . ALA B 1 50 ? -3.195 27.234 -3.557 1 92.44 50 ALA B CA 1
ATOM 3102 C C . ALA B 1 50 ? -3.602 28.469 -4.375 1 92.44 50 ALA B C 1
ATOM 3104 O O . ALA B 1 50 ? -2.744 29.172 -4.91 1 92.44 50 ALA B O 1
ATOM 3105 N N . GLY B 1 51 ? -4.879 28.672 -4.605 1 91.5 51 GLY B N 1
ATOM 3106 C CA . GLY B 1 51 ? -5.371 29.781 -5.395 1 91.5 51 GLY B CA 1
ATOM 3107 C C . GLY B 1 51 ? -5.582 29.438 -6.855 1 91.5 51 GLY B C 1
ATOM 3108 O O . GLY B 1 51 ? -5.793 30.328 -7.688 1 91.5 51 GLY B O 1
ATOM 3109 N N . LEU B 1 52 ? -5.523 28.172 -7.184 1 91.94 52 LEU B N 1
ATOM 3110 C CA . LEU B 1 52 ? -5.684 27.719 -8.555 1 91.94 52 LEU B CA 1
ATOM 3111 C C . LEU B 1 52 ? -7.156 27.516 -8.891 1 91.94 52 LEU B C 1
ATOM 3113 O O . LEU B 1 52 ? -7.52 27.391 -10.062 1 91.94 52 LEU B O 1
ATOM 3117 N N . LEU B 1 53 ? -7.965 27.438 -7.879 1 91.62 53 LEU B N 1
ATOM 3118 C CA . LEU B 1 53 ? -9.414 27.297 -8.008 1 91.62 53 LEU B CA 1
ATOM 3119 C C . LEU B 1 53 ? -10.133 28.203 -7.016 1 91.62 53 LEU B C 1
ATOM 3121 O O . LEU B 1 53 ? -9.711 28.344 -5.863 1 91.62 53 LEU B O 1
ATOM 3125 N N . GLN B 1 54 ? -11.211 28.828 -7.441 1 92.44 54 GLN B N 1
ATOM 3126 C CA . GLN B 1 54 ? -11.961 29.734 -6.578 1 92.44 54 GLN B CA 1
ATOM 3127 C C . GLN B 1 54 ? -13.07 28.984 -5.84 1 92.44 54 GLN B C 1
ATOM 3129 O O . GLN B 1 54 ? -13.789 28.188 -6.434 1 92.44 54 GLN B O 1
ATOM 3134 N N . GLU B 1 55 ? -13.172 29.234 -4.633 1 94.75 55 GLU B N 1
ATOM 3135 C CA . GLU B 1 55 ? -14.25 28.656 -3.838 1 94.75 55 GLU B CA 1
ATOM 3136 C C . GLU B 1 55 ? -15.578 29.359 -4.117 1 94.75 55 GLU B C 1
ATOM 3138 O O . GLU B 1 55 ? -15.594 30.484 -4.605 1 94.75 55 GLU B O 1
ATOM 3143 N N . ASP B 1 56 ? -16.703 28.719 -3.805 1 95.81 56 ASP B N 1
ATOM 3144 C CA . ASP B 1 56 ? -18.031 29.297 -3.969 1 95.81 56 ASP B CA 1
ATOM 3145 C C . ASP B 1 56 ? -18.594 29.766 -2.629 1 95.81 56 ASP B C 1
ATOM 3147 O O . ASP B 1 56 ? -19.656 30.391 -2.578 1 95.81 56 ASP B O 1
ATOM 3151 N N . GLY B 1 57 ? -17.922 29.5 -1.59 1 95.25 57 GLY B N 1
ATOM 3152 C CA . GLY B 1 57 ? -18.266 29.922 -0.242 1 95.25 57 GLY B CA 1
ATOM 3153 C C . GLY B 1 57 ? -17.188 29.609 0.776 1 95.25 57 GLY B C 1
ATOM 3154 O O . GLY B 1 57 ? -16.312 28.781 0.524 1 95.25 57 GLY B O 1
ATOM 3155 N N . GLY B 1 58 ? -17.219 30.312 1.878 1 96.19 58 GLY B N 1
ATOM 3156 C CA . GLY B 1 58 ? -16.234 30.125 2.924 1 96.19 58 GLY B CA 1
ATOM 3157 C C . GLY B 1 58 ? -15.008 31.016 2.748 1 96.19 58 GLY B C 1
ATOM 3158 O O . GLY B 1 58 ? -15.023 31.938 1.934 1 96.19 58 GLY B O 1
ATOM 3159 N N . GLU B 1 59 ? -14.008 30.766 3.613 1 96.06 59 GLU B N 1
ATOM 3160 C CA . GLU B 1 59 ? -12.789 31.562 3.51 1 96.06 59 GLU B CA 1
ATOM 3161 C C . GLU B 1 59 ? -11.57 30.797 4 1 96.06 59 GLU B C 1
ATOM 3163 O O . GLU B 1 59 ? -11.711 29.781 4.699 1 96.06 59 GLU B O 1
ATOM 3168 N N . ILE B 1 60 ? -10.453 31.234 3.586 1 95.56 60 ILE B N 1
ATOM 3169 C CA . ILE B 1 60 ? -9.172 30.656 3.984 1 95.56 60 ILE B CA 1
ATOM 3170 C C . ILE B 1 60 ? -8.273 31.734 4.562 1 95.56 60 ILE B C 1
ATOM 3172 O O . ILE B 1 60 ? -8.141 32.812 3.98 1 95.56 60 ILE B O 1
ATOM 3176 N N . LEU B 1 61 ? -7.766 31.438 5.707 1 95.12 61 LEU B N 1
ATOM 3177 C CA . LEU B 1 61 ? -6.824 32.344 6.348 1 95.12 61 LEU B CA 1
ATOM 3178 C C . LEU B 1 61 ? -5.434 31.734 6.426 1 95.12 61 LEU B C 1
ATOM 3180 O O . LEU B 1 61 ? -5.289 30.547 6.742 1 95.12 61 LEU B O 1
ATOM 3184 N N . ILE B 1 62 ? -4.434 32.531 6.113 1 92.25 62 ILE B N 1
ATOM 3185 C CA . ILE B 1 62 ? -3.035 32.156 6.312 1 92.25 62 ILE B CA 1
ATOM 3186 C C . ILE B 1 62 ? -2.383 33.125 7.289 1 92.25 62 ILE B C 1
ATOM 3188 O O . ILE B 1 62 ? -2.344 34.344 7.035 1 92.25 62 ILE B O 1
ATOM 3192 N N . SER B 1 63 ? -1.931 32.594 8.328 1 90.31 63 SER B N 1
ATOM 3193 C CA . SER B 1 63 ? -1.389 33.438 9.398 1 90.31 63 SER B CA 1
ATOM 3194 C C . SER B 1 63 ? -2.369 34.531 9.789 1 90.31 63 SER B C 1
ATOM 3196 O O . SER B 1 63 ? -1.986 35.688 9.914 1 90.31 63 SER B O 1
ATOM 3198 N N . GLY B 1 64 ? -3.65 34.219 9.719 1 90.56 64 GLY B N 1
ATOM 3199 C CA . GLY B 1 64 ? -4.691 35.125 10.188 1 90.56 64 GLY B CA 1
ATOM 3200 C C . GLY B 1 64 ? -5.188 36.062 9.102 1 90.56 64 GLY B C 1
ATOM 3201 O O . GLY B 1 64 ? -6.137 36.812 9.32 1 90.56 64 GLY B O 1
ATOM 3202 N N . LYS B 1 65 ? -4.594 36 7.965 1 90.94 65 LYS B N 1
ATOM 3203 C CA . LYS B 1 65 ? -4.973 36.906 6.883 1 90.94 65 LYS B CA 1
ATOM 3204 C C . LYS B 1 65 ? -5.785 36.188 5.816 1 90.94 65 LYS B C 1
ATOM 3206 O O . LYS B 1 65 ? -5.395 35.094 5.355 1 90.94 65 LYS B O 1
ATOM 3211 N N . ASN B 1 66 ? -6.859 36.781 5.488 1 92.5 66 ASN B N 1
ATOM 3212 C CA . ASN B 1 66 ? -7.699 36.25 4.434 1 92.5 66 ASN B CA 1
ATOM 3213 C C . ASN B 1 66 ? -7.004 36.281 3.078 1 92.5 66 ASN B C 1
ATOM 3215 O O . ASN B 1 66 ? -6.504 37.344 2.67 1 92.5 66 ASN B O 1
ATOM 3219 N N . ILE B 1 67 ? -6.965 35.219 2.369 1 89 67 ILE B N 1
ATOM 3220 C CA . ILE B 1 67 ? -6.141 35.125 1.167 1 89 67 ILE B CA 1
ATOM 3221 C C . ILE B 1 67 ? -7.02 35.281 -0.072 1 89 67 ILE B C 1
ATOM 3223 O O . ILE B 1 67 ? -6.535 35.188 -1.201 1 89 67 ILE B O 1
ATOM 3227 N N . LYS B 1 68 ? -8.281 35.469 0.062 1 83.31 68 LYS B N 1
ATOM 3228 C CA . LYS B 1 68 ? -9.227 35.5 -1.05 1 83.31 68 LYS B CA 1
ATOM 3229 C C . LYS B 1 68 ? -8.742 36.469 -2.139 1 83.31 68 LYS B C 1
ATOM 3231 O O . LYS B 1 68 ? -8.805 36.125 -3.326 1 83.31 68 LYS B O 1
ATOM 3236 N N . ASN B 1 69 ? -8.188 37.625 -1.802 1 82.69 69 ASN B N 1
ATOM 3237 C CA . ASN B 1 69 ? -7.797 38.625 -2.793 1 82.69 69 ASN B CA 1
ATOM 3238 C C . ASN B 1 69 ? -6.285 38.688 -2.977 1 82.69 69 ASN B C 1
ATOM 3240 O O . ASN B 1 69 ? -5.754 39.625 -3.555 1 82.69 69 ASN B O 1
ATOM 3244 N N . ILE B 1 70 ? -5.629 37.625 -2.49 1 86.5 70 ILE B N 1
ATOM 3245 C CA . ILE B 1 70 ? -4.184 37.594 -2.654 1 86.5 70 ILE B CA 1
ATOM 3246 C C . ILE B 1 70 ? -3.83 36.719 -3.852 1 86.5 70 ILE B C 1
ATOM 3248 O O . ILE B 1 70 ? -4.273 35.562 -3.939 1 86.5 70 ILE B O 1
ATOM 3252 N N . PRO B 1 71 ? -3.076 37.281 -4.762 1 83.75 71 PRO B N 1
ATOM 3253 C CA . PRO B 1 71 ? -2.662 36.469 -5.914 1 83.75 71 PRO B CA 1
ATOM 3254 C C . PRO B 1 71 ? -1.827 35.25 -5.516 1 83.75 71 PRO B C 1
ATOM 3256 O O . PRO B 1 71 ? -1.175 35.25 -4.469 1 83.75 71 PRO B O 1
ATOM 3259 N N . VAL B 1 72 ? -1.852 34.219 -6.371 1 83.88 72 VAL B N 1
ATOM 3260 C CA . VAL B 1 72 ? -1.227 32.938 -6.125 1 83.88 72 VAL B CA 1
ATOM 3261 C C . VAL B 1 72 ? 0.251 33.125 -5.793 1 83.88 72 VAL B C 1
ATOM 3263 O O . VAL B 1 72 ? 0.757 32.562 -4.828 1 83.88 72 VAL B O 1
ATOM 3266 N N . GLU B 1 73 ? 0.893 34.031 -6.52 1 80.94 73 GLU B N 1
ATOM 3267 C CA . GLU B 1 73 ? 2.338 34.219 -6.41 1 80.94 73 GLU B CA 1
ATOM 3268 C C . GLU B 1 73 ? 2.717 34.875 -5.094 1 80.94 73 GLU B C 1
ATOM 3270 O O . GLU B 1 73 ? 3.877 34.844 -4.68 1 80.94 73 GLU B O 1
ATOM 3275 N N . LYS B 1 74 ? 1.729 35.438 -4.438 1 83.12 74 LYS B N 1
ATOM 3276 C CA . LYS B 1 74 ? 2.01 36.188 -3.223 1 83.12 74 LYS B CA 1
ATOM 3277 C C . LYS B 1 74 ? 1.536 35.438 -1.984 1 83.12 74 LYS B C 1
ATOM 3279 O O . LYS B 1 74 ? 1.711 35.906 -0.858 1 83.12 74 LYS B O 1
ATOM 3284 N N . ARG B 1 75 ? 0.986 34.25 -2.16 1 84.88 75 ARG B N 1
ATOM 3285 C CA . ARG B 1 75 ? 0.422 33.5 -1.049 1 84.88 75 ARG B CA 1
ATOM 3286 C C . ARG B 1 75 ? 1.517 32.781 -0.258 1 84.88 75 ARG B C 1
ATOM 3288 O O . ARG B 1 75 ? 1.279 32.312 0.858 1 84.88 75 ARG B O 1
ATOM 3295 N N . GLU B 1 76 ? 2.711 32.75 -0.8 1 89.06 76 GLU B N 1
ATOM 3296 C CA . GLU B 1 76 ? 3.83 32.031 -0.185 1 89.06 76 GLU B CA 1
ATOM 3297 C C . GLU B 1 76 ? 3.512 30.547 0.009 1 89.06 76 GLU B C 1
ATOM 3299 O O . GLU B 1 76 ? 3.871 29.969 1.031 1 89.06 76 GLU B O 1
ATOM 3304 N N . ILE B 1 77 ? 2.672 30.094 -0.833 1 93.06 77 ILE B N 1
ATOM 3305 C CA . ILE B 1 77 ? 2.283 28.688 -0.873 1 93.06 77 ILE B CA 1
ATOM 3306 C C . ILE B 1 77 ? 2.82 28.031 -2.146 1 93.06 77 ILE B C 1
ATOM 3308 O O . ILE B 1 77 ? 2.768 28.625 -3.225 1 93.06 77 ILE B O 1
ATOM 3312 N N . VAL B 1 78 ? 3.369 26.875 -1.947 1 93 78 VAL B N 1
ATOM 3313 C CA . VAL B 1 78 ? 3.828 26.125 -3.111 1 93 78 VAL B CA 1
ATOM 3314 C C . VAL B 1 78 ? 3.168 24.75 -3.135 1 93 78 VAL B C 1
ATOM 3316 O O . VAL B 1 78 ? 3.039 24.109 -2.094 1 93 78 VAL B O 1
ATOM 3319 N N . ILE B 1 79 ? 2.738 24.375 -4.285 1 93.38 79 ILE B N 1
ATOM 3320 C CA . ILE B 1 79 ? 2.084 23.078 -4.457 1 93.38 79 ILE B CA 1
ATOM 3321 C C . ILE B 1 79 ? 2.959 22.156 -5.309 1 93.38 79 ILE B C 1
ATOM 3323 O O . ILE B 1 79 ? 3.562 22.609 -6.289 1 93.38 79 ILE B O 1
ATOM 3327 N N . VAL B 1 80 ? 3.107 20.938 -4.809 1 92.75 80 VAL B N 1
ATOM 3328 C CA . VAL B 1 80 ? 3.73 19.875 -5.586 1 92.75 80 VAL B CA 1
ATOM 3329 C C . VAL B 1 80 ? 2.664 18.891 -6.062 1 92.75 80 VAL B C 1
ATOM 3331 O O . VAL B 1 80 ? 1.984 18.266 -5.25 1 92.75 80 VAL B O 1
ATOM 3334 N N . PHE B 1 81 ? 2.637 18.719 -7.414 1 87.62 81 PHE B N 1
ATOM 3335 C CA . PHE B 1 81 ? 1.6 17.875 -8.008 1 87.62 81 PHE B CA 1
ATOM 3336 C C . PHE B 1 81 ? 2.072 16.438 -8.133 1 87.62 81 PHE B C 1
ATOM 3338 O O . PHE B 1 81 ? 3.268 16.156 -8.031 1 87.62 81 PHE B O 1
ATOM 3345 N N . GLN B 1 82 ? 1.099 15.617 -8.453 1 82.12 82 GLN B N 1
ATOM 3346 C CA . GLN B 1 82 ? 1.348 14.195 -8.641 1 82.12 82 GLN B CA 1
ATOM 3347 C C . GLN B 1 82 ? 2.254 13.945 -9.852 1 82.12 82 GLN B C 1
ATOM 3349 O O . GLN B 1 82 ? 3.121 13.07 -9.812 1 82.12 82 GLN B O 1
ATOM 3354 N N . GLU B 1 83 ? 2.127 14.547 -11 1 82.12 83 GLU B N 1
ATOM 3355 C CA . GLU B 1 83 ? 2.9 14.367 -12.227 1 82.12 83 GLU B CA 1
ATOM 3356 C C . GLU B 1 83 ? 4.234 15.109 -12.148 1 82.12 83 GLU B C 1
ATOM 3358 O O . GLU B 1 83 ? 4.934 15.242 -13.156 1 82.12 83 GLU B O 1
ATOM 3363 N N . TYR B 1 84 ? 4.809 15.375 -11.242 1 83.69 84 TYR B N 1
ATOM 3364 C CA . TYR B 1 84 ? 6.062 16.062 -10.945 1 83.69 84 TYR B CA 1
ATOM 3365 C C . TYR B 1 84 ? 6.078 17.469 -11.523 1 83.69 84 TYR B C 1
ATOM 3367 O O . TYR B 1 84 ? 6.559 18.406 -10.875 1 83.69 84 TYR B O 1
ATOM 3375 N N . MET B 1 85 ? 5.586 17.609 -12.836 1 86.19 85 MET B N 1
ATOM 3376 C CA . MET B 1 85 ? 5.488 18.859 -13.57 1 86.19 85 MET B CA 1
ATOM 3377 C C . MET B 1 85 ? 6.848 19.547 -13.672 1 86.19 85 MET B C 1
ATOM 3379 O O . MET B 1 85 ? 6.969 20.75 -13.398 1 86.19 85 MET B O 1
ATOM 3383 N N . LEU B 1 86 ? 7.906 18.75 -13.875 1 93.44 86 LEU B N 1
ATOM 3384 C CA . LEU B 1 86 ? 9.242 19.297 -14.078 1 93.44 86 LEU B CA 1
ATOM 3385 C C . LEU B 1 86 ? 9.367 19.938 -15.461 1 93.44 86 LEU B C 1
ATOM 3387 O O . LEU B 1 86 ? 8.711 19.5 -16.406 1 93.44 86 LEU B O 1
ATOM 3391 N N . PHE B 1 87 ? 10.203 20.984 -15.539 1 93.38 87 PHE B N 1
ATOM 3392 C CA . PHE B 1 87 ? 10.508 21.562 -16.844 1 93.38 87 PHE B CA 1
ATOM 3393 C C . PHE B 1 87 ? 11.453 20.672 -17.625 1 93.38 87 PHE B C 1
ATOM 3395 O O . PHE B 1 87 ? 12.617 20.5 -17.266 1 93.38 87 PHE B O 1
ATOM 3402 N N . PRO B 1 88 ? 10.945 20.172 -18.703 1 92.94 88 PRO B N 1
ATOM 3403 C CA . PRO B 1 88 ? 11.742 19.172 -19.422 1 92.94 88 PRO B CA 1
ATOM 3404 C C . PRO B 1 88 ? 13 19.766 -20.047 1 92.94 88 PRO B C 1
ATOM 3406 O O . PRO B 1 88 ? 13.984 19.062 -20.281 1 92.94 88 PRO B O 1
ATOM 3409 N N . HIS B 1 89 ? 12.977 21.062 -20.297 1 93.81 89 HIS B N 1
ATOM 3410 C CA . HIS B 1 89 ? 14.086 21.719 -20.984 1 93.81 89 HIS B CA 1
ATOM 3411 C C . HIS B 1 89 ? 15.102 22.281 -20 1 93.81 89 HIS B C 1
ATOM 3413 O O . HIS B 1 89 ? 16.109 22.859 -20.406 1 93.81 89 HIS B O 1
ATOM 3419 N N . LEU B 1 90 ? 14.867 22.172 -18.719 1 96.44 90 LEU B N 1
ATOM 3420 C CA . LEU B 1 90 ? 15.797 22.594 -17.688 1 96.44 90 LEU B CA 1
ATOM 3421 C C . LEU B 1 90 ? 16.422 21.391 -17 1 96.44 90 LEU B C 1
ATOM 3423 O O . LEU B 1 90 ? 15.766 20.375 -16.781 1 96.44 90 LEU B O 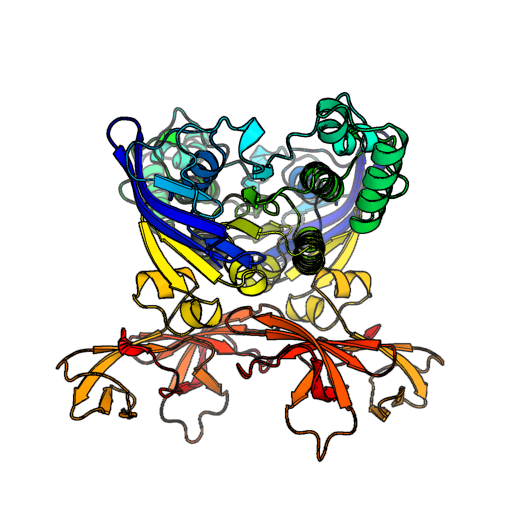1
ATOM 3427 N N . ASN B 1 91 ? 17.625 21.547 -16.719 1 97.5 91 ASN B N 1
ATOM 3428 C CA . ASN B 1 91 ? 18.266 20.484 -15.953 1 97.5 91 ASN B CA 1
ATOM 3429 C C . ASN B 1 91 ? 17.859 20.531 -14.484 1 97.5 91 ASN B C 1
ATOM 3431 O O . ASN B 1 91 ? 17.094 21.406 -14.078 1 97.5 91 ASN B O 1
ATOM 3435 N N . VAL B 1 92 ? 18.328 19.594 -13.711 1 98.06 92 VAL B N 1
ATOM 3436 C CA . VAL B 1 92 ? 17.969 19.453 -12.305 1 98.06 92 VAL B CA 1
ATOM 3437 C C . VAL B 1 92 ? 18.281 20.75 -11.555 1 98.06 92 VAL B C 1
ATOM 3439 O O . VAL B 1 92 ? 17.438 21.266 -10.828 1 98.06 92 VAL B O 1
ATOM 3442 N N . TYR B 1 93 ? 19.453 21.281 -11.766 1 98.06 93 TYR B N 1
ATOM 3443 C CA . TYR B 1 93 ? 19.875 22.516 -11.109 1 98.06 93 TYR B CA 1
ATOM 3444 C C . TYR B 1 93 ? 18.922 23.656 -11.43 1 98.06 93 TYR B C 1
ATOM 3446 O O . TYR B 1 93 ? 18.438 24.344 -10.531 1 98.06 93 TYR B O 1
ATOM 3454 N N . ASN B 1 94 ? 18.594 23.828 -12.625 1 97.06 94 ASN B N 1
ATOM 3455 C CA . ASN B 1 94 ? 17.766 24.938 -13.062 1 97.06 94 ASN B CA 1
ATOM 3456 C C . ASN B 1 94 ? 16.312 24.75 -12.664 1 97.06 94 ASN B C 1
ATOM 3458 O O . ASN B 1 94 ? 15.594 25.719 -12.43 1 97.06 94 ASN B O 1
ATOM 3462 N N . ASN B 1 95 ? 15.875 23.516 -12.664 1 97.5 95 ASN B N 1
ATOM 3463 C CA . ASN B 1 95 ? 14.547 23.25 -12.125 1 97.5 95 ASN B CA 1
ATOM 3464 C C . ASN B 1 95 ? 14.414 23.734 -10.688 1 97.5 95 ASN B C 1
ATOM 3466 O O . ASN B 1 95 ? 13.469 24.453 -10.352 1 97.5 95 ASN B O 1
ATOM 3470 N N . ILE B 1 96 ? 15.398 23.391 -9.914 1 97.56 96 ILE B N 1
ATOM 3471 C CA . ILE B 1 96 ? 15.375 23.734 -8.492 1 97.56 96 ILE B CA 1
ATOM 3472 C C . ILE B 1 96 ? 15.57 25.25 -8.328 1 97.56 96 ILE B C 1
ATOM 3474 O O . ILE B 1 96 ? 14.953 25.875 -7.461 1 97.56 96 ILE B O 1
ATOM 3478 N N . ALA B 1 97 ? 16.344 25.844 -9.219 1 97.12 97 ALA B N 1
ATOM 3479 C CA . ALA B 1 97 ? 16.672 27.266 -9.117 1 97.12 97 ALA B CA 1
ATOM 3480 C C . ALA B 1 97 ? 15.578 28.141 -9.719 1 97.12 97 ALA B C 1
ATOM 3482 O O . ALA B 1 97 ? 15.609 29.359 -9.578 1 97.12 97 ALA B O 1
ATOM 3483 N N . PHE B 1 98 ? 14.68 27.562 -10.305 1 93.62 98 PHE B N 1
ATOM 3484 C CA . PHE B 1 98 ? 13.727 28.297 -11.141 1 93.62 98 PHE B CA 1
ATOM 3485 C C . PHE B 1 98 ? 13.055 29.406 -10.352 1 93.62 98 PHE B C 1
ATOM 3487 O O . PHE B 1 98 ? 13.078 30.578 -10.773 1 93.62 98 PHE B O 1
ATOM 3494 N N . GLY B 1 99 ? 12.477 29.047 -9.234 1 91.06 99 GLY B N 1
ATOM 3495 C CA . GLY B 1 99 ? 11.789 30.031 -8.414 1 91.06 99 GLY B CA 1
ATOM 3496 C C . GLY B 1 99 ? 12.711 31.141 -7.914 1 91.06 99 GLY B C 1
ATOM 3497 O O . GLY B 1 99 ? 12.305 32.281 -7.828 1 91.06 99 GLY B O 1
ATOM 3498 N N . LEU B 1 100 ? 13.883 30.797 -7.602 1 94.31 100 LEU B N 1
ATOM 3499 C CA . LEU B 1 100 ? 14.859 31.766 -7.129 1 94.31 100 LEU B CA 1
ATOM 3500 C C . LEU B 1 100 ? 15.242 32.719 -8.25 1 94.31 100 LEU B C 1
ATOM 3502 O O . LEU B 1 100 ? 15.406 33.938 -8.008 1 94.31 100 LEU B O 1
ATOM 3506 N N . ASN B 1 101 ? 15.375 32.156 -9.398 1 93.06 101 ASN B N 1
ATOM 3507 C CA . ASN B 1 101 ? 15.672 32.969 -10.562 1 93.06 101 ASN B CA 1
ATOM 3508 C C . ASN B 1 101 ? 14.547 33.969 -10.852 1 93.06 101 ASN B C 1
ATOM 3510 O O . ASN B 1 101 ? 14.797 35.125 -11.172 1 93.06 101 ASN B O 1
ATOM 3514 N N . MET B 1 102 ? 13.406 33.5 -10.711 1 89.44 102 MET B N 1
ATOM 3515 C CA . MET B 1 102 ? 12.242 34.375 -10.953 1 89.44 102 MET B CA 1
ATOM 3516 C C . MET B 1 102 ? 12.164 35.5 -9.938 1 89.44 102 MET B C 1
ATOM 3518 O O . MET B 1 102 ? 11.703 36.594 -10.258 1 89.44 102 MET B O 1
ATOM 3522 N N . ARG B 1 103 ? 12.625 35.219 -8.75 1 90.38 103 ARG B N 1
ATOM 3523 C CA . ARG B 1 103 ? 12.656 36.25 -7.688 1 90.38 103 ARG B CA 1
ATOM 3524 C C . ARG B 1 103 ? 13.875 37.125 -7.824 1 90.38 103 ARG B C 1
ATOM 3526 O O . ARG B 1 103 ? 14.102 38 -6.988 1 90.38 103 ARG B O 1
ATOM 3533 N N . LYS B 1 104 ? 14.703 36.906 -8.781 1 92.06 104 LYS B N 1
ATOM 3534 C CA . LYS B 1 104 ? 15.906 37.688 -9.078 1 92.06 104 LYS B CA 1
ATOM 3535 C C . LYS B 1 104 ? 16.859 37.719 -7.883 1 92.06 104 LYS B C 1
ATOM 3537 O O . LYS B 1 104 ? 17.359 38.75 -7.504 1 92.06 104 LYS B O 1
ATOM 3542 N N . GLU B 1 105 ? 16.922 36.594 -7.316 1 92 105 GLU B N 1
ATOM 3543 C CA . GLU B 1 105 ? 17.875 36.438 -6.219 1 92 105 GLU B CA 1
ATOM 3544 C C . GLU B 1 105 ? 19.312 36.5 -6.727 1 92 105 GLU B C 1
ATOM 3546 O O . GLU B 1 105 ? 19.578 36.281 -7.906 1 92 105 GLU B O 1
ATOM 3551 N N . ASN B 1 106 ? 20.203 36.812 -5.793 1 94.81 106 ASN B N 1
ATOM 3552 C CA . ASN B 1 106 ? 21.625 36.844 -6.109 1 94.81 106 ASN B CA 1
ATOM 3553 C C . ASN B 1 106 ? 22.141 35.469 -6.547 1 94.81 106 ASN B C 1
ATOM 3555 O O . ASN B 1 106 ? 21.781 34.469 -5.961 1 94.81 106 ASN B O 1
ATOM 3559 N N . LYS B 1 107 ? 23.016 35.531 -7.57 1 94.56 107 LYS B N 1
ATOM 3560 C CA . LYS B 1 107 ? 23.531 34.312 -8.156 1 94.56 107 LYS B CA 1
ATOM 3561 C C . LYS B 1 107 ? 24.25 33.469 -7.113 1 94.56 107 LYS B C 1
ATOM 3563 O O . LYS B 1 107 ? 24.156 32.25 -7.113 1 94.56 107 LYS B O 1
ATOM 3568 N N . ASN B 1 108 ? 24.953 34.094 -6.301 1 95.88 108 ASN B N 1
ATOM 3569 C CA . ASN B 1 108 ? 25.672 33.375 -5.262 1 95.88 108 ASN B CA 1
ATOM 3570 C C . ASN B 1 108 ? 24.719 32.75 -4.258 1 95.88 108 ASN B C 1
ATOM 3572 O O . ASN B 1 108 ? 24.953 31.609 -3.822 1 95.88 108 ASN B O 1
ATOM 3576 N N . ARG B 1 109 ? 23.719 33.438 -3.965 1 94.38 109 ARG B N 1
ATOM 3577 C CA . ARG B 1 109 ? 22.703 32.938 -3.043 1 94.38 109 ARG B CA 1
ATOM 3578 C C . ARG B 1 109 ? 21.953 31.766 -3.664 1 94.38 109 ARG B C 1
ATOM 3580 O O . ARG B 1 109 ? 21.656 30.781 -2.984 1 94.38 109 ARG B O 1
ATOM 3587 N N . ILE B 1 110 ? 21.719 31.922 -4.918 1 96.56 110 ILE B N 1
ATOM 3588 C CA . ILE B 1 110 ? 21.031 30.844 -5.637 1 96.56 110 ILE B CA 1
ATOM 3589 C C . ILE B 1 110 ? 21.875 29.578 -5.598 1 96.56 110 ILE B C 1
ATOM 3591 O O . ILE B 1 110 ? 21.359 28.5 -5.27 1 96.56 110 ILE B O 1
ATOM 3595 N N . LYS B 1 111 ? 23.125 29.75 -5.906 1 96.62 111 LYS B N 1
ATOM 3596 C CA . LYS B 1 111 ? 24.031 28.609 -5.914 1 96.62 111 LYS B CA 1
ATOM 3597 C C . LYS B 1 111 ? 24.094 27.938 -4.543 1 96.62 111 LYS B C 1
ATOM 3599 O O . LYS B 1 111 ? 24.031 26.703 -4.445 1 96.62 111 LYS B O 1
ATOM 3604 N N . GLU B 1 112 ? 24.141 28.688 -3.578 1 96.25 112 GLU B N 1
ATOM 3605 C CA . GLU B 1 112 ? 24.203 28.172 -2.217 1 96.25 112 GLU B CA 1
ATOM 3606 C C . GLU B 1 112 ? 22.922 27.422 -1.849 1 96.25 112 GLU B C 1
ATOM 3608 O O . GLU B 1 112 ? 22.969 26.312 -1.33 1 96.25 112 GLU B O 1
ATOM 3613 N N . LYS B 1 113 ? 21.812 28.031 -2.088 1 95.31 113 LYS B N 1
ATOM 3614 C CA . LYS B 1 113 ? 20.516 27.438 -1.75 1 95.31 113 LYS B CA 1
ATOM 3615 C C . LYS B 1 113 ? 20.281 26.156 -2.527 1 95.31 113 LYS B C 1
ATOM 3617 O O . LYS B 1 113 ? 19.844 25.141 -1.956 1 95.31 113 LYS B O 1
ATOM 3622 N N . VAL B 1 114 ? 20.609 26.172 -3.783 1 97.06 114 VAL B N 1
ATOM 3623 C CA . VAL B 1 114 ? 20.391 25.016 -4.637 1 97.06 114 VAL B CA 1
ATOM 3624 C C . VAL B 1 114 ? 21.281 23.859 -4.18 1 97.06 114 VAL B C 1
ATOM 3626 O O . VAL B 1 114 ? 20.844 22.719 -4.09 1 97.06 114 VAL B O 1
ATOM 3629 N N . ASN B 1 115 ? 22.484 24.172 -3.889 1 96.88 115 ASN B N 1
ATOM 3630 C CA . ASN B 1 115 ? 23.406 23.141 -3.434 1 96.88 115 ASN B CA 1
ATOM 3631 C C . ASN B 1 115 ? 22.938 22.516 -2.125 1 96.88 115 ASN B C 1
ATOM 3633 O O . ASN B 1 115 ? 23.062 21.297 -1.938 1 96.88 115 ASN B O 1
ATOM 3637 N N . LYS B 1 116 ? 22.453 23.312 -1.283 1 95.88 116 LYS B N 1
ATOM 3638 C CA . LYS B 1 116 ? 21.922 22.812 -0.019 1 95.88 116 LYS B CA 1
ATOM 3639 C C 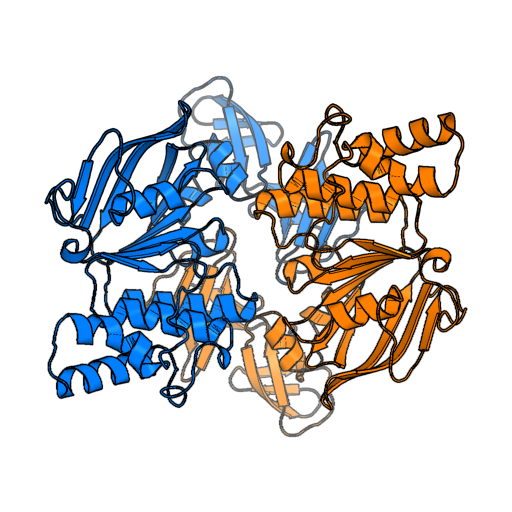. LYS B 1 116 ? 20.75 21.859 -0.253 1 95.88 116 LYS B C 1
ATOM 3641 O O . LYS B 1 116 ? 20.672 20.797 0.376 1 95.88 116 LYS B O 1
ATOM 3646 N N . ILE B 1 117 ? 19.906 22.203 -1.122 1 95.81 117 ILE B N 1
ATOM 3647 C CA . ILE B 1 117 ? 18.734 21.391 -1.453 1 95.81 117 ILE B CA 1
ATOM 3648 C C . ILE B 1 117 ? 19.172 20.078 -2.076 1 95.81 117 ILE B C 1
ATOM 3650 O O . ILE B 1 117 ? 18.656 19.016 -1.729 1 95.81 117 ILE B O 1
ATOM 3654 N N . LEU B 1 118 ? 20.125 20.188 -2.99 1 96.94 118 LEU B N 1
ATOM 3655 C CA . LEU B 1 118 ? 20.641 18.984 -3.643 1 96.94 118 LEU B CA 1
ATOM 3656 C C . LEU B 1 118 ? 21.219 18.016 -2.615 1 96.94 118 LEU B C 1
ATOM 3658 O O . LEU B 1 118 ? 20.984 16.812 -2.707 1 96.94 118 LEU B O 1
ATOM 3662 N N . GLU B 1 119 ? 21.844 18.547 -1.708 1 95.62 119 GLU B N 1
ATOM 3663 C CA . GLU B 1 119 ? 22.422 17.719 -0.648 1 95.62 119 GLU B CA 1
ATOM 3664 C C . GLU B 1 119 ? 21.328 17.109 0.23 1 95.62 119 GLU B C 1
ATOM 3666 O O . GLU B 1 119 ? 21.359 15.906 0.508 1 95.62 119 GLU B O 1
ATOM 3671 N N . MET B 1 120 ? 20.406 17.875 0.61 1 93.69 120 MET B N 1
ATOM 3672 C CA . MET B 1 120 ? 19.312 17.453 1.492 1 93.69 120 MET B CA 1
ATOM 3673 C C . MET B 1 120 ? 18.5 16.344 0.85 1 93.69 120 MET B C 1
ATOM 3675 O O . MET B 1 120 ? 18.031 15.43 1.538 1 93.69 120 MET B O 1
ATOM 3679 N N . LEU B 1 121 ? 18.391 16.328 -0.47 1 94.62 121 LEU B N 1
ATOM 3680 C CA . LEU B 1 121 ? 17.531 15.383 -1.182 1 94.62 121 LEU B CA 1
ATOM 3681 C C . LEU B 1 121 ? 18.375 14.312 -1.876 1 94.62 121 LEU B C 1
ATOM 3683 O O . LEU B 1 121 ? 17.859 13.57 -2.713 1 94.62 121 LEU B O 1
ATOM 3687 N N . SER B 1 122 ? 19.656 14.266 -1.617 1 93.25 122 SER B N 1
ATOM 3688 C CA . SER B 1 122 ? 20.562 13.273 -2.164 1 93.25 122 SER B CA 1
ATOM 3689 C C . SER B 1 122 ? 20.547 13.273 -3.688 1 93.25 122 SER B C 1
ATOM 3691 O O . SER B 1 122 ? 20.406 12.219 -4.312 1 93.25 122 SER B O 1
ATOM 3693 N N . LEU B 1 123 ? 20.672 14.469 -4.195 1 95.75 123 LEU B N 1
ATOM 3694 C CA . LEU B 1 123 ? 20.641 14.625 -5.648 1 95.75 123 LEU B CA 1
ATOM 3695 C C . LEU B 1 123 ? 21.984 15.078 -6.18 1 95.75 123 LEU B C 1
ATOM 3697 O O . LEU B 1 123 ? 22.109 15.445 -7.352 1 95.75 123 LEU B O 1
ATOM 3701 N N . GLN B 1 124 ? 22.969 15.055 -5.305 1 96.06 124 GLN B N 1
ATOM 3702 C CA . GLN B 1 124 ? 24.297 15.469 -5.727 1 96.06 124 GLN B CA 1
ATOM 3703 C C . GLN B 1 124 ? 24.781 14.625 -6.902 1 96.06 124 GLN B C 1
ATOM 3705 O O . GLN B 1 124 ? 24.594 13.406 -6.922 1 96.06 124 GLN B O 1
ATOM 3710 N N . GLY B 1 125 ? 25.391 15.273 -7.891 1 95.25 125 GLY B N 1
ATOM 3711 C CA . GLY B 1 125 ? 25.906 14.57 -9.062 1 95.25 125 GLY B CA 1
ATOM 3712 C C . GLY B 1 125 ? 24.906 14.531 -10.203 1 95.25 125 GLY B C 1
ATOM 3713 O O . GLY B 1 125 ? 25.25 14.141 -11.32 1 95.25 125 GLY B O 1
ATOM 3714 N N . LEU B 1 126 ? 23.734 14.984 -9.953 1 96.75 126 LEU B N 1
ATOM 3715 C CA . LEU B 1 126 ? 22.688 14.914 -10.977 1 96.75 126 LEU B CA 1
ATOM 3716 C C . LEU B 1 126 ? 22.312 16.312 -11.461 1 96.75 126 LEU B C 1
ATOM 3718 O O . LEU B 1 126 ? 21.344 16.469 -12.211 1 96.75 126 LEU B O 1
ATOM 3722 N N . GLU B 1 127 ? 23.078 17.281 -11.094 1 96.94 127 GLU B N 1
ATOM 3723 C CA . GLU B 1 127 ? 22.75 18.688 -11.297 1 96.94 127 GLU B CA 1
ATOM 3724 C C . GLU B 1 127 ? 22.484 18.984 -12.766 1 96.94 127 GLU B C 1
ATOM 3726 O O . GLU B 1 127 ? 21.609 19.781 -13.094 1 96.94 127 GLU B O 1
ATOM 3731 N N . TYR B 1 128 ? 23.188 18.328 -13.57 1 96.69 128 TYR B N 1
ATOM 3732 C CA . TYR B 1 128 ? 23.156 18.719 -14.969 1 96.69 128 TYR B CA 1
ATOM 3733 C C . TYR B 1 128 ? 22.391 17.719 -15.812 1 96.69 128 TYR B C 1
ATOM 3735 O O . TYR B 1 128 ? 22.312 17.828 -17.031 1 96.69 128 TYR B O 1
ATOM 3743 N N . LYS B 1 129 ? 21.766 16.812 -15.172 1 96.88 129 LYS B N 1
ATOM 3744 C CA . LYS B 1 129 ? 20.875 15.875 -15.867 1 96.88 129 LYS B CA 1
ATOM 3745 C C . LYS B 1 129 ? 19.516 16.516 -16.141 1 96.88 129 LYS B C 1
ATOM 3747 O O . LYS B 1 129 ? 19.109 17.438 -15.43 1 96.88 129 LYS B O 1
ATOM 3752 N N . TYR B 1 130 ? 18.938 16 -17.156 1 95.81 130 TYR B N 1
ATOM 3753 C CA . TYR B 1 130 ? 17.594 16.453 -17.484 1 95.81 130 TYR B CA 1
ATOM 3754 C C . TYR B 1 130 ? 16.547 15.461 -16.984 1 95.81 130 TYR B C 1
ATOM 3756 O O . TYR B 1 130 ? 16.859 14.297 -16.719 1 95.81 130 TYR B O 1
ATOM 3764 N N . PRO B 1 131 ? 15.273 15.875 -16.812 1 94.38 131 PRO B N 1
ATOM 3765 C CA . PRO B 1 131 ? 14.219 15.023 -16.25 1 94.38 131 PRO B CA 1
ATOM 3766 C C . PRO B 1 131 ? 14.094 13.68 -16.969 1 94.38 131 PRO B C 1
ATOM 3768 O O . PRO B 1 131 ? 13.859 12.656 -16.328 1 94.38 131 PRO B O 1
ATOM 3771 N N . LYS B 1 132 ? 14.297 13.648 -18.203 1 91.06 132 LYS B N 1
ATOM 3772 C CA . LYS B 1 132 ? 14.156 12.422 -18.984 1 91.06 132 LYS B CA 1
ATOM 3773 C C . LYS B 1 132 ? 15.203 11.391 -18.578 1 91.06 132 LYS B C 1
ATOM 3775 O O . LYS B 1 132 ? 15.047 10.195 -18.844 1 91.06 132 LYS B O 1
ATOM 3780 N N . GLU B 1 133 ? 16.219 11.844 -17.938 1 93.38 133 GLU B N 1
ATOM 3781 C CA . GLU B 1 133 ? 17.328 10.977 -17.562 1 93.38 133 GLU B CA 1
ATOM 3782 C C . GLU B 1 133 ? 17.188 10.5 -16.109 1 93.38 133 GLU B C 1
ATOM 3784 O O . GLU B 1 133 ? 18.031 9.766 -15.609 1 93.38 133 GLU B O 1
ATOM 3789 N N . LEU B 1 134 ? 16.172 10.922 -15.477 1 92.31 134 LEU B N 1
ATOM 3790 C CA . LEU B 1 134 ? 16.016 10.664 -14.047 1 92.31 134 LEU B CA 1
ATOM 3791 C C . LEU B 1 134 ? 15.008 9.539 -13.812 1 92.31 134 LEU B C 1
ATOM 3793 O O . LEU B 1 134 ? 14.086 9.344 -14.609 1 92.31 134 LEU B O 1
ATOM 3797 N N . SER B 1 135 ? 15.227 8.773 -12.703 1 84.69 135 SER B N 1
ATOM 3798 C CA . SER B 1 135 ? 14.219 7.824 -12.234 1 84.69 135 SER B CA 1
ATOM 3799 C C . SER B 1 135 ? 13.023 8.547 -11.633 1 84.69 135 SER B C 1
ATOM 3801 O O . SER B 1 135 ? 13.086 9.75 -11.359 1 84.69 135 SER B O 1
ATOM 3803 N N . GLY B 1 136 ? 11.914 7.844 -11.477 1 84.12 136 GLY B N 1
ATOM 3804 C CA . GLY B 1 136 ? 10.727 8.414 -10.859 1 84.12 136 GLY B CA 1
ATOM 3805 C C . GLY B 1 136 ? 11 9.023 -9.5 1 84.12 136 GLY B C 1
ATOM 3806 O O . GLY B 1 136 ? 10.547 10.133 -9.203 1 84.12 136 GLY B O 1
ATOM 3807 N N . GLY B 1 137 ? 11.75 8.273 -8.703 1 87.75 137 GLY B N 1
ATOM 3808 C CA . GLY B 1 137 ? 12.102 8.773 -7.387 1 87.75 137 GLY B CA 1
ATOM 3809 C C . GLY B 1 137 ? 12.953 10.039 -7.441 1 87.75 137 GLY B C 1
ATOM 3810 O O . GLY B 1 137 ? 12.773 10.945 -6.629 1 87.75 137 GLY B O 1
ATOM 3811 N N . GLN B 1 138 ? 13.852 10.07 -8.383 1 91.88 138 GLN B N 1
ATOM 3812 C CA . GLN B 1 138 ? 14.688 11.25 -8.57 1 91.88 138 GLN B CA 1
ATOM 3813 C C . GLN B 1 138 ? 13.852 12.445 -9.016 1 91.88 138 GLN B C 1
ATOM 3815 O O . GLN B 1 138 ? 14.023 13.555 -8.508 1 91.88 138 GLN B O 1
ATOM 3820 N N . LYS B 1 139 ? 12.969 12.195 -9.938 1 93.19 139 LYS B N 1
ATOM 3821 C CA . LYS B 1 139 ? 12.086 13.266 -10.406 1 93.19 139 LYS B CA 1
ATOM 3822 C C . LYS B 1 139 ? 11.281 13.859 -9.25 1 93.19 139 LYS B C 1
ATOM 3824 O O . LYS B 1 139 ? 11.141 15.078 -9.148 1 93.19 139 LYS B O 1
ATOM 3829 N N . GLN B 1 140 ? 10.812 12.977 -8.414 1 91.94 140 GLN B N 1
ATOM 3830 C CA . GLN B 1 140 ? 10.031 13.414 -7.262 1 91.94 140 GLN B CA 1
ATOM 3831 C C . GLN B 1 140 ? 10.867 14.289 -6.332 1 91.94 140 GLN B C 1
ATOM 3833 O O . GLN B 1 140 ? 10.383 15.312 -5.836 1 91.94 140 GLN B O 1
ATOM 3838 N N . ARG B 1 141 ? 12.031 13.852 -6.078 1 93.94 141 ARG B N 1
ATOM 3839 C CA . ARG B 1 141 ? 12.922 14.617 -5.215 1 93.94 141 ARG B CA 1
ATOM 3840 C C . ARG B 1 141 ? 13.234 15.984 -5.816 1 93.94 141 ARG B C 1
ATOM 3842 O O . ARG B 1 141 ? 13.297 16.984 -5.102 1 93.94 141 ARG B O 1
ATOM 3849 N N . VAL B 1 142 ? 13.375 16.047 -7.129 1 96.19 142 VAL B N 1
ATOM 3850 C CA . VAL B 1 142 ? 13.625 17.312 -7.801 1 96.19 142 VAL B CA 1
ATOM 3851 C C . VAL B 1 142 ? 12.406 18.234 -7.652 1 96.19 142 VAL B C 1
ATOM 3853 O O . VAL B 1 142 ? 12.547 19.422 -7.375 1 96.19 142 VAL B O 1
ATOM 3856 N N . ALA B 1 143 ? 11.25 17.641 -7.855 1 94.69 143 ALA B N 1
ATOM 3857 C CA . ALA B 1 143 ? 10.016 18.422 -7.715 1 94.69 143 ALA B CA 1
ATOM 3858 C C . ALA B 1 143 ? 9.898 19.016 -6.312 1 94.69 143 ALA B C 1
ATOM 3860 O O . ALA B 1 143 ? 9.57 20.188 -6.156 1 94.69 143 ALA B O 1
ATOM 3861 N N . ILE B 1 144 ? 10.188 18.234 -5.348 1 94.62 144 ILE B N 1
ATOM 3862 C CA . ILE B 1 144 ? 10.141 18.672 -3.957 1 94.62 144 ILE B CA 1
ATOM 3863 C C . ILE B 1 144 ? 11.211 19.734 -3.717 1 94.62 144 ILE B C 1
ATOM 3865 O O . ILE B 1 144 ? 10.953 20.75 -3.062 1 94.62 144 ILE B O 1
ATOM 3869 N N . GLY B 1 145 ? 12.375 19.484 -4.273 1 95.81 145 GLY B N 1
ATOM 3870 C CA . GLY B 1 145 ? 13.453 20.438 -4.148 1 95.81 145 GLY B CA 1
ATOM 3871 C C . GLY B 1 145 ? 13.117 21.797 -4.719 1 95.81 145 GLY B C 1
ATOM 3872 O O . GLY B 1 145 ? 13.422 22.828 -4.113 1 95.81 145 GLY B O 1
ATOM 3873 N N . ARG B 1 146 ? 12.531 21.797 -5.824 1 95.81 146 ARG B N 1
ATOM 3874 C CA . ARG B 1 146 ? 12.094 23.047 -6.449 1 95.81 146 ARG B CA 1
ATOM 3875 C C . ARG B 1 146 ? 11.148 23.812 -5.535 1 95.81 146 ARG B C 1
ATOM 3877 O O . ARG B 1 146 ? 11.273 25.031 -5.387 1 95.81 146 ARG B O 1
ATOM 3884 N N . ALA B 1 147 ? 10.281 23.078 -4.938 1 94.06 147 ALA B N 1
ATOM 3885 C CA . ALA B 1 147 ? 9.312 23.703 -4.039 1 94.06 147 ALA B CA 1
ATOM 3886 C C . ALA B 1 147 ? 9.992 24.25 -2.791 1 94.06 147 ALA B C 1
ATOM 3888 O O . ALA B 1 147 ? 9.672 25.344 -2.334 1 94.06 147 ALA B O 1
ATOM 3889 N N . LEU B 1 148 ? 10.969 23.594 -2.283 1 94.75 148 LEU B N 1
ATOM 3890 C CA . LEU B 1 148 ? 11.625 23.953 -1.024 1 94.75 148 LEU B CA 1
ATOM 3891 C C . LEU B 1 148 ? 12.594 25.109 -1.221 1 94.75 148 LEU B C 1
ATOM 3893 O O . LEU B 1 148 ? 12.875 25.859 -0.281 1 94.75 148 LEU B O 1
ATOM 3897 N N . ALA B 1 149 ? 13.055 25.188 -2.389 1 93.81 149 ALA B N 1
ATOM 3898 C CA . ALA B 1 149 ? 14.094 26.188 -2.678 1 93.81 149 ALA B CA 1
ATOM 3899 C C . ALA B 1 149 ? 13.617 27.594 -2.322 1 93.81 149 ALA B C 1
ATOM 3901 O O . ALA B 1 149 ? 14.398 28.406 -1.833 1 93.81 149 ALA B O 1
ATOM 3902 N N . ILE B 1 150 ? 12.422 27.859 -2.516 1 91.5 150 ILE B N 1
ATOM 3903 C CA . ILE B 1 150 ? 11.945 29.234 -2.32 1 91.5 150 ILE B CA 1
ATOM 3904 C C . ILE B 1 150 ? 11.469 29.406 -0.882 1 91.5 150 ILE B C 1
ATOM 3906 O O . ILE B 1 150 ? 10.93 30.469 -0.526 1 91.5 150 ILE B O 1
ATOM 3910 N N . GLU B 1 151 ? 11.578 28.312 -0.073 1 90.81 151 GLU B N 1
ATOM 3911 C CA . GLU B 1 151 ? 11.266 28.375 1.352 1 90.81 151 GLU B CA 1
ATOM 3912 C C . GLU B 1 151 ? 9.836 28.844 1.584 1 90.81 151 GLU B C 1
ATOM 3914 O O . GLU B 1 151 ? 9.602 29.859 2.246 1 90.81 151 GLU B O 1
ATOM 3919 N N . PRO B 1 152 ? 8.938 28.094 1.154 1 92.88 152 PRO B N 1
ATOM 3920 C CA . PRO B 1 152 ? 7.531 28.469 1.284 1 92.88 152 PRO B CA 1
ATOM 3921 C C . PRO B 1 152 ? 7.043 28.438 2.73 1 92.88 152 PRO B C 1
ATOM 3923 O O . PRO B 1 152 ? 7.586 27.703 3.555 1 92.88 152 PRO B O 1
ATOM 3926 N N . ARG B 1 153 ? 6.02 29.234 2.957 1 92.19 153 ARG B N 1
ATOM 3927 C CA . ARG B 1 153 ? 5.359 29.203 4.258 1 92.19 153 ARG B CA 1
ATOM 3928 C C . ARG B 1 153 ? 4.539 27.922 4.426 1 92.19 153 ARG B C 1
ATOM 3930 O O . ARG B 1 153 ? 4.488 27.344 5.512 1 92.19 153 ARG B O 1
ATOM 3937 N N . VAL B 1 154 ? 3.936 27.594 3.328 1 95.19 154 VAL B N 1
ATOM 3938 C CA . VAL B 1 154 ? 3.109 26.391 3.318 1 95.19 154 VAL B CA 1
ATOM 3939 C C . VAL B 1 154 ? 3.455 25.547 2.1 1 95.19 154 VAL B C 1
ATOM 3941 O O . VAL B 1 154 ? 3.582 26.062 0.988 1 95.19 154 VAL B O 1
ATOM 3944 N N . LEU B 1 155 ? 3.656 24.281 2.389 1 96.31 155 LEU B N 1
ATOM 3945 C CA . LEU B 1 155 ? 3.912 23.312 1.334 1 96.31 155 LEU B CA 1
ATOM 3946 C C . LEU B 1 155 ? 2.715 22.391 1.146 1 96.31 155 LEU B C 1
ATOM 3948 O O . LEU B 1 155 ? 2.234 21.781 2.107 1 96.31 155 LEU B O 1
ATOM 3952 N N . LEU B 1 156 ? 2.162 22.359 -0.072 1 96.94 156 LEU B N 1
ATOM 3953 C CA . LEU B 1 156 ? 1.06 21.469 -0.427 1 96.94 156 LEU B CA 1
ATOM 3954 C C . LEU B 1 156 ? 1.551 20.312 -1.289 1 96.94 156 LEU B C 1
ATOM 3956 O O . LEU B 1 156 ? 2.23 20.531 -2.295 1 96.94 156 LEU B O 1
ATOM 3960 N N . LEU B 1 157 ? 1.248 19.125 -0.856 1 96 157 LEU B N 1
ATOM 3961 C CA . LEU B 1 157 ? 1.634 17.938 -1.597 1 96 157 LEU B CA 1
ATOM 3962 C C . LEU B 1 157 ? 0.404 17.156 -2.053 1 96 157 LEU B C 1
ATOM 3964 O O . LEU B 1 157 ? -0.377 16.688 -1.226 1 96 157 LEU B O 1
ATOM 3968 N N . ASP B 1 158 ? 0.243 17.047 -3.314 1 94.12 158 ASP B N 1
ATOM 3969 C CA . ASP B 1 158 ? -0.907 16.344 -3.883 1 94.12 158 ASP B CA 1
ATOM 3970 C C . ASP B 1 158 ? -0.52 14.953 -4.371 1 94.12 158 ASP B C 1
ATOM 3972 O O . ASP B 1 158 ? -0.119 14.781 -5.523 1 94.12 158 ASP B O 1
ATOM 3976 N N . GLU B 1 159 ? -0.673 13.953 -3.496 1 89.88 159 GLU B N 1
ATOM 3977 C CA . GLU B 1 159 ? -0.381 12.547 -3.75 1 89.88 159 GLU B CA 1
ATOM 3978 C C . GLU B 1 159 ? 1.024 12.367 -4.32 1 89.88 159 GLU B C 1
ATOM 3980 O O . GLU B 1 159 ? 1.204 11.719 -5.348 1 89.88 159 GLU B O 1
ATOM 3985 N N . PRO B 1 160 ? 1.986 12.758 -3.576 1 88.69 160 PRO B N 1
ATOM 3986 C CA . PRO B 1 160 ? 3.342 12.836 -4.129 1 88.69 160 PRO B CA 1
ATOM 3987 C C . PRO B 1 160 ? 4 11.469 -4.277 1 88.69 160 PRO B C 1
ATOM 3989 O O . PRO B 1 160 ? 4.977 11.328 -5.02 1 88.69 160 PRO B O 1
ATOM 3992 N N . PHE B 1 161 ? 3.418 10.445 -3.684 1 85.56 161 PHE B N 1
ATOM 3993 C CA . PHE B 1 161 ? 4.176 9.195 -3.637 1 85.56 161 PHE B CA 1
ATOM 3994 C C . PHE B 1 161 ? 3.441 8.086 -4.375 1 85.56 161 PHE B C 1
ATOM 3996 O O . PHE B 1 161 ? 3.893 6.941 -4.395 1 85.56 161 PHE B O 1
ATOM 4003 N N . THR B 1 162 ? 2.385 8.297 -5.035 1 76 162 THR B N 1
ATOM 4004 C CA . THR B 1 162 ? 1.489 7.285 -5.594 1 76 162 THR B CA 1
ATOM 4005 C C . THR B 1 162 ? 2.125 6.609 -6.805 1 76 162 THR B C 1
ATOM 4007 O O . THR B 1 162 ? 1.842 5.441 -7.09 1 76 162 THR B O 1
ATOM 4010 N N . SER B 1 163 ? 2.949 7.234 -7.484 1 68.38 163 SER B N 1
ATOM 4011 C CA . SER B 1 163 ? 3.471 6.707 -8.742 1 68.38 163 SER B CA 1
ATOM 4012 C C . SER B 1 163 ? 4.738 5.895 -8.516 1 68.38 163 SER B C 1
ATOM 4014 O O . SER B 1 163 ? 5.273 5.293 -9.453 1 68.38 163 SER B O 1
ATOM 4016 N N . LEU B 1 164 ? 5.164 5.84 -7.309 1 71.56 164 LEU B N 1
ATOM 4017 C CA . LEU B 1 164 ? 6.441 5.207 -7.004 1 71.56 164 LEU B CA 1
ATOM 4018 C C . LEU B 1 164 ? 6.242 3.77 -6.535 1 71.56 164 LEU B C 1
ATOM 4020 O O . LEU B 1 164 ? 5.191 3.434 -5.98 1 71.56 164 LEU B O 1
ATOM 4024 N N . ASP B 1 165 ? 7.215 2.961 -6.883 1 75.19 165 ASP B N 1
ATOM 4025 C CA . ASP B 1 165 ? 7.203 1.624 -6.297 1 75.19 165 ASP B CA 1
ATOM 4026 C C . ASP B 1 165 ? 7.332 1.69 -4.777 1 75.19 165 ASP B C 1
ATOM 4028 O O . ASP B 1 165 ? 7.738 2.717 -4.227 1 75.19 165 ASP B O 1
ATOM 4032 N N . ILE B 1 166 ? 7.012 0.643 -4.141 1 69.56 166 ILE B N 1
ATOM 4033 C CA . ILE B 1 166 ? 6.816 0.605 -2.695 1 69.56 166 ILE B CA 1
ATOM 4034 C C . ILE B 1 166 ? 8.125 0.964 -1.989 1 69.56 166 ILE B C 1
ATOM 4036 O O . ILE B 1 166 ? 8.125 1.743 -1.032 1 69.56 166 ILE B O 1
ATOM 4040 N N . ASN B 1 167 ? 9.211 0.456 -2.404 1 73.31 167 ASN B N 1
ATOM 4041 C CA . ASN B 1 167 ? 10.469 0.712 -1.711 1 73.31 167 ASN B CA 1
ATOM 4042 C C . ASN B 1 167 ? 10.922 2.16 -1.886 1 73.31 167 ASN B C 1
ATOM 4044 O O . ASN B 1 167 ? 11.359 2.797 -0.927 1 73.31 167 ASN B O 1
ATOM 4048 N N . ILE B 1 168 ? 10.781 2.646 -3.064 1 78.56 168 ILE B N 1
ATOM 4049 C CA . ILE B 1 168 ? 11.133 4.035 -3.344 1 78.56 168 ILE B CA 1
ATOM 4050 C C . ILE B 1 168 ? 10.18 4.969 -2.609 1 78.56 168 ILE B C 1
ATOM 4052 O O . ILE B 1 168 ? 10.602 5.965 -2.016 1 78.56 168 ILE B O 1
ATOM 4056 N N . ARG B 1 169 ? 9 4.492 -2.539 1 84.56 169 ARG B N 1
ATOM 4057 C CA . ARG B 1 169 ? 7.969 5.266 -1.858 1 84.56 169 ARG B CA 1
ATOM 4058 C C . ARG B 1 169 ? 8.312 5.457 -0.384 1 84.56 169 ARG B C 1
ATOM 4060 O O . ARG B 1 169 ? 8.258 6.578 0.13 1 84.56 169 ARG B O 1
ATOM 4067 N N . ASN B 1 170 ? 8.664 4.441 0.249 1 83.25 170 ASN B N 1
ATOM 4068 C CA . ASN B 1 170 ? 8.984 4.5 1.67 1 83.25 170 ASN B CA 1
ATOM 4069 C C . ASN B 1 170 ? 10.195 5.391 1.933 1 83.25 170 ASN B C 1
ATOM 4071 O O . ASN B 1 170 ? 10.188 6.195 2.865 1 83.25 170 ASN B O 1
ATOM 4075 N N . SER B 1 171 ? 11.156 5.266 1.104 1 85.94 171 SER B N 1
ATOM 4076 C CA . SER B 1 171 ? 12.375 6.047 1.283 1 85.94 171 SER B CA 1
ATOM 4077 C C . SER B 1 171 ? 12.109 7.535 1.1 1 85.94 171 SER B C 1
ATOM 4079 O O . SER B 1 171 ? 12.586 8.359 1.885 1 85.94 171 SER B O 1
ATOM 4081 N N . ILE B 1 172 ? 11.359 7.844 0.139 1 88.88 172 ILE B N 1
ATOM 4082 C CA . ILE B 1 172 ? 11.086 9.25 -0.143 1 88.88 172 ILE B CA 1
ATOM 4083 C C . ILE B 1 172 ? 10.164 9.82 0.933 1 88.88 172 ILE B C 1
ATOM 4085 O O . ILE B 1 172 ? 10.328 10.969 1.356 1 88.88 172 ILE B O 1
ATOM 4089 N N . ARG B 1 173 ? 9.234 9 1.37 1 89.62 173 ARG B N 1
ATOM 4090 C CA . ARG B 1 173 ? 8.367 9.43 2.465 1 89.62 173 ARG B CA 1
ATOM 4091 C C . ARG B 1 173 ? 9.188 9.812 3.691 1 89.62 173 ARG B C 1
ATOM 4093 O O . ARG B 1 173 ? 8.953 10.867 4.293 1 89.62 173 ARG B O 1
ATOM 4100 N N . GLU B 1 174 ? 10.094 9.031 3.959 1 88.38 174 GLU B N 1
ATOM 4101 C CA . GLU B 1 174 ? 10.945 9.281 5.117 1 88.38 174 GLU B CA 1
ATOM 4102 C C . GLU B 1 174 ? 11.773 10.547 4.934 1 88.38 174 GLU B C 1
ATOM 4104 O O . GLU B 1 174 ? 11.93 11.336 5.867 1 88.38 174 GLU B O 1
ATOM 4109 N N . LEU B 1 175 ? 12.258 10.625 3.816 1 89.5 175 LEU B N 1
ATOM 4110 C CA . LEU B 1 175 ? 13.062 11.797 3.508 1 89.5 175 LEU B CA 1
ATOM 4111 C C . LEU B 1 175 ? 12.242 13.078 3.637 1 89.5 175 LEU B C 1
ATOM 4113 O O . LEU B 1 175 ? 12.672 14.039 4.281 1 89.5 175 LEU B O 1
ATOM 4117 N N . VAL B 1 176 ? 11.078 13.055 3.109 1 90.69 176 VAL B N 1
ATOM 4118 C CA . VAL B 1 176 ? 10.211 14.227 3.125 1 90.69 176 VAL B CA 1
ATOM 4119 C C . VAL B 1 176 ? 9.828 14.57 4.562 1 90.69 176 VAL B C 1
ATOM 4121 O O . VAL B 1 176 ? 9.852 15.742 4.953 1 90.69 176 VAL B O 1
ATOM 4124 N N . LEU B 1 177 ? 9.508 13.617 5.297 1 91.25 177 LEU B N 1
ATOM 4125 C CA . LEU B 1 177 ? 9.156 13.828 6.699 1 91.25 177 LEU B CA 1
ATOM 4126 C C . LEU B 1 177 ? 10.328 14.43 7.465 1 91.25 177 LEU B C 1
ATOM 4128 O O . LEU B 1 177 ? 10.148 15.391 8.227 1 91.25 177 LEU B O 1
ATOM 4132 N N . LYS B 1 178 ? 11.453 13.898 7.258 1 90.06 178 LYS B N 1
ATOM 4133 C CA . LYS B 1 178 ? 12.648 14.391 7.926 1 90.06 178 LYS B CA 1
ATOM 4134 C C . LYS B 1 178 ? 12.914 15.852 7.582 1 90.06 178 LYS B C 1
ATOM 4136 O O . LYS B 1 178 ? 13.211 16.656 8.469 1 90.06 178 LYS B O 1
ATOM 4141 N N . ILE B 1 179 ? 12.797 16.109 6.379 1 92.38 179 ILE B N 1
ATOM 4142 C CA . ILE B 1 179 ? 13.055 17.469 5.906 1 92.38 179 ILE B CA 1
ATOM 4143 C C . ILE B 1 179 ? 12.008 18.422 6.469 1 92.38 179 ILE B C 1
ATOM 4145 O O . ILE B 1 179 ? 12.336 19.516 6.93 1 92.38 179 ILE B O 1
ATOM 4149 N N . GLN B 1 180 ? 10.773 18.062 6.398 1 92.94 180 GLN B N 1
ATOM 4150 C CA . GLN B 1 180 ? 9.68 18.875 6.926 1 92.94 180 GLN B CA 1
ATOM 4151 C C . GLN B 1 180 ? 9.891 19.172 8.406 1 92.94 180 GLN B C 1
ATOM 4153 O O . GLN B 1 180 ? 9.734 20.328 8.836 1 92.94 180 GLN B O 1
ATOM 4158 N N . LYS B 1 181 ? 10.258 18.266 9.164 1 90.44 181 LYS B N 1
ATOM 4159 C CA . LYS B 1 181 ? 10.492 18.438 10.594 1 90.44 181 LYS B CA 1
ATOM 4160 C C . LYS B 1 181 ? 11.703 19.328 10.844 1 90.44 181 LYS B C 1
ATOM 4162 O O . LYS B 1 181 ? 11.672 20.203 11.711 1 90.44 181 LYS B O 1
ATOM 4167 N N . LYS B 1 182 ? 12.688 19.094 10.086 1 90.62 182 LYS B N 1
ATOM 4168 C CA . LYS B 1 182 ? 13.922 19.859 10.242 1 90.62 182 LYS B CA 1
ATOM 4169 C C . LYS B 1 182 ? 13.688 21.328 9.922 1 90.62 182 LYS B C 1
ATOM 4171 O O . LYS B 1 182 ? 14.156 22.203 10.656 1 90.62 182 LYS B O 1
ATOM 4176 N N . LEU B 1 183 ? 12.969 21.609 8.883 1 92.44 183 LEU B N 1
ATOM 4177 C CA . LEU B 1 183 ? 12.766 22.969 8.422 1 92.44 183 LEU B CA 1
ATOM 4178 C C . LEU B 1 183 ? 11.562 23.609 9.094 1 92.44 183 LEU B C 1
ATOM 4180 O O . LEU B 1 183 ? 11.391 24.828 9.055 1 92.44 183 LEU B O 1
ATOM 4184 N N . GLY B 1 184 ? 10.711 22.766 9.656 1 93.69 184 GLY B N 1
ATOM 4185 C CA . GLY B 1 184 ? 9.516 23.266 10.328 1 93.69 184 GLY B CA 1
ATOM 4186 C C . GLY B 1 184 ? 8.508 23.875 9.367 1 93.69 184 GLY B C 1
ATOM 4187 O O . GLY B 1 184 ? 7.871 24.875 9.68 1 93.69 184 GLY B O 1
ATOM 4188 N N . ILE B 1 185 ? 8.461 23.359 8.227 1 94.94 185 ILE B N 1
ATOM 4189 C CA . ILE B 1 185 ? 7.551 23.906 7.219 1 94.94 185 ILE B CA 1
ATOM 4190 C C . ILE B 1 185 ? 6.145 23.359 7.449 1 94.94 185 ILE B C 1
ATOM 4192 O O . ILE B 1 185 ? 5.965 22.172 7.691 1 94.94 185 ILE B O 1
ATOM 4196 N N . THR B 1 186 ? 5.16 24.266 7.422 1 97.06 186 THR B N 1
ATOM 4197 C CA . THR B 1 186 ? 3.766 23.828 7.473 1 97.06 186 THR B CA 1
ATOM 4198 C C . THR B 1 186 ? 3.377 23.109 6.191 1 97.06 186 THR B C 1
ATOM 4200 O O . THR B 1 186 ? 3.594 23.609 5.09 1 97.06 186 THR B O 1
ATOM 4203 N N . THR B 1 187 ? 2.85 21.875 6.359 1 97.38 187 THR B N 1
ATOM 4204 C CA . THR B 1 187 ? 2.631 21.031 5.18 1 97.38 187 THR B CA 1
ATOM 4205 C C . THR B 1 187 ? 1.245 20.406 5.215 1 97.38 187 THR B C 1
ATOM 4207 O O . THR B 1 187 ? 0.798 19.938 6.262 1 97.38 187 THR B O 1
ATOM 4210 N N . ILE B 1 188 ? 0.566 20.453 4.09 1 97.75 188 ILE B N 1
ATOM 4211 C CA . ILE B 1 188 ? -0.655 19.688 3.875 1 97.75 188 ILE B CA 1
ATOM 4212 C C . ILE B 1 188 ? -0.409 18.609 2.818 1 97.75 188 ILE B C 1
ATOM 4214 O O . ILE B 1 188 ? -0.019 18.922 1.69 1 97.75 188 ILE B O 1
ATOM 4218 N N . LEU B 1 189 ? -0.605 17.406 3.244 1 97.12 189 LEU B N 1
ATOM 4219 C CA . LEU B 1 189 ? -0.416 16.266 2.359 1 97.12 189 LEU B CA 1
ATOM 4220 C C . LEU B 1 189 ? -1.752 15.609 2.021 1 97.12 189 LEU B C 1
ATOM 4222 O O . LEU B 1 189 ? -2.508 15.234 2.92 1 97.12 189 LEU B O 1
ATOM 4226 N N . VAL B 1 190 ? -2.01 15.594 0.782 1 95.62 190 VAL B N 1
ATOM 4227 C CA . VAL B 1 190 ? -3.189 14.883 0.306 1 95.62 190 VAL B CA 1
ATOM 4228 C C . VAL B 1 190 ? -2.805 13.461 -0.108 1 95.62 190 VAL B C 1
ATOM 4230 O O . VAL B 1 190 ? -1.833 13.266 -0.84 1 95.62 190 VAL B O 1
ATOM 4233 N N . THR B 1 191 ? -3.58 12.508 0.385 1 92.25 191 THR B N 1
ATOM 4234 C CA . THR B 1 191 ? -3.305 11.117 0.018 1 92.25 191 THR B CA 1
ATOM 4235 C C . THR B 1 191 ? -4.543 10.25 0.224 1 92.25 191 THR B C 1
ATOM 4237 O O . THR B 1 191 ? -5.445 10.617 0.977 1 92.25 191 THR B O 1
ATOM 4240 N N . HIS B 1 192 ? -4.578 9.219 -0.461 1 89.31 192 HIS B N 1
ATOM 4241 C CA . HIS B 1 192 ? -5.59 8.195 -0.221 1 89.31 192 HIS B CA 1
ATOM 4242 C C . HIS B 1 192 ? -4.996 6.996 0.513 1 89.31 192 HIS B C 1
ATOM 4244 O O . HIS B 1 192 ? -5.707 6.039 0.82 1 89.31 192 HIS B O 1
ATOM 4250 N N . ASP B 1 193 ? -3.75 7.043 0.798 1 88.38 193 ASP B N 1
ATOM 4251 C CA . ASP B 1 193 ? -3.055 5.953 1.475 1 88.38 193 ASP B CA 1
ATOM 4252 C C . ASP B 1 193 ? -3.143 6.102 2.992 1 88.38 193 ASP B C 1
ATOM 4254 O O . ASP B 1 193 ? -2.514 6.988 3.57 1 88.38 193 ASP B O 1
ATOM 4258 N N . LYS B 1 194 ? -3.828 5.199 3.594 1 91.62 194 LYS B N 1
ATOM 4259 C CA . LYS B 1 194 ? -4.09 5.301 5.027 1 91.62 194 LYS B CA 1
ATOM 4260 C C . LYS B 1 194 ? -2.803 5.148 5.832 1 91.62 194 LYS B C 1
ATOM 4262 O O . LYS B 1 194 ? -2.613 5.824 6.844 1 91.62 194 LYS B O 1
ATOM 4267 N N . GLU B 1 195 ? -1.97 4.211 5.406 1 90.62 195 GLU B N 1
ATOM 4268 C CA . GLU B 1 195 ? -0.735 3.984 6.148 1 90.62 195 GLU B CA 1
ATOM 4269 C C . GLU B 1 195 ? 0.182 5.203 6.086 1 90.62 195 GLU B C 1
ATOM 4271 O O . GLU B 1 195 ? 0.815 5.562 7.078 1 90.62 195 GLU B O 1
ATOM 4276 N N . GLU B 1 196 ? 0.228 5.762 4.961 1 91.75 196 GLU B N 1
ATOM 4277 C CA . GLU B 1 196 ? 0.995 6.992 4.785 1 91.75 196 GLU B CA 1
ATOM 4278 C C . GLU B 1 196 ? 0.515 8.086 5.738 1 91.75 196 GLU B C 1
ATOM 4280 O O . GLU B 1 196 ? 1.322 8.727 6.414 1 91.75 196 GLU B O 1
ATOM 4285 N N . ALA B 1 197 ? -0.745 8.234 5.773 1 95.44 197 ALA B N 1
ATOM 4286 C CA . ALA B 1 197 ? -1.336 9.258 6.629 1 95.44 197 ALA B CA 1
ATOM 4287 C C . ALA B 1 197 ? -1.045 8.977 8.102 1 95.44 197 ALA B C 1
ATOM 4289 O O . ALA B 1 197 ? -0.648 9.875 8.844 1 95.44 197 ALA B O 1
ATOM 4290 N N . LEU B 1 198 ? -1.146 7.754 8.445 1 95.94 198 LEU B N 1
ATOM 4291 C CA . LEU B 1 198 ? -0.95 7.379 9.844 1 95.94 198 LEU B CA 1
ATOM 4292 C C . LEU B 1 198 ? 0.502 7.578 10.266 1 95.94 198 LEU B C 1
ATOM 4294 O O . LEU B 1 198 ? 0.775 8.047 11.367 1 95.94 198 LEU B O 1
ATOM 4298 N N . MET B 1 199 ? 1.356 7.305 9.352 1 94.31 199 MET B N 1
ATOM 4299 C CA . MET B 1 199 ? 2.771 7.27 9.711 1 94.31 199 MET B CA 1
ATOM 4300 C C . MET B 1 199 ? 3.387 8.664 9.641 1 94.31 199 MET B C 1
ATOM 4302 O O . MET B 1 199 ? 4.328 8.969 10.375 1 94.31 199 MET B O 1
ATOM 4306 N N . MET B 1 200 ? 2.861 9.516 8.844 1 94.5 200 MET B N 1
ATOM 4307 C CA . MET B 1 200 ? 3.572 10.758 8.539 1 94.5 200 MET B CA 1
ATOM 4308 C C . MET B 1 200 ? 2.934 11.938 9.266 1 94.5 200 MET B C 1
ATOM 4310 O O . MET B 1 200 ? 3.611 12.922 9.57 1 94.5 200 MET B O 1
ATOM 4314 N N . SER B 1 201 ? 1.716 11.883 9.562 1 96.5 201 SER B N 1
ATOM 4315 C CA . SER B 1 201 ? 0.977 13.094 9.891 1 96.5 201 SER B CA 1
ATOM 4316 C C . SER B 1 201 ? 0.96 13.336 11.398 1 96.5 201 SER B C 1
ATOM 4318 O O . SER B 1 201 ? 1.002 12.391 12.188 1 96.5 201 SER B O 1
ATOM 4320 N N . ASP B 1 202 ? 0.907 14.609 11.719 1 96.19 202 ASP B N 1
ATOM 4321 C CA . ASP B 1 202 ? 0.573 15.016 13.078 1 96.19 202 ASP B CA 1
ATOM 4322 C C . ASP B 1 202 ? -0.933 14.938 13.32 1 96.19 202 ASP B C 1
ATOM 4324 O O . ASP B 1 202 ? -1.375 14.492 14.383 1 96.19 202 ASP B O 1
ATOM 4328 N N . HIS B 1 203 ? -1.575 15.367 12.359 1 97.56 203 HIS B N 1
ATOM 4329 C CA . HIS B 1 203 ? -3.031 15.281 12.359 1 97.56 203 HIS B CA 1
ATOM 4330 C C . HIS B 1 203 ? -3.553 14.82 11.008 1 97.56 203 HIS B C 1
ATOM 4332 O O . HIS B 1 203 ? -2.891 15 9.984 1 97.56 203 HIS B O 1
ATOM 4338 N N . ILE B 1 204 ? -4.727 14.195 11.062 1 98 204 ILE B N 1
ATOM 4339 C CA . ILE B 1 204 ? -5.402 13.719 9.859 1 98 204 ILE B CA 1
ATOM 4340 C C . ILE B 1 204 ? -6.809 14.312 9.797 1 98 204 ILE B C 1
ATOM 4342 O O . ILE B 1 204 ? -7.523 14.352 10.805 1 98 204 ILE B O 1
ATOM 4346 N N . SER B 1 205 ? -7.176 14.859 8.68 1 97.94 205 SER B N 1
ATOM 4347 C CA . SER B 1 205 ? -8.562 15.156 8.328 1 97.94 205 SER B CA 1
ATOM 4348 C C . SER B 1 205 ? -9.102 14.164 7.305 1 97.94 205 SER B C 1
ATOM 4350 O O . SER B 1 205 ? -8.664 14.148 6.152 1 97.94 205 SER B O 1
ATOM 4352 N N . LEU B 1 206 ? -10 13.391 7.766 1 97.69 206 LEU B N 1
ATOM 4353 C CA . LEU B 1 206 ? -10.609 12.414 6.871 1 97.69 206 LEU B CA 1
ATOM 4354 C C . LEU B 1 206 ? -11.797 13.023 6.125 1 97.69 206 LEU B C 1
ATOM 4356 O O . LEU B 1 206 ? -12.75 13.492 6.75 1 97.69 206 LEU B O 1
ATOM 4360 N N . MET B 1 207 ? -11.695 12.984 4.828 1 96.62 207 MET B N 1
ATOM 4361 C CA . MET B 1 207 ? -12.719 13.555 3.961 1 96.62 207 MET B CA 1
ATOM 4362 C C . MET B 1 207 ? -13.492 12.461 3.23 1 96.62 207 MET B C 1
ATOM 4364 O O . MET B 1 207 ? -12.891 11.578 2.621 1 96.62 207 MET B O 1
ATOM 4368 N N . ILE B 1 208 ? -14.781 12.531 3.393 1 94.12 208 ILE B N 1
ATOM 4369 C CA . ILE B 1 208 ? -15.672 11.633 2.666 1 94.12 208 ILE B CA 1
ATOM 4370 C C . ILE B 1 208 ? -16.797 12.43 2.025 1 94.12 208 ILE B C 1
ATOM 4372 O O . ILE B 1 208 ? -17.438 13.25 2.689 1 94.12 208 ILE B O 1
ATOM 4376 N N . ASN B 1 209 ? -17.031 12.242 0.737 1 92.06 209 ASN B N 1
ATOM 4377 C CA . ASN B 1 209 ? -18.125 12.852 -0.006 1 92.06 209 ASN B CA 1
ATOM 4378 C C . ASN B 1 209 ? -18.156 14.367 0.18 1 92.06 209 ASN B C 1
ATOM 4380 O O . ASN B 1 209 ? -19.203 14.945 0.463 1 92.06 209 ASN B O 1
ATOM 4384 N N . GLY B 1 210 ? -17.016 14.938 0.193 1 95 210 GLY B N 1
ATOM 4385 C CA . GLY B 1 210 ? -16.906 16.391 0.17 1 95 210 GLY B CA 1
ATOM 4386 C C . GLY B 1 210 ? -17.016 17.016 1.547 1 95 210 GLY B C 1
ATOM 4387 O O . GLY B 1 210 ? -17.203 18.234 1.669 1 95 210 GLY B O 1
ATOM 4388 N N . GLU B 1 211 ? -16.922 16.172 2.566 1 96.38 211 GLU B N 1
ATOM 4389 C CA . GLU B 1 211 ? -17 16.656 3.943 1 96.38 211 GLU B CA 1
ATOM 4390 C C . GLU B 1 211 ? -15.883 16.062 4.797 1 96.38 211 GLU B C 1
ATOM 4392 O O . GLU B 1 211 ? -15.422 14.945 4.543 1 96.38 211 GLU B O 1
ATOM 4397 N N . ILE B 1 212 ? -15.477 16.859 5.758 1 97.25 212 ILE B N 1
ATOM 4398 C CA . ILE B 1 212 ? -14.562 16.328 6.758 1 97.25 212 ILE B CA 1
ATOM 4399 C C . ILE B 1 212 ? -15.352 15.578 7.832 1 97.25 212 ILE B C 1
ATOM 4401 O O . ILE B 1 212 ? -16.125 16.188 8.578 1 97.25 212 ILE B O 1
ATOM 4405 N N . ILE B 1 213 ? -15.109 14.32 7.996 1 96.75 213 ILE B N 1
ATOM 4406 C CA . ILE B 1 213 ? -15.953 13.516 8.875 1 96.75 213 ILE B CA 1
ATOM 4407 C C . ILE B 1 213 ? -15.289 13.383 10.242 1 96.75 213 ILE B C 1
ATOM 4409 O O . ILE B 1 213 ? -15.969 13.203 11.258 1 96.75 213 ILE B O 1
ATOM 4413 N N . GLN B 1 214 ? -14 13.391 10.289 1 97.31 214 GLN B N 1
ATOM 4414 C CA . GLN B 1 214 ? -13.281 13.344 11.555 1 97.31 214 GLN B CA 1
ATOM 4415 C C . GLN B 1 214 ? -11.883 13.953 11.414 1 97.31 214 GLN B C 1
ATOM 4417 O O . GLN B 1 214 ? -11.219 13.766 10.391 1 97.31 214 GLN B O 1
ATOM 4422 N N . HIS B 1 215 ? -11.578 14.742 12.359 1 96.94 215 HIS B N 1
ATOM 4423 C CA . HIS B 1 215 ? -10.258 15.344 12.484 1 96.94 215 HIS B CA 1
ATOM 4424 C C . HIS B 1 215 ? -9.602 14.969 13.805 1 96.94 215 HIS B C 1
ATOM 4426 O O . HIS B 1 215 ? -10.25 14.984 14.852 1 96.94 215 HIS B O 1
ATOM 4432 N N . GLY B 1 216 ? -8.305 14.523 13.742 1 96.94 216 GLY B N 1
ATOM 4433 C CA . GLY B 1 216 ? -7.582 14.18 14.953 1 96.94 216 GLY B CA 1
ATOM 4434 C C . GLY B 1 216 ? -6.199 13.617 14.68 1 96.94 216 GLY B C 1
ATOM 4435 O O . GLY B 1 216 ? -5.723 13.641 13.547 1 96.94 216 GLY B O 1
ATOM 4436 N N . THR B 1 217 ? -5.535 13.242 15.711 1 96.38 217 THR B N 1
ATOM 4437 C CA . THR B 1 217 ? -4.246 12.57 15.57 1 96.38 217 THR B CA 1
ATOM 4438 C C . THR B 1 217 ? -4.422 11.195 14.93 1 96.38 217 THR B C 1
ATOM 4440 O O . THR B 1 217 ? -5.52 10.633 14.945 1 96.38 217 THR B O 1
ATOM 4443 N N . PRO B 1 218 ? -3.373 10.68 14.367 1 96.31 218 PRO B N 1
ATOM 4444 C CA . PRO B 1 218 ? -3.457 9.328 13.812 1 96.31 218 PRO B CA 1
ATOM 4445 C C . PRO B 1 218 ? -4 8.305 14.812 1 96.31 218 PRO B C 1
ATOM 4447 O O . PRO B 1 218 ? -4.883 7.512 14.469 1 96.31 218 PRO B O 1
ATOM 4450 N N . LYS B 1 219 ? -3.588 8.398 16 1 94.38 219 LYS B N 1
ATOM 4451 C CA . LYS B 1 219 ? -4.031 7.461 17.031 1 94.38 219 LYS B CA 1
ATOM 4452 C C . LYS B 1 219 ? -5.516 7.633 17.328 1 94.38 219 LYS B C 1
ATOM 4454 O O . LYS B 1 219 ? -6.254 6.648 17.406 1 94.38 219 LYS B O 1
ATOM 4459 N N . GLU B 1 220 ? -5.914 8.82 17.422 1 94.81 220 GLU B N 1
ATOM 4460 C CA . GLU B 1 220 ? -7.312 9.109 17.719 1 94.81 220 GLU B CA 1
ATOM 4461 C C . GLU B 1 220 ? -8.227 8.625 16.594 1 94.81 220 GLU B C 1
ATOM 4463 O O . GLU B 1 220 ? -9.234 7.969 16.859 1 94.81 220 GLU B O 1
ATOM 4468 N N . ILE B 1 221 ? -7.844 8.906 15.406 1 95.69 221 ILE B N 1
ATOM 4469 C CA . ILE B 1 221 ? -8.695 8.586 14.266 1 95.69 221 ILE B CA 1
ATOM 4470 C C . ILE B 1 221 ? -8.781 7.074 14.094 1 95.69 221 ILE B C 1
ATOM 4472 O O . ILE B 1 221 ? -9.836 6.535 13.75 1 95.69 221 ILE B O 1
ATOM 4476 N N . TYR B 1 222 ? -7.723 6.34 14.359 1 95.75 222 TYR B N 1
ATOM 4477 C CA . TYR B 1 222 ? -7.676 4.898 14.156 1 95.75 222 TYR B CA 1
ATOM 4478 C C . TYR B 1 222 ? -8.32 4.164 15.328 1 95.75 222 TYR B C 1
ATOM 4480 O O . TYR B 1 222 ? -9.102 3.229 15.125 1 95.75 222 TYR B O 1
ATOM 4488 N N . GLU B 1 223 ? -8.062 4.598 16.484 1 93.38 223 GLU B N 1
ATOM 4489 C CA . GLU B 1 223 ? -8.477 3.842 17.672 1 93.38 223 GLU B CA 1
ATOM 4490 C C . GLU B 1 223 ? -9.852 4.297 18.172 1 93.38 223 GLU B C 1
ATOM 4492 O O . GLU B 1 223 ? -10.547 3.547 18.859 1 93.38 223 GLU B O 1
ATOM 4497 N N . ASN B 1 224 ? -10.164 5.539 17.844 1 94.25 224 ASN B N 1
ATOM 4498 C CA . ASN B 1 224 ? -11.43 6.086 18.312 1 94.25 224 ASN B CA 1
ATOM 4499 C C . ASN B 1 224 ? -12.203 6.754 17.172 1 94.25 224 ASN B C 1
ATOM 4501 O O . ASN B 1 224 ? -12.539 7.938 17.25 1 94.25 224 ASN B O 1
ATOM 4505 N N . PRO B 1 225 ? -12.516 5.945 16.203 1 96.44 225 PRO B N 1
ATOM 4506 C CA . PRO B 1 225 ? -13.367 6.504 15.156 1 96.44 225 PRO B CA 1
ATOM 4507 C C . PRO B 1 225 ? -14.734 6.945 15.68 1 96.44 225 PRO B C 1
ATOM 4509 O O . PRO B 1 225 ? -15.305 6.285 16.547 1 96.44 225 PRO B O 1
ATOM 4512 N N . ASN B 1 226 ? -15.234 7.992 15.141 1 95.5 226 ASN B N 1
ATOM 4513 C CA . ASN B 1 226 ? -16.5 8.531 15.633 1 95.5 226 ASN B CA 1
ATOM 4514 C C . ASN B 1 226 ? -17.688 7.898 14.93 1 95.5 226 ASN B C 1
ATOM 4516 O O . ASN B 1 226 ? -18.844 8.164 15.281 1 95.5 226 ASN B O 1
ATOM 4520 N N . SER B 1 227 ? -17.438 7.082 13.898 1 94.94 227 SER B N 1
ATOM 4521 C CA . SER B 1 227 ? -18.5 6.414 13.141 1 94.94 227 SER B CA 1
ATOM 4522 C C . SER B 1 227 ? -17.984 5.133 12.492 1 94.94 227 SER B C 1
ATOM 4524 O O . SER B 1 227 ? -16.766 4.91 12.414 1 94.94 227 SER B O 1
ATOM 4526 N N . LYS B 1 228 ? -18.906 4.32 12.039 1 94.5 228 LYS B N 1
ATOM 4527 C CA . LYS B 1 228 ? -18.547 3.102 11.32 1 94.5 228 LYS B CA 1
ATOM 4528 C C . LYS B 1 228 ? -17.844 3.426 10 1 94.5 228 LYS B C 1
ATOM 4530 O O . LYS B 1 228 ? -16.969 2.691 9.562 1 94.5 228 LYS B O 1
ATOM 4535 N N . GLU B 1 229 ? -18.25 4.48 9.438 1 93.69 229 GLU B N 1
ATOM 4536 C CA . GLU B 1 229 ? -17.656 4.902 8.172 1 93.69 229 GLU B CA 1
ATOM 4537 C C . GLU B 1 229 ? -16.172 5.195 8.328 1 93.69 229 GLU B C 1
ATOM 4539 O O . GLU B 1 229 ? -15.359 4.746 7.523 1 93.69 229 GLU B O 1
ATOM 4544 N N . VAL B 1 230 ? -15.844 5.891 9.398 1 95.25 230 VAL B N 1
ATOM 4545 C CA . VAL B 1 230 ? -14.453 6.207 9.688 1 95.25 230 VAL B CA 1
ATOM 4546 C C . VAL B 1 230 ? -13.688 4.926 10.008 1 95.25 230 VAL B C 1
ATOM 4548 O O . VAL B 1 230 ? -12.594 4.699 9.484 1 95.25 230 VAL B O 1
ATOM 4551 N N . ALA B 1 231 ? -14.312 4.125 10.812 1 94.94 231 ALA B N 1
ATOM 4552 C CA . ALA B 1 231 ? -13.68 2.871 11.211 1 94.94 231 ALA B CA 1
ATOM 4553 C C . ALA B 1 231 ? -13.391 1.988 10 1 94.94 231 ALA B C 1
ATOM 4555 O O . ALA B 1 231 ? -12.266 1.524 9.82 1 94.94 231 ALA B O 1
ATOM 4556 N N . ASN B 1 232 ? -14.375 1.864 9.164 1 92.94 232 ASN B N 1
ATOM 4557 C CA . ASN B 1 232 ? -14.273 0.961 8.023 1 92.94 232 ASN B CA 1
ATOM 4558 C C . ASN B 1 232 ? -13.328 1.513 6.953 1 92.94 232 ASN B C 1
ATOM 4560 O O . ASN B 1 232 ? -12.852 0.767 6.094 1 92.94 232 ASN B O 1
ATOM 4564 N N . PHE B 1 233 ? -13.109 2.764 6.996 1 92.5 233 PHE B N 1
ATOM 4565 C CA . PHE B 1 233 ? -12.156 3.348 6.059 1 92.5 233 PHE B CA 1
ATOM 4566 C C . PHE B 1 233 ? -10.75 2.799 6.297 1 92.5 233 PHE B C 1
ATOM 4568 O O . PHE B 1 233 ? -9.984 2.607 5.352 1 92.5 233 PHE B O 1
ATOM 4575 N N . PHE B 1 234 ? -10.383 2.541 7.5 1 93.12 234 PHE B N 1
ATOM 4576 C CA . PHE B 1 234 ? -9.031 2.115 7.848 1 93.12 234 PHE B CA 1
ATOM 4577 C C . PHE B 1 234 ? -8.914 0.597 7.801 1 93.12 234 PHE B C 1
ATOM 4579 O O . PHE B 1 234 ? -7.852 0.042 8.078 1 93.12 234 PHE B O 1
ATOM 4586 N N . GLY B 1 235 ? -9.961 -0.048 7.52 1 88.94 235 GLY B N 1
ATOM 4587 C CA . GLY B 1 235 ? -9.906 -1.494 7.375 1 88.94 235 GLY B CA 1
ATOM 4588 C C . GLY B 1 235 ? -11.094 -2.203 7.992 1 88.94 235 GLY B C 1
ATOM 4589 O O . GLY B 1 235 ? -12.031 -1.558 8.469 1 88.94 235 GLY B O 1
ATOM 4590 N N . GLU B 1 236 ? -10.969 -3.512 7.988 1 88.94 236 GLU B N 1
ATOM 4591 C CA . GLU B 1 236 ? -12.055 -4.312 8.531 1 88.94 236 GLU B CA 1
ATOM 4592 C C . GLU B 1 236 ? -12.094 -4.227 10.055 1 88.94 236 GLU B C 1
ATOM 4594 O O . GLU B 1 236 ? -11.055 -4.18 10.711 1 88.94 236 GLU B O 1
ATOM 4599 N N . ARG B 1 237 ? -13.297 -4.195 10.531 1 95.19 237 ARG B N 1
ATOM 4600 C CA . ARG B 1 237 ? -13.539 -4.152 11.969 1 95.19 237 ARG B CA 1
ATOM 4601 C C . ARG B 1 237 ? -14.531 -5.234 12.391 1 95.19 237 ARG B C 1
ATOM 4603 O O . ARG B 1 237 ? -15.156 -5.867 11.539 1 95.19 237 ARG B O 1
ATOM 4610 N N . ASN B 1 238 ? -14.5 -5.488 13.734 1 96.44 238 ASN B N 1
ATOM 4611 C CA . ASN B 1 238 ? -15.523 -6.344 14.32 1 96.44 238 ASN B CA 1
ATOM 4612 C C . ASN B 1 238 ? -16.562 -5.527 15.086 1 96.44 238 ASN B C 1
ATOM 4614 O O . ASN B 1 238 ? -16.203 -4.645 15.867 1 96.44 238 ASN B O 1
ATOM 4618 N N . TYR B 1 239 ? -17.797 -5.816 14.797 1 95.19 239 TYR B N 1
ATOM 4619 C CA . TYR B 1 239 ? -18.891 -5.125 15.477 1 95.19 239 TYR B CA 1
ATOM 4620 C C . TYR B 1 239 ? -19.75 -6.105 16.25 1 95.19 239 TYR B C 1
ATOM 4622 O O . TYR B 1 239 ? -20.281 -7.066 15.688 1 95.19 239 TYR B O 1
ATOM 4630 N N . PHE B 1 240 ? -19.891 -5.797 17.516 1 93.06 240 PHE B N 1
ATOM 4631 C CA . PHE B 1 240 ? -20.688 -6.66 18.391 1 93.06 240 PHE B CA 1
ATOM 4632 C C . PHE B 1 240 ? -21.844 -5.895 19 1 93.06 240 PHE B C 1
ATOM 4634 O O . PHE B 1 240 ? -21.656 -4.855 19.625 1 93.06 240 PHE B O 1
ATOM 4641 N N . LYS B 1 241 ? -23 -6.438 18.797 1 92.12 241 LYS B N 1
ATOM 4642 C CA . LYS B 1 241 ? -24.188 -5.824 19.359 1 92.12 241 LYS B CA 1
ATOM 4643 C C . LYS B 1 241 ? -24.359 -6.203 20.828 1 92.12 241 LYS B C 1
ATOM 4645 O O . LYS B 1 241 ? -23.938 -7.285 21.25 1 92.12 241 LYS B O 1
ATOM 4650 N N . GLY B 1 242 ? -24.922 -5.176 21.578 1 89.88 242 GLY B N 1
ATOM 4651 C CA . GLY B 1 242 ? -25.203 -5.43 22.984 1 89.88 242 GLY B CA 1
ATOM 4652 C C . GLY B 1 242 ? -26.062 -4.363 23.625 1 89.88 242 GLY B C 1
ATOM 4653 O O . GLY B 1 242 ? -26.719 -3.582 22.938 1 89.88 242 GLY B O 1
ATOM 4654 N N . LYS B 1 243 ? -26.219 -4.539 24.922 1 88.56 243 LYS B N 1
ATOM 4655 C CA . LYS B 1 243 ? -27 -3.594 25.703 1 88.56 243 LYS B CA 1
ATOM 4656 C C . LYS B 1 243 ? -26.141 -2.936 26.781 1 88.56 243 LYS B C 1
ATOM 4658 O O . LYS B 1 243 ? -25.297 -3.586 27.391 1 88.56 243 LYS B O 1
ATOM 4663 N N . ILE B 1 244 ? -26.359 -1.671 26.844 1 86 244 ILE B N 1
ATOM 4664 C CA . ILE B 1 244 ? -25.641 -0.962 27.906 1 86 244 ILE B CA 1
ATOM 4665 C C . ILE B 1 244 ? -26.547 -0.75 29.109 1 86 244 ILE B C 1
ATOM 4667 O O . ILE B 1 244 ? -27.641 -0.177 28.969 1 86 244 ILE B O 1
ATOM 4671 N N . ILE B 1 245 ? -26.172 -1.319 30.234 1 83.31 245 ILE B N 1
ATOM 4672 C CA . ILE B 1 245 ? -26.891 -1.134 31.484 1 83.31 245 ILE B CA 1
ATOM 4673 C C . ILE B 1 245 ? -25.922 -0.635 32.562 1 83.31 245 ILE B C 1
ATOM 4675 O O . ILE B 1 245 ? -24.938 -1.313 32.875 1 83.31 245 ILE B O 1
ATOM 4679 N N . GLU B 1 246 ? -26.141 0.485 33.219 1 82.12 246 GLU B N 1
ATOM 4680 C CA . GLU B 1 246 ? -25.328 1.042 34.312 1 82.12 246 GLU B CA 1
ATOM 4681 C C . GLU B 1 246 ? -23.844 1.044 33.938 1 82.12 246 GLU B C 1
ATOM 4683 O O . GLU B 1 246 ? -23.016 0.531 34.688 1 82.12 246 GLU B O 1
ATOM 4688 N N . ASN B 1 247 ? -23.422 1.364 32.844 1 80.56 247 ASN B N 1
ATOM 4689 C CA . ASN B 1 247 ? -22.047 1.528 32.375 1 80.56 247 ASN B CA 1
ATOM 4690 C C . ASN B 1 247 ? -21.391 0.184 32.094 1 80.56 247 ASN B C 1
ATOM 4692 O O . ASN B 1 247 ? -20.172 0.049 32.188 1 80.56 247 ASN B O 1
ATOM 4696 N N . LYS B 1 248 ? -22.312 -0.752 31.938 1 86.75 248 LYS B N 1
ATOM 4697 C CA . LYS B 1 248 ? -21.828 -2.07 31.531 1 86.75 248 LYS B CA 1
ATOM 4698 C C . LYS B 1 248 ? -22.422 -2.506 30.203 1 86.75 248 LYS B C 1
ATOM 4700 O O . LYS B 1 248 ? -23.609 -2.279 29.953 1 86.75 248 LYS B O 1
ATOM 4705 N N . PHE B 1 249 ? -21.547 -3.02 29.359 1 87.94 249 PHE B N 1
ATOM 4706 C CA . PHE B 1 249 ? -21.953 -3.545 28.062 1 87.94 249 PHE B CA 1
ATOM 4707 C C . PHE B 1 249 ? -22.188 -5.051 28.141 1 87.94 249 PHE B C 1
ATOM 4709 O O . PHE B 1 249 ? -21.281 -5.805 28.469 1 87.94 249 PHE B O 1
ATOM 4716 N N . TYR B 1 250 ? -23.391 -5.465 27.859 1 88.38 250 TYR B N 1
ATOM 4717 C CA . TYR B 1 250 ? -23.766 -6.871 27.844 1 88.38 250 TYR B CA 1
ATOM 4718 C C . TYR B 1 250 ? -23.875 -7.391 26.406 1 88.38 250 TYR B C 1
ATOM 4720 O O . TYR B 1 250 ? -24.625 -6.84 25.594 1 88.38 250 TYR B O 1
ATOM 4728 N N . CYS B 1 251 ? -23.062 -8.406 26.047 1 88.19 251 CYS B N 1
ATOM 4729 C CA . CYS B 1 251 ? -23.125 -9.039 24.734 1 88.19 251 CYS B CA 1
ATOM 4730 C C . CYS B 1 251 ? -22.969 -10.547 24.844 1 88.19 251 CYS B C 1
ATOM 4732 O O . CYS B 1 251 ? -23 -11.102 25.953 1 88.19 251 CYS B O 1
ATOM 4734 N N . GLU B 1 252 ? -22.922 -11.234 23.688 1 85.44 252 GLU B N 1
ATOM 4735 C CA . GLU B 1 252 ? -22.875 -12.695 23.656 1 85.44 252 GLU B CA 1
ATOM 4736 C C . GLU B 1 252 ? -21.578 -13.219 24.266 1 85.44 252 GLU B C 1
ATOM 4738 O O . GLU B 1 252 ? -21.484 -14.391 24.625 1 85.44 252 GLU B O 1
ATOM 4743 N N . PHE B 1 253 ? -20.656 -12.312 24.5 1 85.88 253 PHE B N 1
ATOM 4744 C CA . PHE B 1 253 ? -19.344 -12.75 25 1 85.88 253 PHE B CA 1
ATOM 4745 C C . PHE B 1 253 ? -19.203 -12.453 26.484 1 85.88 253 PHE B C 1
ATOM 4747 O O . PHE B 1 253 ? -18.219 -12.836 27.109 1 85.88 253 PHE B O 1
ATOM 4754 N N . GLY B 1 254 ? -20.125 -11.688 26.984 1 83.56 254 GLY B N 1
ATOM 4755 C CA . GLY B 1 254 ? -20.078 -11.383 28.406 1 83.56 254 GLY B CA 1
ATOM 4756 C C . GLY B 1 254 ? -20.406 -9.938 28.719 1 83.56 254 GLY B C 1
ATOM 4757 O O . GLY B 1 254 ? -21.203 -9.312 28.031 1 83.56 254 GLY B O 1
ATOM 4758 N N . LYS B 1 255 ? -20.062 -9.609 29.969 1 85.94 255 LYS B N 1
ATOM 4759 C CA . LYS B 1 255 ? -20.297 -8.242 30.422 1 85.94 255 LYS B CA 1
ATOM 4760 C C . LYS B 1 255 ? -18.969 -7.496 30.609 1 85.94 255 LYS B C 1
ATOM 4762 O O . LYS B 1 255 ? -18 -8.055 31.125 1 85.94 255 LYS B O 1
ATOM 4767 N N . PHE B 1 256 ? -19 -6.289 30.031 1 85.69 256 PHE B N 1
ATOM 4768 C CA . PHE B 1 256 ? -17.766 -5.512 30.094 1 85.69 256 PHE B CA 1
ATOM 4769 C C . PHE B 1 256 ? -18.047 -4.074 30.516 1 85.69 256 PHE B C 1
ATOM 4771 O O . PHE B 1 256 ? -19.094 -3.525 30.188 1 85.69 256 PHE B O 1
ATOM 4778 N N . ARG B 1 257 ? -17.094 -3.484 31.188 1 82.62 257 ARG B N 1
ATOM 4779 C CA . ARG B 1 257 ? -17.234 -2.094 31.594 1 82.62 257 ARG B CA 1
ATOM 4780 C C . ARG B 1 257 ? -17 -1.145 30.438 1 82.62 257 ARG B C 1
ATOM 4782 O O . ARG B 1 257 ? -16.078 -1.362 29.625 1 82.62 257 ARG B O 1
ATOM 4789 N N . VAL B 1 258 ? -17.844 -0.268 30.125 1 78.31 258 VAL B N 1
ATOM 4790 C CA . VAL B 1 258 ? -17.656 0.717 29.062 1 78.31 258 VAL B CA 1
ATOM 4791 C C . VAL B 1 258 ? -17.969 2.115 29.594 1 78.31 258 VAL B C 1
ATOM 4793 O O . VAL B 1 258 ? -18.688 2.262 30.594 1 78.31 258 VAL B O 1
ATOM 4796 N N . LYS B 1 259 ? -17.109 3.137 28.969 1 67.06 259 LYS B N 1
ATOM 4797 C CA . LYS B 1 259 ? -17.375 4.527 29.312 1 67.06 259 LYS B CA 1
ATOM 4798 C C . LYS B 1 259 ? -18.453 5.129 28.422 1 67.06 259 LYS B C 1
ATOM 4800 O O . LYS B 1 259 ? -18.297 5.16 27.203 1 67.06 259 LYS B O 1
ATOM 4805 N N . GLY B 1 260 ? -19.688 4.918 28.609 1 63.38 260 GLY B N 1
ATOM 4806 C CA . GLY B 1 260 ? -20.703 5.52 27.766 1 63.38 260 GLY B CA 1
ATOM 4807 C C . GLY B 1 260 ? -22.062 5.578 28.422 1 63.38 260 GLY B C 1
ATOM 4808 O O . GLY B 1 260 ? -22.297 4.922 29.438 1 63.38 260 GLY B O 1
ATOM 4809 N N . LYS B 1 261 ? -22.844 6.57 27.75 1 60 261 LYS B N 1
ATOM 4810 C CA . LYS B 1 261 ? -24.172 6.836 28.312 1 60 261 LYS B CA 1
ATOM 4811 C C . LYS B 1 261 ? -25.141 5.699 28 1 60 261 LYS B C 1
ATOM 4813 O O . LYS B 1 261 ? -24.969 4.984 27.016 1 60 261 LYS B O 1
ATOM 4818 N N . LYS B 1 262 ? -26.219 5.715 28.75 1 60.09 262 LYS B N 1
ATOM 4819 C CA . LYS B 1 262 ? -27.312 4.762 28.859 1 60.09 262 LYS B CA 1
ATOM 4820 C C . LYS B 1 262 ? -28.156 4.723 27.594 1 60.09 262 LYS B C 1
ATOM 4822 O O . LYS B 1 262 ? -28.875 5.676 27.297 1 60.09 262 LYS B O 1
ATOM 4827 N N . ARG B 1 263 ? -27.609 4.145 26.391 1 63.5 263 ARG B N 1
ATOM 4828 C CA . ARG B 1 263 ? -28.609 3.822 25.391 1 63.5 263 ARG B CA 1
ATOM 4829 C C . ARG B 1 263 ? -28.922 2.33 25.375 1 63.5 263 ARG B C 1
ATOM 4831 O O . ARG B 1 263 ? -28.047 1.509 25.656 1 63.5 263 ARG B O 1
ATOM 4838 N N . ASP B 1 264 ? -30.141 1.864 25.344 1 66.31 264 ASP B N 1
ATOM 4839 C CA . ASP B 1 264 ? -30.656 0.498 25.391 1 66.31 264 ASP B CA 1
ATOM 4840 C C . ASP B 1 264 ? -29.906 -0.403 24.406 1 66.31 264 ASP B C 1
ATOM 4842 O O . ASP B 1 264 ? -29.609 -1.554 24.719 1 66.31 264 ASP B O 1
ATOM 4846 N N . TYR B 1 265 ? -29.531 -0.006 23.172 1 67.81 265 TYR B N 1
ATOM 4847 C CA . TYR B 1 265 ? -28.812 -0.797 22.172 1 67.81 265 TYR B CA 1
ATOM 4848 C C . TYR B 1 265 ? -27.641 -0.015 21.594 1 67.81 265 TYR B C 1
ATOM 4850 O O . TYR B 1 265 ? -27.75 1.186 21.328 1 67.81 265 TYR B O 1
ATOM 4858 N N . SER B 1 266 ? -26.484 -0.767 21.812 1 85.06 266 SER B N 1
ATOM 4859 C CA . SER B 1 266 ? -25.281 -0.159 21.25 1 85.06 266 SER B CA 1
ATOM 4860 C C . SER B 1 266 ? -24.391 -1.207 20.594 1 85.06 266 SER B C 1
ATOM 4862 O O . SER B 1 266 ? -24.656 -2.406 20.688 1 85.06 266 SER B O 1
ATOM 4864 N N . GLU B 1 267 ? -23.531 -0.79 19.766 1 91.69 267 GLU B N 1
ATOM 4865 C CA . GLU B 1 267 ? -22.516 -1.641 19.156 1 91.69 267 GLU B CA 1
ATOM 4866 C C . GLU B 1 267 ? -21.109 -1.245 19.594 1 91.69 267 GLU B C 1
ATOM 4868 O O . GLU B 1 267 ? -20.812 -0.058 19.75 1 91.69 267 GLU B O 1
ATOM 4873 N N . ILE B 1 268 ? -20.406 -2.283 19.875 1 92.31 268 ILE B N 1
ATOM 4874 C CA . ILE B 1 268 ? -19 -2.062 20.203 1 92.31 268 ILE B CA 1
ATOM 4875 C C . ILE B 1 268 ? -18.125 -2.525 19.031 1 92.31 268 ILE B C 1
ATOM 4877 O O . ILE B 1 268 ? -18.344 -3.602 18.469 1 92.31 268 ILE B O 1
ATOM 4881 N N . MET B 1 269 ? -17.25 -1.665 18.656 1 95.19 269 MET B N 1
ATOM 4882 C CA . MET B 1 269 ? -16.281 -1.972 17.625 1 95.19 269 MET B CA 1
ATOM 4883 C C . MET B 1 269 ? -14.969 -2.455 18.234 1 95.19 269 MET B C 1
ATOM 4885 O O . MET B 1 269 ? -14.461 -1.853 19.188 1 95.19 269 MET B O 1
ATOM 4889 N N . ILE B 1 270 ? -14.469 -3.592 17.75 1 95.19 270 ILE B N 1
ATOM 4890 C CA . ILE B 1 270 ? -13.188 -4.141 18.188 1 95.19 270 ILE B CA 1
ATOM 4891 C C . ILE B 1 270 ? -12.258 -4.305 16.984 1 95.19 270 ILE B C 1
ATOM 4893 O O . ILE B 1 270 ? -12.648 -4.879 15.969 1 95.19 270 ILE B O 1
ATOM 4897 N N . ASN B 1 271 ? -11.086 -3.736 17.094 1 95.94 271 ASN B N 1
ATOM 4898 C CA . ASN B 1 271 ? -10.086 -3.947 16.047 1 95.94 271 ASN B CA 1
ATOM 4899 C C . ASN B 1 271 ? -9.641 -5.402 15.984 1 95.94 271 ASN B C 1
ATOM 4901 O O . ASN B 1 271 ? -9.516 -6.062 17.016 1 95.94 271 ASN B O 1
ATOM 4905 N N . PRO B 1 272 ? -9.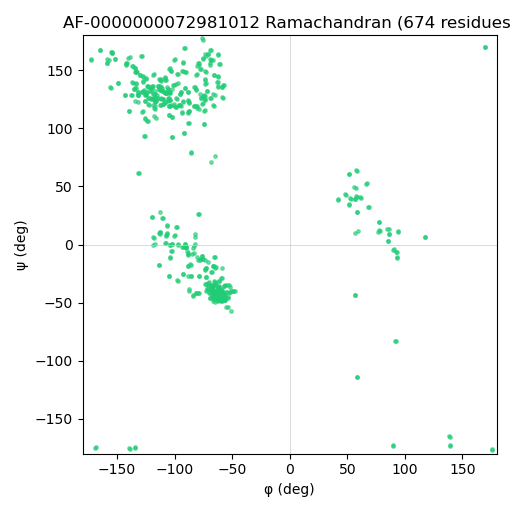344 -5.852 14.75 1 96.31 272 PRO B N 1
ATOM 4906 C CA . PRO B 1 272 ? -8.93 -7.246 14.609 1 96.31 272 PRO B CA 1
ATOM 4907 C C . PRO B 1 272 ? -7.68 -7.578 15.422 1 96.31 272 PRO B C 1
ATOM 4909 O O . PRO B 1 272 ? -7.5 -8.719 15.852 1 96.31 272 PRO B O 1
ATOM 4912 N N . GLU B 1 273 ? -6.844 -6.605 15.625 1 94.75 273 GLU B N 1
ATOM 4913 C CA . GLU B 1 273 ? -5.594 -6.848 16.344 1 94.75 273 GLU B CA 1
ATOM 4914 C C . GLU B 1 273 ? -5.832 -6.98 17.844 1 94.75 273 GLU B C 1
ATOM 4916 O O . GLU B 1 273 ? -4.941 -7.398 18.578 1 94.75 273 GLU B O 1
ATOM 4921 N N . ASN B 1 274 ? -7.039 -6.668 18.328 1 93.69 274 ASN B N 1
ATOM 4922 C CA . ASN B 1 274 ? -7.375 -6.777 19.734 1 93.69 274 ASN B CA 1
ATOM 4923 C C . ASN B 1 274 ? -8.109 -8.078 20.047 1 93.69 274 ASN B C 1
ATOM 4925 O O . ASN B 1 274 ? -8.766 -8.203 21.078 1 93.69 274 ASN B O 1
ATOM 4929 N N . ILE B 1 275 ? -8.055 -8.984 19.156 1 93.69 275 ILE B N 1
ATOM 4930 C CA . ILE B 1 275 ? -8.547 -10.344 19.328 1 93.69 275 ILE B CA 1
ATOM 4931 C C . ILE B 1 275 ? -7.391 -11.336 19.203 1 93.69 275 ILE B C 1
ATOM 4933 O O . ILE B 1 275 ? -6.633 -11.289 18.234 1 93.69 275 ILE B O 1
ATOM 4937 N N . LYS B 1 276 ? -7.242 -12.164 20.188 1 92.88 276 LYS B N 1
ATOM 4938 C CA . LYS B 1 276 ? -6.164 -13.148 20.188 1 92.88 276 LYS B CA 1
ATOM 4939 C C . LYS B 1 276 ? -6.684 -14.523 19.797 1 92.88 276 LYS B C 1
ATOM 4941 O O . LYS B 1 276 ? -7.77 -14.93 20.203 1 92.88 276 LYS B O 1
ATOM 4946 N N . ILE B 1 277 ? -5.906 -15.18 18.969 1 93.25 277 ILE B N 1
ATOM 4947 C CA . ILE B 1 277 ? -6.285 -16.5 18.453 1 93.25 277 ILE B CA 1
ATOM 4948 C C . ILE B 1 277 ? -5.336 -17.562 19.016 1 93.25 277 ILE B C 1
ATOM 4950 O O . ILE B 1 277 ? -4.129 -17.328 19.125 1 93.25 277 ILE B O 1
ATOM 4954 N N . TYR B 1 278 ? -5.875 -18.734 19.344 1 91 278 TYR B N 1
ATOM 4955 C CA . TYR B 1 278 ? -5.094 -19.812 19.938 1 91 278 TYR B CA 1
ATOM 4956 C C . TYR B 1 278 ? -5.391 -21.141 19.25 1 91 278 TYR B C 1
ATOM 4958 O O . TYR B 1 278 ? -6.543 -21.422 18.906 1 91 278 TYR B O 1
ATOM 4966 N N . LYS B 1 279 ? -4.305 -21.891 19.016 1 88.19 279 LYS B N 1
ATOM 4967 C CA . LYS B 1 279 ? -4.48 -23.234 18.516 1 88.19 279 LYS B CA 1
ATOM 4968 C C . LYS B 1 279 ? -5.113 -24.141 19.562 1 88.19 279 LYS B C 1
ATOM 4970 O O . LYS B 1 279 ? -5.918 -25.016 19.234 1 88.19 279 LYS B O 1
ATOM 4975 N N . ASP B 1 280 ? -4.738 -23.875 20.766 1 82.62 280 ASP B N 1
ATOM 4976 C CA . ASP B 1 280 ? -5.227 -24.656 21.891 1 82.62 280 ASP B CA 1
ATOM 4977 C C . ASP B 1 280 ? -6.68 -24.328 22.219 1 82.62 280 ASP B C 1
ATOM 4979 O O . ASP B 1 280 ? -7.027 -23.156 22.391 1 82.62 280 ASP B O 1
ATOM 4983 N N . LEU B 1 281 ? -7.477 -25.344 22.219 1 82.62 281 LEU B N 1
ATOM 4984 C CA . LEU B 1 281 ? -8.906 -25.172 22.469 1 82.62 281 LEU B CA 1
ATOM 4985 C C . LEU B 1 281 ? -9.195 -25.141 23.969 1 82.62 281 LEU B C 1
ATOM 4987 O O . LEU B 1 281 ? -10.328 -24.875 24.375 1 82.62 281 LEU B O 1
ATOM 4991 N N . GLU B 1 282 ? -8.141 -25.328 24.75 1 68.69 282 GLU B N 1
ATOM 4992 C CA . GLU B 1 282 ? -8.359 -25.438 26.188 1 68.69 282 GLU B CA 1
ATOM 4993 C C . GLU B 1 282 ? -8.578 -24.062 26.812 1 68.69 282 GLU B C 1
ATOM 4995 O O . GLU B 1 282 ? -7.875 -23.109 26.5 1 68.69 282 GLU B O 1
ATOM 5000 N N . ASN B 1 283 ? -9.703 -23.922 27.625 1 58.22 283 ASN B N 1
ATOM 5001 C CA . ASN B 1 283 ? -10.109 -22.906 28.594 1 58.22 283 ASN B CA 1
ATOM 5002 C C . ASN B 1 283 ? -10.625 -21.641 27.906 1 58.22 283 ASN B C 1
ATOM 5004 O O . ASN B 1 283 ? -10.672 -20.578 28.516 1 58.22 283 ASN B O 1
ATOM 5008 N N . LYS B 1 284 ? -10.82 -21.828 26.578 1 64.06 284 LYS B N 1
ATOM 5009 C CA . LYS B 1 284 ? -11.312 -20.547 26.094 1 64.06 284 LYS B CA 1
ATOM 5010 C C . LYS B 1 284 ? -12.727 -20.672 25.547 1 64.06 284 LYS B C 1
ATOM 5012 O O . LYS B 1 284 ? -13.117 -21.734 25.062 1 64.06 284 LYS B O 1
ATOM 5017 N N . ASN B 1 285 ? -13.594 -19.812 25.938 1 69.5 285 ASN B N 1
ATOM 5018 C CA . ASN B 1 285 ? -15.039 -19.766 25.766 1 69.5 285 ASN B CA 1
ATOM 5019 C C . ASN B 1 285 ? -15.422 -19.609 24.297 1 69.5 285 ASN B C 1
ATOM 5021 O O . ASN B 1 285 ? -16.5 -20.016 23.875 1 69.5 285 ASN B O 1
ATOM 5025 N N . CYS B 1 286 ? -14.539 -19.156 23.5 1 88.69 286 CYS B N 1
ATOM 5026 C CA . CYS B 1 286 ? -14.953 -18.938 22.125 1 88.69 286 CYS B CA 1
ATOM 5027 C C . CYS B 1 286 ? -14.18 -19.859 21.172 1 88.69 286 CYS B C 1
ATOM 5029 O O . CYS B 1 286 ? -12.969 -19.734 21.031 1 88.69 286 CYS B O 1
ATOM 5031 N N . ILE B 1 287 ? -14.914 -20.844 20.641 1 92.06 287 ILE B N 1
ATOM 5032 C CA . ILE B 1 287 ? -14.32 -21.766 19.688 1 92.06 287 ILE B CA 1
ATOM 5033 C C . ILE B 1 287 ? -14.922 -21.562 18.297 1 92.06 287 ILE B C 1
ATOM 5035 O O . ILE B 1 287 ? -16.141 -21.5 18.156 1 92.06 287 ILE B O 1
ATOM 5039 N N . GLY B 1 288 ? -14.047 -21.328 17.344 1 93.75 288 GLY B N 1
ATOM 5040 C CA . GLY B 1 288 ? -14.477 -21.141 15.969 1 93.75 288 GLY B CA 1
ATOM 5041 C C . GLY B 1 288 ? -13.641 -21.922 14.969 1 93.75 288 GLY B C 1
ATOM 5042 O O . GLY B 1 288 ? -12.852 -22.781 15.359 1 93.75 288 GLY B O 1
ATOM 5043 N N . GLU B 1 289 ? -13.953 -21.672 13.766 1 95.81 289 GLU B N 1
ATOM 5044 C CA . GLU B 1 289 ? -13.258 -22.344 12.672 1 95.81 289 GLU B CA 1
ATOM 5045 C C . GLU B 1 289 ? -12.609 -21.328 11.727 1 95.81 289 GLU B C 1
ATOM 5047 O O . GLU B 1 289 ? -13.25 -20.359 11.32 1 95.81 289 GLU B O 1
ATOM 5052 N N . VAL B 1 290 ? -11.383 -21.625 11.367 1 95.56 290 VAL B N 1
ATOM 5053 C CA . VAL B 1 290 ? -10.68 -20.719 10.453 1 95.56 290 VAL B CA 1
ATOM 5054 C C . VAL B 1 290 ? -11.242 -20.891 9.039 1 95.56 290 VAL B C 1
ATOM 5056 O O . VAL B 1 290 ? -11.25 -21.984 8.484 1 95.56 290 VAL B O 1
ATOM 5059 N N . VAL B 1 291 ? -11.648 -19.797 8.477 1 93.56 291 VAL B N 1
ATOM 5060 C CA . VAL B 1 291 ? -12.219 -19.859 7.141 1 93.56 291 VAL B CA 1
ATOM 5061 C C . VAL B 1 291 ? -11.312 -19.141 6.148 1 93.56 291 VAL B C 1
ATOM 5063 O O . VAL B 1 291 ? -11.445 -19.312 4.934 1 93.56 291 VAL B O 1
ATOM 5066 N N . SER B 1 292 ? -10.453 -18.344 6.656 1 91.38 292 SER B N 1
ATOM 5067 C CA . SER B 1 292 ? -9.492 -17.625 5.816 1 91.38 292 SER B CA 1
ATOM 5068 C C . SER B 1 292 ? -8.188 -17.375 6.566 1 91.38 292 SER B C 1
ATOM 5070 O O . SER B 1 292 ? -8.195 -17.078 7.762 1 91.38 292 SER B O 1
ATOM 5072 N N . SER B 1 293 ? -7.148 -17.547 5.891 1 92.38 293 SER B N 1
ATOM 5073 C CA . SER B 1 293 ? -5.801 -17.297 6.395 1 92.38 293 SER B CA 1
ATOM 5074 C C . SER B 1 293 ? -4.926 -16.641 5.336 1 92.38 293 SER B C 1
ATOM 5076 O O . SER B 1 293 ? -4.617 -17.234 4.309 1 92.38 293 SER B O 1
ATOM 5078 N N . LYS B 1 294 ? -4.551 -15.453 5.609 1 91.56 294 LYS B N 1
ATOM 5079 C CA . LYS B 1 294 ? -3.715 -14.703 4.676 1 91.56 294 LYS B CA 1
ATOM 5080 C C . LYS B 1 294 ? -2.414 -14.258 5.336 1 91.56 294 LYS B C 1
ATOM 5082 O O . LYS B 1 294 ? -2.43 -13.477 6.289 1 91.56 294 LYS B O 1
ATOM 5087 N N . TYR B 1 295 ? -1.344 -14.703 4.77 1 94.25 295 TYR B N 1
ATOM 5088 C CA . TYR B 1 295 ? -0.018 -14.398 5.293 1 94.25 295 TYR B CA 1
ATOM 5089 C C . TYR B 1 295 ? 0.514 -13.094 4.703 1 94.25 295 TYR B C 1
ATOM 5091 O O . TYR B 1 295 ? 0.613 -12.961 3.48 1 94.25 295 TYR B O 1
ATOM 5099 N N . ALA B 1 296 ? 0.877 -12.125 5.648 1 93.06 296 ALA B N 1
ATOM 5100 C CA . ALA B 1 296 ? 1.33 -10.812 5.184 1 93.06 296 ALA B CA 1
ATOM 5101 C C . ALA B 1 296 ? 2.752 -10.523 5.66 1 93.06 296 ALA B C 1
ATOM 5103 O O . ALA B 1 296 ? 3.139 -9.367 5.809 1 93.06 296 ALA B O 1
ATOM 5104 N N . GLY B 1 297 ? 3.531 -11.562 5.949 1 93.06 297 GLY B N 1
ATOM 5105 C CA . GLY B 1 297 ? 4.902 -11.383 6.406 1 93.06 297 GLY B CA 1
ATOM 5106 C C . GLY B 1 297 ? 5.023 -11.305 7.914 1 93.06 297 GLY B C 1
ATOM 5107 O O . GLY B 1 297 ? 5.188 -12.328 8.586 1 93.06 297 GLY B O 1
ATOM 5108 N N . ASP B 1 298 ? 4.762 -10.039 8.453 1 92.69 298 ASP B N 1
ATOM 5109 C CA . ASP B 1 298 ? 4.934 -9.836 9.891 1 92.69 298 ASP B CA 1
ATOM 5110 C C . ASP B 1 298 ? 3.635 -10.117 10.641 1 92.69 298 ASP B C 1
ATOM 5112 O O . ASP B 1 298 ? 3.613 -10.117 11.875 1 92.69 298 ASP B O 1
ATOM 5116 N N . ARG B 1 299 ? 2.615 -10.445 9.836 1 93.75 299 ARG B N 1
ATOM 5117 C CA . ARG B 1 299 ? 1.32 -10.727 10.438 1 93.75 299 ARG B CA 1
ATOM 5118 C C . ARG B 1 299 ? 0.489 -11.656 9.555 1 93.75 299 ARG B C 1
ATOM 5120 O O . ARG B 1 299 ? 0.829 -11.883 8.398 1 93.75 299 ARG B O 1
ATOM 5127 N N . ILE B 1 300 ? -0.532 -12.188 10.195 1 94.69 300 ILE B N 1
ATOM 5128 C CA . ILE B 1 300 ? -1.47 -13.047 9.484 1 94.69 300 ILE B CA 1
ATOM 5129 C C . ILE B 1 300 ? -2.898 -12.562 9.727 1 94.69 300 ILE B C 1
ATOM 5131 O O . ILE B 1 300 ? -3.271 -12.25 10.859 1 94.69 300 ILE B O 1
ATOM 5135 N N . TYR B 1 301 ? -3.627 -12.43 8.68 1 94.5 301 TYR B N 1
ATOM 5136 C CA . TYR B 1 301 ? -5.043 -12.094 8.758 1 94.5 301 TYR B CA 1
ATOM 5137 C C . TYR B 1 301 ? -5.902 -13.352 8.773 1 94.5 301 TYR B C 1
ATOM 5139 O O . TYR B 1 301 ? -5.82 -14.18 7.863 1 94.5 301 TYR B O 1
ATOM 5147 N N . TYR B 1 302 ? -6.691 -13.484 9.781 1 95.25 302 TYR B N 1
ATOM 5148 C CA . TYR B 1 302 ? -7.582 -14.633 9.875 1 95.25 302 TYR B CA 1
ATOM 5149 C C . TYR B 1 302 ? -9.039 -14.195 9.875 1 95.25 302 TYR B C 1
ATOM 5151 O O . TYR B 1 302 ? -9.367 -13.102 10.352 1 95.25 302 TYR B O 1
ATOM 5159 N N . VAL B 1 303 ? -9.82 -14.961 9.328 1 95.44 303 VAL B N 1
ATOM 5160 C CA . VAL B 1 303 ? -11.258 -14.914 9.562 1 95.44 303 VAL B CA 1
ATOM 5161 C C . VAL B 1 303 ? -11.719 -16.219 10.211 1 95.44 303 VAL B C 1
ATOM 5163 O O . VAL B 1 303 ? -11.453 -17.312 9.695 1 95.44 303 VAL B O 1
ATOM 5166 N N . VAL B 1 304 ? -12.344 -16.094 11.344 1 95.88 304 VAL B N 1
ATOM 5167 C CA . VAL B 1 304 ? -12.812 -17.25 12.102 1 95.88 304 VAL B CA 1
ATOM 5168 C C . VAL B 1 304 ? -14.344 -17.234 12.164 1 95.88 304 VAL B C 1
ATOM 5170 O O . VAL B 1 304 ? -14.945 -16.234 12.555 1 95.88 304 VAL B O 1
ATOM 5173 N N . LYS B 1 305 ? -14.867 -18.297 11.742 1 96.19 305 LYS B N 1
ATOM 5174 C CA . LYS B 1 305 ? -16.312 -18.438 11.852 1 96.19 305 LYS B CA 1
ATOM 5175 C C . LYS B 1 305 ? -16.719 -18.859 13.258 1 96.19 305 LYS B C 1
ATOM 5177 O O . LYS B 1 305 ? -16.266 -19.891 13.758 1 96.19 305 LYS B O 1
ATOM 5182 N N . TYR B 1 306 ? -17.469 -18.062 13.883 1 93.69 306 TYR B N 1
ATOM 5183 C CA . TYR B 1 306 ? -18.031 -18.312 15.195 1 93.69 306 TYR B CA 1
ATOM 5184 C C . TYR B 1 306 ? -19.547 -18.156 15.18 1 93.69 306 TYR B C 1
ATOM 5186 O O . TYR B 1 306 ? -20.062 -17.031 15.086 1 93.69 306 TYR B O 1
ATOM 5194 N N . LYS B 1 307 ? -20.219 -19.266 15.273 1 90.25 307 LYS B N 1
ATOM 5195 C CA . LYS B 1 307 ? -21.672 -19.25 15.117 1 90.25 307 LYS B CA 1
ATOM 5196 C C . LYS B 1 307 ? -22.078 -18.672 13.758 1 90.25 307 LYS B C 1
ATOM 5198 O O . LYS B 1 307 ? -21.656 -19.188 12.719 1 90.25 307 LYS B O 1
ATOM 5203 N N . ASP B 1 308 ? -22.734 -17.531 13.719 1 89.19 308 ASP B N 1
ATOM 5204 C CA . ASP B 1 308 ? -23.172 -16.953 12.453 1 89.19 308 ASP B CA 1
ATOM 5205 C C . ASP B 1 308 ? -22.375 -15.695 12.125 1 89.19 308 ASP B C 1
ATOM 5207 O O . ASP B 1 308 ? -22.828 -14.867 11.328 1 89.19 308 ASP B O 1
ATOM 5211 N N . LYS B 1 309 ? -21.234 -15.68 12.727 1 92.44 309 LYS B N 1
ATOM 5212 C CA . LYS B 1 309 ? -20.469 -14.453 12.539 1 92.44 309 LYS B CA 1
ATOM 5213 C C . LYS B 1 309 ? -19.047 -14.75 12.055 1 92.44 309 LYS B C 1
ATOM 5215 O O . LYS B 1 309 ? -18.469 -15.781 12.406 1 92.44 309 LYS B O 1
ATOM 5220 N N . ASP B 1 310 ? -18.547 -13.891 11.219 1 95.12 310 ASP B N 1
ATOM 5221 C CA . ASP B 1 310 ? -17.156 -13.906 10.82 1 95.12 310 ASP B CA 1
ATOM 5222 C C . ASP B 1 310 ? -16.312 -12.969 11.695 1 95.12 310 ASP B C 1
ATOM 5224 O O . ASP B 1 310 ? -16.547 -11.758 11.703 1 95.12 310 ASP B O 1
ATOM 5228 N N . ILE B 1 311 ? -15.438 -13.547 12.43 1 96 311 ILE B N 1
ATOM 5229 C CA . ILE B 1 311 ? -14.57 -12.766 13.305 1 96 311 ILE B CA 1
ATOM 5230 C C . ILE B 1 311 ? -13.234 -12.516 12.609 1 96 311 ILE B C 1
ATOM 5232 O O . ILE B 1 311 ? -12.523 -13.453 12.266 1 96 311 ILE B O 1
ATOM 5236 N N . LYS B 1 312 ? -12.945 -11.258 12.438 1 96.94 312 LYS B N 1
ATOM 5237 C CA . LYS B 1 312 ? -11.672 -10.875 11.828 1 96.94 312 LYS B CA 1
ATOM 5238 C C . LYS B 1 312 ? -10.578 -10.734 12.875 1 96.94 312 LYS B C 1
ATOM 5240 O O . LYS B 1 312 ? -10.766 -10.07 13.898 1 96.94 312 LYS B O 1
ATOM 5245 N N . ILE B 1 313 ? -9.422 -11.359 12.617 1 96 313 ILE B N 1
ATOM 5246 C CA . ILE B 1 313 ? -8.336 -11.375 13.594 1 96 313 ILE B CA 1
ATOM 5247 C C . ILE B 1 313 ? -7.008 -11.078 12.891 1 96 313 ILE B C 1
ATOM 5249 O O . ILE B 1 313 ? -6.746 -11.594 11.805 1 96 313 ILE B O 1
ATOM 5253 N N . ILE B 1 314 ? -6.219 -10.234 13.422 1 95.44 314 ILE B N 1
ATOM 5254 C CA . ILE B 1 314 ? -4.828 -10.062 13.016 1 95.44 314 ILE B CA 1
ATOM 5255 C C . ILE B 1 314 ? -3.906 -10.695 14.055 1 95.44 314 ILE B C 1
ATOM 5257 O O . ILE B 1 314 ? -3.918 -10.312 15.227 1 95.44 314 ILE B O 1
ATOM 5261 N N . ASP B 1 315 ? -3.166 -11.648 13.609 1 94.56 315 ASP B N 1
ATOM 5262 C CA . ASP B 1 315 ? -2.277 -12.398 14.492 1 94.56 315 ASP B CA 1
ATOM 5263 C C . ASP B 1 315 ? -0.813 -12.102 14.18 1 94.56 315 ASP B C 1
ATOM 5265 O O . ASP B 1 315 ? -0.431 -12.008 13.008 1 94.56 315 ASP B O 1
ATOM 5269 N N . TYR B 1 316 ? -0.003 -12 15.211 1 90.56 316 TYR B N 1
ATOM 5270 C CA . TYR B 1 316 ? 1.396 -11.625 15.039 1 90.56 316 TYR B CA 1
ATOM 5271 C C . TYR B 1 316 ? 2.322 -12.742 15.492 1 90.56 316 TYR B C 1
ATOM 5273 O O . TYR B 1 316 ? 3.547 -12.602 15.461 1 90.56 316 TYR B O 1
ATOM 5281 N N . SER B 1 317 ? 1.889 -13.891 15.969 1 78.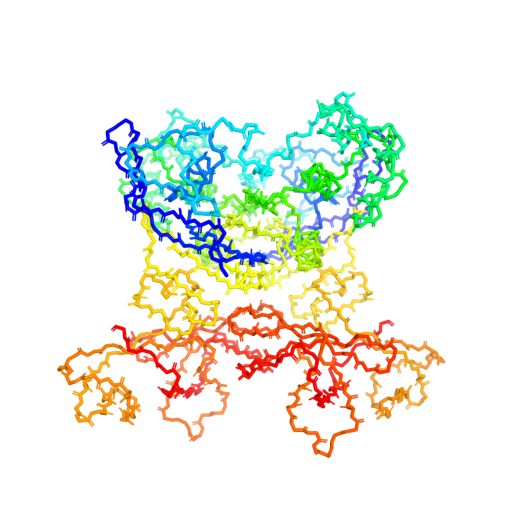94 317 SER B N 1
ATOM 5282 C CA . SER B 1 317 ? 2.678 -14.977 16.531 1 78.94 317 SER B CA 1
ATOM 5283 C C . SER B 1 317 ? 3.256 -15.867 15.438 1 78.94 317 SER B C 1
ATOM 5285 O O . SER B 1 317 ? 4.082 -16.734 15.703 1 78.94 317 SER B O 1
ATOM 5287 N N . ASN B 1 318 ? 3.18 -15.625 14.219 1 71.75 318 ASN B N 1
ATOM 5288 C CA . ASN B 1 318 ? 3.727 -16.359 13.086 1 71.75 318 ASN B CA 1
ATOM 5289 C C . ASN B 1 318 ? 3.205 -17.797 13.039 1 71.75 318 ASN B C 1
ATOM 5291 O O . ASN B 1 318 ? 3.82 -18.656 12.422 1 71.75 318 ASN B O 1
ATOM 5295 N N . ASN B 1 319 ? 2.254 -18.125 13.781 1 77.25 319 ASN B N 1
ATOM 5296 C CA . ASN B 1 319 ? 1.641 -19.453 13.672 1 77.25 319 ASN B CA 1
ATOM 5297 C C . ASN B 1 319 ? 0.649 -19.516 12.516 1 77.25 319 ASN B C 1
ATOM 5299 O O . ASN B 1 319 ? -0.379 -18.828 12.531 1 77.25 319 ASN B O 1
ATOM 5303 N N . LEU B 1 320 ? 1.009 -20.359 11.641 1 84.06 320 LEU B N 1
ATOM 5304 C CA . LEU B 1 320 ? 0.132 -20.484 10.484 1 84.06 320 LEU B CA 1
ATOM 5305 C C . LEU B 1 320 ? -0.976 -21.5 10.742 1 84.06 320 LEU B C 1
ATOM 5307 O O . LEU B 1 320 ? -0.701 -22.656 11.062 1 84.06 320 LEU B O 1
ATOM 5311 N N . LEU B 1 321 ? -2.168 -21.047 10.766 1 89.19 321 LEU B N 1
ATOM 5312 C CA . LEU B 1 321 ? -3.361 -21.875 10.898 1 89.19 321 LEU B CA 1
ATOM 5313 C C . LEU B 1 321 ? -3.992 -22.125 9.531 1 89.19 321 LEU B C 1
ATOM 5315 O O . LEU B 1 321 ? -4.02 -21.234 8.68 1 89.19 321 LEU B O 1
ATOM 5319 N N . GLU B 1 322 ? -4.41 -23.312 9.336 1 87.19 322 GLU B N 1
ATOM 5320 C CA . GLU B 1 322 ? -4.973 -23.703 8.047 1 87.19 322 GLU B CA 1
ATOM 5321 C C . GLU B 1 322 ? -6.488 -23.531 8.031 1 87.19 322 GLU B C 1
ATOM 5323 O O . GLU B 1 322 ? -7.129 -23.547 9.086 1 87.19 322 GLU B O 1
ATOM 5328 N N . MET B 1 323 ? -6.949 -23.391 6.82 1 87.06 323 MET B N 1
ATOM 5329 C CA . MET B 1 323 ? -8.398 -23.359 6.641 1 87.06 323 MET B CA 1
ATOM 5330 C C . MET B 1 323 ? -9.039 -24.641 7.164 1 87.06 323 MET B C 1
ATOM 5332 O O . MET B 1 323 ? -8.531 -25.734 6.93 1 87.06 323 MET B O 1
ATOM 5336 N N . GLY B 1 324 ? -10.094 -24.438 7.867 1 90.31 324 GLY B N 1
ATOM 5337 C CA . GLY B 1 324 ? -10.812 -25.578 8.414 1 90.31 324 GLY B CA 1
ATOM 5338 C C . GLY B 1 324 ? -10.375 -25.938 9.82 1 90.31 324 GLY B C 1
ATOM 5339 O O . GLY B 1 324 ? -11.062 -26.688 10.516 1 90.31 324 GLY B O 1
ATOM 5340 N N . GLU B 1 325 ? -9.375 -25.422 10.281 1 92.25 325 GLU B N 1
ATOM 5341 C CA . GLU B 1 325 ? -8.844 -25.719 11.609 1 92.25 325 GLU B CA 1
ATOM 5342 C C . GLU B 1 325 ? -9.703 -25.078 12.695 1 92.25 325 GLU B C 1
ATOM 5344 O O . GLU B 1 325 ? -10.148 -23.938 12.555 1 92.25 325 GLU B O 1
ATOM 5349 N N . LYS B 1 326 ? -9.914 -25.844 13.742 1 94 326 LYS B N 1
ATOM 5350 C CA . LYS B 1 326 ? -10.602 -25.297 14.914 1 94 326 LYS B CA 1
ATOM 5351 C C . LYS B 1 326 ? -9.633 -24.531 15.812 1 94 326 LYS B C 1
ATOM 5353 O O . LYS B 1 326 ? -8.5 -24.969 16.031 1 94 326 LYS B O 1
ATOM 5358 N N . VAL B 1 327 ? -10.164 -23.359 16.219 1 94.5 327 VAL B N 1
ATOM 5359 C CA . VAL B 1 327 ? -9.312 -22.516 17.047 1 94.5 327 VAL B CA 1
ATOM 5360 C C . VAL B 1 327 ? -10.156 -21.844 18.125 1 94.5 327 VAL B C 1
ATOM 5362 O O . VAL B 1 327 ? -11.383 -21.781 18.031 1 94.5 327 VAL B O 1
ATOM 5365 N N . SER B 1 328 ? -9.492 -21.469 19.188 1 93.88 328 SER B N 1
ATOM 5366 C CA . SER B 1 328 ? -10.117 -20.609 20.188 1 93.88 328 SER B CA 1
ATOM 5367 C C . SER B 1 328 ? -9.625 -19.172 20.078 1 93.88 328 SER B C 1
ATOM 5369 O O . SER B 1 328 ? -8.57 -18.906 19.484 1 93.88 328 SER B O 1
ATOM 5371 N N . PHE B 1 329 ? -10.492 -18.219 20.484 1 92.75 329 PHE B N 1
ATOM 5372 C CA . PHE B 1 329 ? -10.078 -16.828 20.453 1 92.75 329 PHE B CA 1
ATOM 5373 C C . PHE B 1 329 ? -10.625 -16.062 21.641 1 92.75 329 PHE B C 1
ATOM 5375 O O . PHE B 1 329 ? -11.562 -16.531 22.297 1 92.75 329 PHE B O 1
ATOM 5382 N N . SER B 1 330 ? -9.969 -14.984 22.047 1 92 330 SER B N 1
ATOM 5383 C CA . SER B 1 330 ? -10.383 -14.094 23.141 1 92 330 SER B CA 1
ATOM 5384 C C . SER B 1 330 ? -10.422 -12.641 22.672 1 92 330 SER B C 1
ATOM 5386 O O . SER B 1 330 ? -9.57 -12.211 21.891 1 92 330 SER B O 1
ATOM 5388 N N . ILE B 1 331 ? -11.406 -11.906 23.109 1 91.56 331 ILE B N 1
ATOM 5389 C CA . ILE B 1 331 ? -11.617 -10.516 22.719 1 91.56 331 ILE B CA 1
ATOM 5390 C C . ILE B 1 331 ? -11.289 -9.594 23.875 1 91.56 331 ILE B C 1
ATOM 5392 O O . ILE B 1 331 ? -11.734 -9.82 25.016 1 91.56 331 ILE B O 1
ATOM 5396 N N . ASP B 1 332 ? -10.516 -8.594 23.656 1 89.19 332 ASP B N 1
ATOM 5397 C CA . ASP B 1 332 ? -10.227 -7.574 24.656 1 89.19 332 ASP B CA 1
ATOM 5398 C C . ASP B 1 332 ? -11.211 -6.406 24.547 1 89.19 332 ASP B C 1
ATOM 5400 O O . ASP B 1 332 ? -10.914 -5.398 23.906 1 89.19 332 ASP B O 1
ATOM 5404 N N . PHE B 1 333 ? -12.234 -6.41 25.312 1 88.69 333 PHE B N 1
ATOM 5405 C CA . PHE B 1 333 ? -13.312 -5.434 25.203 1 88.69 333 PHE B CA 1
ATOM 5406 C C . PHE B 1 333 ? -12.906 -4.105 25.828 1 88.69 333 PHE B C 1
ATOM 5408 O O . PHE B 1 333 ? -13.57 -3.088 25.625 1 88.69 333 PHE B O 1
ATOM 5415 N N . SER B 1 334 ? -11.812 -4.117 26.578 1 86.69 334 SER B N 1
ATOM 5416 C CA . SER B 1 334 ? -11.32 -2.863 27.141 1 86.69 334 SER B CA 1
ATOM 5417 C C . SER B 1 334 ? -10.836 -1.918 26.047 1 86.69 334 SER B C 1
ATOM 5419 O O . SER B 1 334 ? -10.75 -0.707 26.25 1 86.69 334 SER B O 1
ATOM 5421 N N . LYS B 1 335 ? -10.57 -2.496 24.875 1 89.44 335 LYS B N 1
ATOM 5422 C CA . LYS B 1 335 ? -10.094 -1.7 23.75 1 89.44 335 LYS B CA 1
ATOM 5423 C C . LYS B 1 335 ? -11.227 -1.395 22.781 1 89.44 335 LYS B C 1
ATOM 5425 O O . LYS B 1 335 ? -10.992 -0.889 21.672 1 89.44 335 LYS B O 1
ATOM 5430 N N . GLY B 1 336 ? -12.367 -1.746 23.203 1 90.75 336 GLY B N 1
ATOM 5431 C CA . GLY B 1 336 ? -13.516 -1.536 22.344 1 90.75 336 GLY B CA 1
ATOM 5432 C C . GLY B 1 336 ? -13.984 -0.094 22.312 1 90.75 336 GLY B C 1
ATOM 5433 O O . GLY B 1 336 ? -13.75 0.662 23.25 1 90.75 336 GLY B O 1
ATOM 5434 N N . VAL B 1 337 ? -14.555 0.295 21.219 1 91.75 337 VAL B N 1
ATOM 5435 C CA . VAL B 1 337 ? -15.117 1.63 21.047 1 91.75 337 VAL B CA 1
ATOM 5436 C C . VAL B 1 337 ? -16.609 1.527 20.781 1 91.75 337 VAL B C 1
ATOM 5438 O O . VAL B 1 337 ? -17.047 0.754 19.922 1 91.75 337 VAL B O 1
ATOM 5441 N N . LEU B 1 338 ? -17.328 2.293 21.547 1 88.31 338 LEU B N 1
ATOM 5442 C CA . LEU B 1 338 ? -18.766 2.355 21.281 1 88.31 338 LEU B CA 1
ATOM 5443 C C . LEU B 1 338 ? -19.047 3.189 20.047 1 88.31 338 LEU B C 1
ATOM 5445 O O . LEU B 1 338 ? -18.547 4.301 19.906 1 88.31 338 LEU B O 1
ATOM 5449 N N . ILE B 1 339 ? -19.781 2.617 19.203 1 85.5 339 ILE B N 1
ATOM 5450 C CA . ILE B 1 339 ? -20.016 3.32 17.953 1 85.5 339 ILE B CA 1
ATOM 5451 C C . ILE B 1 339 ? -21.5 3.314 17.625 1 85.5 339 ILE B C 1
ATOM 5453 O O . ILE B 1 339 ? -22.219 2.383 18 1 85.5 339 ILE B O 1
#

InterPro domains:
  IPR003439 ABC transporter-like, ATP-binding domain [PF00005] (19-161)
  IPR003439 ABC transporter-like, ATP-binding domain [PS50893] (4-234)
  IPR003593 AAA+ ATPase domain [SM00382] (28-211)
  IPR008995 Molybdate/tungstate binding, C-terminal [SSF50331] (237-338)
  IPR015853 ABC transporter, ferric cation import, FbpC [cd03259] (4-216)
  IPR017871 ABC transporter-like, conserved site [PS00211] (134-148)
  IPR027417 P-loop containing nucleoside triphosphate hydrolase [G3DSA:3.40.50.300] (1-237)
  IPR027417 P-loop containing nucleoside triphosphate hydrolase [SSF52540] (4-243)
  IPR050093 ABC Transporter, Small Molecule Importer [PTHR42781] (2-334)